Protein 6EI6 (pdb70)

Solvent-accessible surface area: 26517 Å² total; per-residue (Å²): 87,81,110,74,57,3,6,46,25,0,1,57,46,0,37,80,3,0,41,54,0,20,117,12,0,76,24,24,48,65,16,39,128,74,91,75,57,109,72,10,56,75,129,4,59,84,25,3,87,75,4,54,129,21,2,70,90,0,106,126,8,81,214,119,152,99,93,24,29,69,12,37,42,63,139,67,87,17,101,12,59,92,22,3,85,86,4,71,75,40,36,0,5,1,7,0,22,99,1,41,68,8,102,42,106,73,109,124,66,6,11,0,8,0,95,1,37,0,9,34,58,122,133,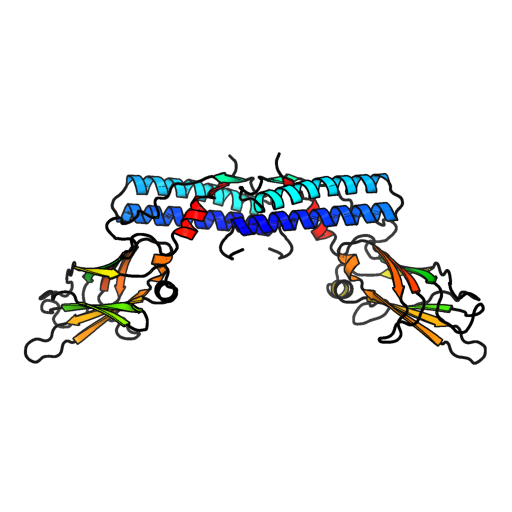79,61,47,151,38,102,1,108,40,33,175,60,42,31,48,0,99,4,106,46,138,30,109,18,91,5,80,47,129,38,188,53,2,62,110,9,4,123,136,58,22,0,76,0,34,0,41,21,104,19,50,187,166,174,90,63,82,90,20,2,24,4,97,5,120,0,86,39,0,16,57,76,6,36,16,97,77,55,52,61,0,70,111,36,213,139,108,30,29,6,80,0,21,0,60,0,21,0,53,8,3,26,51,11,156,75,20,52,89,40,12,82,65,3,1,27,8,41,141,87,82,119,61,50,4,5,41,27,0,1,52,43,1,39,78,5,0,45,65,0,21,113,11,0,77,22,22,49,66,18,35,136,63,92,66,58,102,70,13,55,79,106,10,59,86,21,3,97,72,3,55,118,15,3,66,71,0,102,109,8,73,159,114,152,115,66,21,34,85,11,44,46,62,134,54,87,19,94,14,50,89,14,13,78,96,1,72,76,37,39,0,7,0,14,0,18,100,2,39,67,7,110,39,107,71,20,169,91,5,30,0,5,0,101,2,50,0,34,43,45,118,153,124,38,54,138,36,109,2,106,36,50,180,80,35,30,51,1,89,1,102,40,154,26,89,19,89,3,87,44,128,46,201,78,3,63,144,8,4,88,153,67,20,0,89,0,40,0,40,16,117,14,49,181,164,151,90,55,67,91,19,2,21,4,95,6,121,0,78,43,0,13,51,78,12,29,15,97,79,60,49,64,0,55,105,51,224,144,110,31,23,14,91,0,22,0,64,0,25,0,51,7,1,30,51,10,135,88,20,45,115,40,13,79,97,5,1,23,9,52,152

Structure (mmCIF, N/CA/C/O backbone):
data_6EI6
#
_entry.id   6EI6
#
_cell.length_a   87.410
_cell.length_b   54.050
_cell.length_c   97.900
_cell.angle_alpha   90.00
_cell.angle_beta   99.52
_cell.angle_gamma   90.00
#
_symmetry.space_group_name_H-M   'P 1 21 1'
#
loop_
_entity.id
_entity.type
_entity.pdbx_description
1 polymer 'Coiled-coil and C2 domain-containing protein 1-like'
2 non-polymer 'SULFATE ION'
3 non-polymer DI(HYDROXYETHYL)ETHER
4 water water
#
loop_
_atom_site.group_PDB
_atom_site.id
_atom_site.type_symbol
_atom_site.label_atom_id
_atom_site.label_alt_id
_atom_site.label_comp_id
_atom_site.label_asym_id
_atom_site.label_entity_id
_atom_site.label_seq_id
_atom_site.pdbx_PDB_ins_code
_atom_site.Cartn_x
_atom_site.Cartn_y
_atom_site.Cartn_z
_atom_site.occupancy
_atom_site.B_iso_or_equiv
_atom_site.auth_seq_id
_atom_site.auth_comp_id
_atom_site.auth_asym_id
_atom_site.auth_atom_id
_atom_site.pdbx_PDB_model_num
ATOM 1 N N . CYS A 1 29 ? -48.409 18.595 -28.909 1.00 55.64 575 CYS A N 1
ATOM 2 C CA . CYS A 1 29 ? -48.796 18.875 -30.296 1.00 60.63 575 CYS A CA 1
ATOM 3 C C . CYS A 1 29 ? -50.281 19.061 -30.472 1.00 60.81 575 CYS A C 1
ATOM 4 O O . CYS A 1 29 ? -51.102 18.317 -29.905 1.00 54.20 575 CYS A O 1
ATOM 7 N N . ASP A 1 30 ? -50.603 20.042 -31.308 1.00 61.35 576 ASP A N 1
ATOM 8 C CA . ASP A 1 30 ? -51.920 20.101 -31.914 1.00 62.66 576 ASP A CA 1
ATOM 9 C C . ASP A 1 30 ? -52.207 18.786 -32.644 1.00 62.19 576 ASP A C 1
ATOM 10 O O . ASP A 1 30 ? -51.296 18.210 -33.265 1.00 59.70 576 ASP A O 1
ATOM 15 N N . PRO A 1 31 ? -53.449 18.273 -32.582 1.00 65.25 577 PRO A N 1
ATOM 16 C CA . PRO A 1 31 ? -53.729 16.920 -33.112 1.00 63.04 577 PRO A CA 1
ATOM 17 C C . PRO A 1 31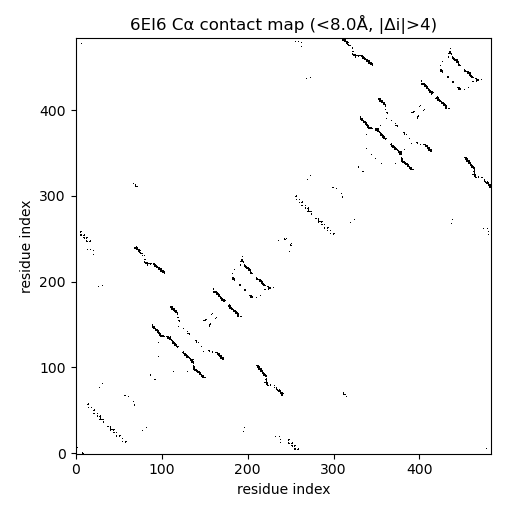 ? -53.753 16.827 -34.630 1.00 61.71 577 PRO A C 1
ATOM 18 O O . PRO A 1 31 ? -53.819 15.702 -35.159 1.00 61.51 577 PRO A O 1
ATOM 22 N N . THR A 1 32 ? -53.731 17.960 -35.336 1.00 58.24 578 THR A N 1
ATOM 23 C CA . THR A 1 32 ? -53.658 17.985 -36.791 1.00 60.64 578 THR A CA 1
ATOM 24 C C . THR A 1 32 ? -52.240 18.195 -37.307 1.00 57.24 578 THR A C 1
ATOM 25 O O . THR A 1 32 ? -52.019 18.080 -38.527 1.00 54.01 578 THR A O 1
ATOM 29 N N . ASP A 1 33 ? -51.302 18.534 -36.410 1.00 50.03 579 ASP A N 1
ATOM 30 C CA . ASP A 1 33 ? -49.903 18.813 -36.737 1.00 46.24 579 ASP A CA 1
ATOM 31 C C . ASP A 1 33 ? -49.137 17.495 -36.770 1.00 41.94 579 ASP A C 1
ATOM 32 O O . ASP A 1 33 ? -48.683 16.984 -35.745 1.00 40.80 579 ASP A O 1
ATOM 37 N N . ASP A 1 34 ? -48.992 16.937 -37.970 1.00 39.35 580 ASP A N 1
ATOM 38 C CA . ASP A 1 34 ? -48.437 15.602 -38.098 1.00 37.71 580 ASP A CA 1
ATOM 39 C C . ASP A 1 34 ? -46.915 15.609 -37.989 1.00 38.35 580 ASP A C 1
ATOM 40 O O . ASP A 1 34 ? -46.322 14.651 -37.472 1.00 34.02 580 ASP A O 1
ATOM 45 N N . ILE A 1 35 ? -46.264 16.680 -38.418 1.00 29.85 581 ILE A N 1
ATOM 46 C CA . ILE A 1 35 ? -44.815 16.660 -38.346 1.00 36.95 581 ILE A CA 1
ATOM 47 C C . ILE A 1 35 ? -44.370 16.815 -36.903 1.00 37.58 581 ILE A C 1
ATOM 48 O O . ILE A 1 35 ? -43.438 16.144 -36.451 1.00 36.10 581 ILE A O 1
ATOM 53 N N . CYS A 1 36 ? -45.093 17.621 -36.131 1.00 39.78 582 CYS A N 1
ATOM 54 C CA . CYS A 1 36 ? -44.837 17.684 -34.700 1.00 39.90 582 CYS A CA 1
ATOM 55 C C . CYS A 1 36 ? -44.930 16.301 -34.076 1.00 35.29 582 CYS A C 1
ATOM 56 O O . CYS A 1 36 ? -44.053 15.898 -33.311 1.00 35.52 582 CYS A O 1
ATOM 59 N N . GLU A 1 37 ? -45.989 15.557 -34.409 1.00 34.60 583 GLU A N 1
ATOM 60 C CA . GLU A 1 37 ? -46.214 14.246 -33.814 1.00 34.49 583 GLU A CA 1
ATOM 61 C C . GLU A 1 37 ? -45.126 13.260 -34.215 1.00 34.33 583 GLU A C 1
ATOM 62 O O . GLU A 1 37 ? -44.703 12.429 -33.395 1.00 33.16 583 GLU A O 1
ATOM 68 N N . ILE A 1 38 ? -44.671 13.332 -35.469 1.00 28.44 584 ILE A N 1
ATOM 69 C CA . ILE A 1 38 ? -43.529 12.535 -35.890 1.00 29.81 584 ILE A CA 1
ATOM 70 C C . ILE A 1 38 ? -42.354 12.803 -34.973 1.00 32.66 584 ILE A C 1
ATOM 71 O O . ILE A 1 38 ? -41.681 11.870 -34.516 1.00 28.83 584 ILE A O 1
ATOM 76 N N . GLY A 1 39 ? -42.109 14.087 -34.671 1.00 33.26 585 GLY A N 1
ATOM 77 C CA . GLY A 1 39 ? -41.026 14.447 -33.770 1.00 33.35 585 GLY A CA 1
ATOM 78 C C . GLY A 1 39 ? -41.196 13.850 -32.388 1.00 37.04 585 GLY A C 1
ATOM 79 O O . GLY A 1 39 ? -40.235 13.358 -31.790 1.00 38.23 585 GLY A O 1
ATOM 80 N N . VAL A 1 40 ? -42.427 13.860 -31.870 1.00 34.46 586 VAL A N 1
ATOM 81 C CA . VAL A 1 40 ? -42.674 13.267 -30.566 1.00 31.18 586 VAL A CA 1
ATOM 82 C C . VAL A 1 40 ? -42.402 11.766 -30.605 1.00 33.27 586 VAL A C 1
ATOM 83 O O . VAL A 1 40 ? -41.765 11.215 -29.702 1.00 35.95 586 VAL A O 1
ATOM 87 N N . ARG A 1 41 ? -42.864 11.085 -31.656 1.00 32.92 587 ARG A N 1
ATOM 88 C CA . ARG A 1 41 ? -42.648 9.643 -31.788 1.00 33.03 587 ARG A CA 1
ATOM 89 C C . ARG A 1 41 ? -41.174 9.284 -31.992 1.00 33.99 587 ARG A C 1
ATOM 90 O O . ARG A 1 41 ? -40.706 8.250 -31.494 1.00 33.39 587 ARG A O 1
ATOM 98 N N . MET A 1 42 ? -40.433 10.108 -32.733 1.00 30.46 588 MET A N 1
ATOM 99 C CA . MET A 1 42 ? -38.990 9.926 -32.826 1.00 33.61 588 MET A CA 1
ATOM 100 C C . MET A 1 42 ? -38.368 9.878 -31.438 1.00 33.44 588 MET A C 1
ATOM 101 O O . MET A 1 42 ? -37.576 8.984 -31.113 1.00 32.16 588 MET A O 1
ATOM 106 N N . GLU A 1 43 ? -38.719 10.845 -30.602 1.00 36.00 589 GLU A N 1
ATOM 107 C CA . GLU A 1 43 ? -38.148 10.901 -29.266 1.00 36.58 589 GLU A CA 1
ATOM 108 C C . GLU A 1 43 ? -38.620 9.723 -28.408 1.00 34.29 589 GLU A C 1
ATOM 109 O O . GLU A 1 43 ? -37.817 9.095 -27.703 1.00 35.93 589 GLU A O 1
ATOM 115 N N . GLU A 1 44 ? -39.912 9.393 -28.470 1.00 33.09 590 GLU A N 1
ATOM 116 C CA . GLU A 1 44 ? -40.424 8.216 -27.767 1.00 37.54 590 GLU A CA 1
ATOM 117 C C . GLU A 1 44 ? -39.692 6.952 -28.189 1.00 35.61 590 GLU A C 1
ATOM 118 O O . GLU A 1 44 ? -39.307 6.129 -27.342 1.00 33.50 590 GLU A O 1
ATOM 124 N N . GLN A 1 45 ? -39.529 6.767 -29.509 1.00 28.92 591 GLN A N 1
ATOM 125 C CA . GLN A 1 45 ? -38.878 5.568 -30.004 1.00 29.00 591 GLN A CA 1
ATOM 126 C C . GLN A 1 45 ? -37.463 5.459 -29.461 1.00 31.75 591 GLN A C 1
ATOM 127 O O . GLN A 1 45 ? -37.040 4.377 -29.029 1.00 29.50 591 GLN A O 1
ATOM 133 N N . LEU A 1 46 ? -36.722 6.575 -29.461 1.00 27.89 592 LEU A N 1
ATOM 134 C CA . LEU A 1 46 ? -35.346 6.555 -28.983 1.00 27.30 592 LEU A CA 1
ATOM 135 C C . LEU A 1 46 ? -35.304 6.319 -27.478 1.00 32.17 592 LEU A C 1
ATOM 136 O O . LEU A 1 46 ? -34.465 5.552 -26.989 1.00 31.35 592 LEU A O 1
ATOM 141 N N . ALA A 1 47 ? -36.221 6.951 -26.732 1.00 29.23 593 ALA A N 1
ATOM 142 C CA . ALA A 1 47 ? -36.318 6.694 -25.297 1.00 30.18 593 ALA A CA 1
ATOM 143 C C . ALA A 1 47 ? -36.607 5.222 -25.009 1.00 29.59 593 ALA A C 1
ATOM 144 O O . ALA A 1 47 ? -36.013 4.644 -24.088 1.00 28.76 593 ALA A O 1
ATOM 146 N N . LYS A 1 48 ? -37.491 4.583 -25.797 1.00 27.37 594 LYS A N 1
ATOM 147 C CA . LYS A 1 48 ? -37.728 3.146 -25.610 1.00 29.17 594 LYS A CA 1
ATOM 148 C C . LYS A 1 48 ? -36.482 2.340 -25.920 1.00 30.27 594 LYS A C 1
ATOM 149 O O . LYS A 1 48 ? -36.191 1.344 -25.246 1.00 34.08 594 LYS A O 1
ATOM 155 N N . GLN A 1 49 ? -35.739 2.747 -26.948 1.00 30.39 595 GLN A N 1
ATOM 156 C CA . GLN A 1 49 ? -34.503 2.052 -27.288 1.00 32.63 595 GLN A CA 1
ATOM 157 C C . GLN A 1 49 ? -33.479 2.212 -26.173 1.00 34.02 595 GLN A C 1
ATOM 158 O O . GLN A 1 49 ? -32.794 1.246 -25.799 1.00 31.35 595 GLN A O 1
ATOM 164 N N . LEU A 1 50 ? -33.347 3.437 -25.654 1.00 29.40 596 LEU A N 1
ATOM 165 C CA . LEU A 1 50 ? -32.476 3.680 -24.505 1.00 34.97 596 LEU A CA 1
ATOM 166 C C . LEU A 1 50 ? -32.814 2.740 -23.347 1.00 33.85 596 LEU A C 1
ATOM 167 O O . LEU A 1 50 ? -31.929 2.073 -22.796 1.00 34.27 596 LEU A O 1
ATOM 172 N N . MET A 1 51 ? -34.099 2.664 -22.985 1.00 27.17 597 MET A N 1
ATOM 173 C CA . MET A 1 51 ? -34.522 1.769 -21.918 1.00 29.77 597 MET A CA 1
ATOM 174 C C . MET A 1 51 ? -34.070 0.342 -22.170 1.00 35.49 597 MET A C 1
ATOM 175 O O . MET A 1 51 ? -33.612 -0.341 -21.243 1.00 33.30 597 MET A O 1
ATOM 180 N N . MET A 1 52 ? -34.210 -0.140 -23.415 1.00 35.19 598 MET A N 1
ATOM 181 C CA . MET A 1 52 ? -33.815 -1.516 -23.713 1.00 30.43 598 MET A CA 1
ATOM 182 C C . MET A 1 52 ? -32.313 -1.698 -23.543 1.00 31.01 598 MET A C 1
ATOM 183 O O . MET A 1 52 ? -31.860 -2.720 -23.018 1.00 33.75 598 MET A O 1
ATOM 188 N N . CYS A 1 53 ? -31.530 -0.711 -23.965 1.00 25.56 599 CYS A N 1
ATOM 189 C CA . CYS A 1 53 ? -30.084 -0.774 -23.772 1.00 36.36 599 CYS A CA 1
ATOM 190 C C . CYS A 1 53 ? -29.722 -0.903 -22.301 1.00 35.86 599 CYS A C 1
ATOM 191 O O . CYS A 1 53 ? -28.874 -1.722 -21.935 1.00 34.49 599 CYS A O 1
ATOM 194 N N . LYS A 1 54 ? -30.340 -0.079 -21.446 1.00 35.60 600 LYS A N 1
ATOM 195 C CA . LYS A 1 54 ? -29.996 -0.076 -20.024 1.00 35.96 600 LYS A CA 1
ATOM 196 C C . LYS A 1 54 ? -30.432 -1.371 -19.349 1.00 39.66 600 LYS A C 1
ATOM 197 O O . LYS A 1 54 ? -29.631 -2.004 -18.649 1.00 42.62 600 LYS A O 1
ATOM 203 N N . ASN A 1 55 ? -31.682 -1.804 -19.593 1.00 34.86 601 ASN A N 1
ATOM 204 C CA . ASN A 1 55 ? -32.171 -3.079 -19.066 1.00 33.33 601 ASN A CA 1
ATOM 205 C C . ASN A 1 55 ? -31.230 -4.223 -19.420 1.00 39.64 601 ASN A C 1
ATOM 206 O O . ASN A 1 55 ? -30.815 -4.997 -18.546 1.00 41.08 601 ASN A O 1
ATOM 211 N N . THR A 1 56 ? -30.920 -4.374 -20.717 1.00 42.79 602 THR A N 1
ATOM 212 C CA . THR A 1 56 ? -30.047 -5.464 -21.149 1.00 38.74 602 THR A CA 1
ATOM 213 C C . THR A 1 56 ? -28.657 -5.323 -20.533 1.00 42.04 602 THR A C 1
ATOM 214 O O . THR A 1 56 ? -28.084 -6.305 -20.042 1.00 40.64 602 THR A O 1
ATOM 218 N N . ARG A 1 57 ? -28.112 -4.101 -20.527 1.00 37.60 603 ARG A N 1
ATOM 219 C CA . ARG A 1 57 ? -26.861 -3.848 -19.819 1.00 42.65 603 ARG A CA 1
ATOM 220 C C . ARG A 1 57 ? -26.937 -4.357 -18.389 1.00 46.39 603 ARG A C 1
ATOM 221 O O . ARG A 1 57 ? -26.012 -5.020 -17.898 1.00 44.77 603 ARG A O 1
ATOM 229 N N . ASP A 1 58 ? -28.054 -4.074 -17.714 1.00 44.16 604 ASP A N 1
ATOM 230 C CA . ASP A 1 58 ? -28.180 -4.433 -16.310 1.00 41.91 604 ASP A CA 1
ATOM 231 C C . ASP A 1 58 ? -28.301 -5.936 -16.143 1.00 45.45 604 ASP A C 1
ATOM 232 O O . ASP A 1 58 ? -27.744 -6.508 -15.197 1.00 46.91 604 ASP A O 1
ATOM 237 N N . HIS A 1 59 ? -28.992 -6.601 -17.068 1.00 43.19 605 HIS A N 1
ATOM 238 C CA . HIS A 1 59 ? -29.014 -8.057 -17.022 1.00 48.49 605 HIS A CA 1
ATOM 239 C C . HIS A 1 59 ? -27.608 -8.637 -17.144 1.00 52.52 605 HIS A C 1
ATOM 240 O O . HIS A 1 59 ? -27.247 -9.557 -16.403 1.00 52.07 605 HIS A O 1
ATOM 247 N N . HIS A 1 60 ? -26.799 -8.113 -18.074 1.00 50.82 606 HIS A N 1
ATOM 248 C CA . HIS A 1 60 ? -25.447 -8.638 -18.241 1.00 52.56 606 HIS A CA 1
ATOM 249 C C . HIS A 1 60 ? -24.573 -8.331 -17.031 1.00 52.68 606 HIS A C 1
ATOM 250 O O . HIS A 1 60 ? -23.717 -9.147 -16.668 1.00 51.02 606 HIS A O 1
ATOM 257 N N . LYS A 1 61 ? -24.786 -7.176 -16.387 1.00 51.33 607 LYS A N 1
ATOM 258 C CA . LYS A 1 61 ? -24.044 -6.844 -15.173 1.00 49.50 607 LYS A CA 1
ATOM 259 C C . LYS A 1 61 ? -24.355 -7.826 -14.055 1.00 52.85 607 LYS A C 1
ATOM 260 O O . LYS A 1 61 ? -23.446 -8.384 -13.426 1.00 52.62 607 LYS A O 1
ATOM 266 N N . ALA A 1 62 ? -25.642 -8.066 -13.811 1.00 54.06 608 ALA A N 1
ATOM 267 C CA . ALA A 1 62 ? -26.049 -9.016 -12.786 1.00 56.41 608 ALA A CA 1
ATOM 268 C C . ALA A 1 62 ? -25.520 -10.419 -13.041 1.00 54.74 608 ALA A C 1
ATOM 269 O O . ALA A 1 62 ? -25.442 -11.216 -12.100 1.00 61.25 608 ALA A O 1
ATOM 271 N N . MET A 1 63 ? -25.169 -10.756 -14.279 1.00 50.85 609 MET A N 1
ATOM 272 C CA . MET A 1 63 ? -24.741 -12.114 -14.587 1.00 53.69 609 MET A CA 1
ATOM 273 C C . MET A 1 63 ? -23.230 -12.223 -14.761 1.00 54.64 609 MET A C 1
ATOM 274 O O . MET A 1 63 ? -22.746 -13.218 -15.317 1.00 51.42 609 MET A O 1
ATOM 279 N N . GLY A 1 64 ? -22.483 -11.235 -14.277 1.00 52.33 610 GLY A N 1
ATOM 280 C CA . GLY A 1 64 ? -21.032 -11.266 -14.410 1.00 55.19 610 GLY A CA 1
ATOM 281 C C . GLY A 1 64 ? -20.543 -11.384 -15.837 1.00 63.53 610 GLY A C 1
ATOM 282 O O . GLY A 1 64 ? -19.571 -12.107 -16.104 1.00 65.20 610 GLY A O 1
ATOM 283 N N . ASP A 1 65 ? -21.199 -10.689 -16.770 1.00 59.91 611 ASP A N 1
ATOM 284 C CA . ASP A 1 65 ? -20.843 -10.701 -18.192 1.00 57.00 611 ASP A CA 1
ATOM 285 C C . ASP A 1 65 ? -20.342 -9.306 -18.562 1.00 53.72 611 ASP A C 1
ATOM 286 O O . ASP A 1 65 ? -21.072 -8.488 -19.122 1.00 58.21 611 ASP A O 1
ATOM 291 N N . VAL A 1 66 ? -19.080 -9.041 -18.235 1.00 56.89 612 VAL A N 1
ATOM 292 C CA . VAL A 1 66 ? -18.505 -7.715 -18.437 1.00 53.66 612 VAL A CA 1
ATOM 293 C C . VAL A 1 66 ? -18.616 -7.274 -19.896 1.00 54.02 612 VAL A C 1
ATOM 294 O O . VAL A 1 66 ? -18.864 -6.095 -20.174 1.00 52.75 612 VAL A O 1
ATOM 298 N N . ALA A 1 67 ? -18.474 -8.204 -20.847 1.00 53.89 613 ALA A N 1
ATOM 299 C CA . ALA A 1 67 ? -18.411 -7.838 -22.265 1.00 52.50 613 ALA A CA 1
ATOM 300 C C . ALA A 1 67 ? -19.790 -7.472 -22.825 1.00 54.13 613 ALA A C 1
ATOM 301 O O . ALA A 1 67 ? -19.926 -6.471 -23.548 1.00 45.34 613 ALA A O 1
ATOM 303 N N . GLY A 1 68 ? -20.826 -8.265 -22.505 1.00 49.67 614 GLY A N 1
ATOM 304 C CA . GLY A 1 68 ? -22.179 -7.837 -22.822 1.00 48.31 614 GLY A CA 1
ATOM 305 C C . GLY A 1 68 ? -22.534 -6.519 -22.158 1.00 49.81 614 GLY A C 1
ATOM 306 O O . GLY A 1 68 ? -23.249 -5.685 -22.738 1.00 44.38 614 GLY A O 1
ATOM 307 N N . MET A 1 69 ? -21.995 -6.285 -20.962 1.00 46.92 615 MET A N 1
ATOM 308 C CA . MET A 1 69 ? -22.373 -5.102 -20.202 1.00 48.91 615 MET A CA 1
ATOM 309 C C . MET A 1 69 ? -21.857 -3.834 -20.869 1.00 47.73 615 MET A C 1
ATOM 310 O O . MET A 1 69 ? -22.633 -2.912 -21.163 1.00 48.49 615 MET A O 1
ATOM 315 N N . ASN A 1 70 ? -20.546 -3.772 -21.119 1.00 50.09 616 ASN A N 1
ATOM 316 C CA . ASN A 1 70 ? -19.977 -2.660 -21.874 1.00 45.54 616 ASN A CA 1
ATOM 317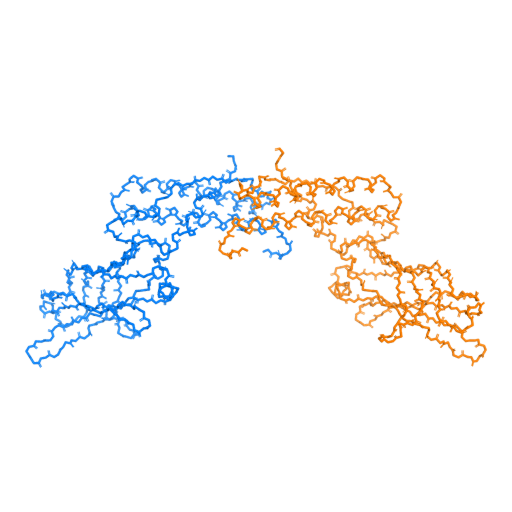 C C . ASN A 1 70 ? -20.616 -2.535 -23.246 1.00 43.78 616 ASN A C 1
ATOM 318 O O . ASN A 1 70 ? -20.774 -1.425 -23.760 1.00 43.11 616 ASN A O 1
ATOM 323 N N . ARG A 1 71 ? -20.950 -3.669 -23.871 1.00 40.43 617 ARG A N 1
ATOM 324 C CA . ARG A 1 71 ? -21.557 -3.633 -25.193 1.00 43.38 617 ARG A CA 1
ATOM 325 C C . ARG A 1 71 ? -22.836 -2.805 -25.181 1.00 45.51 617 ARG A C 1
ATOM 326 O O . ARG A 1 71 ? -22.990 -1.860 -25.969 1.00 42.84 617 ARG A O 1
ATOM 334 N N . PHE A 1 72 ? -23.754 -3.125 -24.263 1.00 41.66 618 PHE A N 1
ATOM 335 C CA . PHE A 1 72 ? -25.047 -2.462 -24.269 1.00 41.33 618 PHE A CA 1
ATOM 336 C C . PHE A 1 72 ? -24.989 -1.095 -23.617 1.00 43.49 618 PHE A C 1
ATOM 337 O O . PHE A 1 72 ? -25.825 -0.237 -23.935 1.00 43.49 618 PHE A O 1
ATOM 345 N N . GLU A 1 73 ? -23.978 -0.837 -22.789 1.00 41.54 619 GLU A N 1
ATOM 346 C CA . GLU A 1 73 ? -23.760 0.535 -22.350 1.00 42.17 619 GLU A CA 1
ATOM 347 C C . GLU A 1 73 ? -23.342 1.407 -23.527 1.00 43.06 619 GLU A C 1
ATOM 348 O O . GLU A 1 73 ? -23.834 2.535 -23.679 1.00 44.16 619 GLU A O 1
ATOM 354 N N . ASN A 1 74 ? -22.460 0.887 -24.390 1.00 39.71 620 ASN A N 1
ATOM 355 C CA . ASN A 1 74 ? -22.033 1.646 -25.564 1.00 41.14 620 ASN A CA 1
ATOM 356 C C . ASN A 1 74 ? -23.196 1.870 -26.527 1.00 41.06 620 ASN A C 1
ATOM 357 O O . ASN A 1 74 ? -23.295 2.928 -27.159 1.00 42.98 620 ASN A O 1
ATOM 362 N N . LEU A 1 75 ? -24.070 0.873 -26.677 1.00 36.00 621 LEU A N 1
ATOM 363 C CA . LEU A 1 75 ? -25.287 1.064 -27.458 1.00 38.87 621 LEU A CA 1
ATOM 364 C C . LEU A 1 75 ? -26.173 2.156 -26.848 1.00 39.04 621 LEU A C 1
ATOM 365 O O . LEU A 1 75 ? -26.639 3.061 -27.555 1.00 39.21 621 LEU A O 1
ATOM 370 N N . ALA A 1 76 ? -26.372 2.116 -25.524 1.00 39.18 622 ALA A N 1
ATOM 371 C CA . ALA A 1 76 ? -27.080 3.190 -24.831 1.00 36.60 622 ALA A CA 1
ATOM 372 C C . ALA A 1 76 ? -26.475 4.556 -25.136 1.00 38.55 622 ALA A C 1
ATOM 373 O O . ALA A 1 76 ? -27.205 5.517 -25.407 1.00 40.00 622 ALA A O 1
ATOM 375 N N . LEU A 1 77 ? -25.144 4.664 -25.091 1.00 35.81 623 LEU A N 1
ATOM 376 C CA . LEU A 1 77 ? -24.494 5.936 -25.388 1.00 41.29 623 LEU A CA 1
ATOM 377 C C . LEU A 1 77 ? -24.900 6.466 -26.765 1.00 41.79 623 LEU A C 1
ATOM 378 O O . LEU A 1 77 ? -25.242 7.645 -26.907 1.00 41.95 623 LEU A O 1
ATOM 383 N N . THR A 1 78 ? -24.890 5.608 -27.793 1.00 32.76 624 THR A N 1
ATOM 384 C CA . THR A 1 78 ? -25.231 6.104 -29.121 1.00 39.39 624 THR A CA 1
ATOM 385 C C . THR A 1 78 ? -26.706 6.477 -29.215 1.00 39.21 624 THR A C 1
ATOM 386 O O . THR A 1 78 ? -27.049 7.447 -29.897 1.00 40.70 624 THR A O 1
ATOM 390 N N . VAL A 1 79 ? -27.588 5.739 -28.536 1.00 38.35 625 VAL A N 1
ATOM 391 C CA . VAL A 1 79 ? -28.998 6.123 -28.516 1.00 40.15 625 VAL A CA 1
ATOM 392 C C . VAL A 1 79 ? -29.164 7.478 -27.839 1.00 39.29 625 VAL A C 1
ATOM 393 O O . VAL A 1 79 ? -29.920 8.339 -28.312 1.00 40.87 625 VAL A O 1
ATOM 397 N N . GLN A 1 80 ? -28.445 7.699 -26.735 1.00 38.50 626 GLN A N 1
ATOM 398 C CA . GLN A 1 80 ? -28.590 8.958 -26.004 1.00 41.24 626 GLN A CA 1
ATOM 399 C C . GLN A 1 80 ? -28.116 10.149 -26.836 1.00 42.16 626 GLN A C 1
ATOM 400 O O . GLN A 1 80 ? -28.746 11.214 -26.814 1.00 40.50 626 GLN A O 1
ATOM 406 N N . LYS A 1 81 ? -27.012 9.992 -27.577 1.00 39.75 627 LYS A N 1
ATOM 407 C CA . LYS A 1 81 ? -26.586 11.032 -28.506 1.00 44.31 627 LYS A CA 1
ATOM 408 C C . LYS A 1 81 ? -27.714 11.398 -29.467 1.00 45.50 627 LYS A C 1
ATOM 409 O O . LYS A 1 81 ? -27.970 12.582 -29.728 1.00 46.18 627 LYS A O 1
ATOM 415 N N . ASP A 1 82 ? -28.399 10.386 -30.009 1.00 40.14 628 ASP A N 1
ATOM 416 C CA . ASP A 1 82 ? -29.444 10.665 -30.989 1.00 41.58 628 ASP A CA 1
ATOM 417 C C . ASP A 1 82 ? -30.631 11.326 -30.316 1.00 37.81 628 ASP A C 1
ATOM 418 O O . ASP A 1 82 ? -31.212 12.277 -30.858 1.00 36.47 628 ASP A O 1
ATOM 423 N N . LEU A 1 83 ? -30.976 10.847 -29.120 1.00 37.68 629 LEU A N 1
ATOM 424 C CA . LEU A 1 83 ? -31.986 11.495 -28.289 1.00 41.55 629 LEU A CA 1
ATOM 425 C C . LEU A 1 83 ? -31.648 12.962 -28.042 1.00 42.11 629 LEU A C 1
ATOM 426 O O . LEU A 1 83 ? -32.513 13.837 -28.166 1.00 43.11 629 LEU A O 1
ATOM 431 N N . ASP A 1 84 ? -30.381 13.250 -27.702 1.00 42.49 630 ASP A N 1
ATOM 432 C CA . ASP A 1 84 ? -29.966 14.635 -27.461 1.00 43.91 630 ASP A CA 1
ATOM 433 C C . ASP A 1 84 ? -30.056 15.460 -28.735 1.00 42.02 630 ASP A C 1
ATOM 434 O O . ASP A 1 84 ? -30.482 16.621 -28.706 1.00 43.42 630 ASP A O 1
ATOM 439 N N . LEU A 1 85 ? -29.626 14.880 -29.859 1.00 42.29 631 LEU A N 1
ATOM 440 C CA . LEU A 1 85 ? -29.712 15.557 -31.152 1.00 42.63 631 LEU A CA 1
ATOM 441 C C . LEU A 1 85 ? -31.150 15.931 -31.501 1.00 43.96 631 LEU A C 1
ATOM 442 O O . LEU A 1 85 ? -31.398 17.002 -32.065 1.00 47.92 631 LEU A O 1
ATOM 447 N N . VAL A 1 86 ? -32.109 15.040 -31.218 1.00 42.82 632 VAL A N 1
ATOM 448 C CA . VAL A 1 86 ? -33.501 15.338 -31.548 1.00 43.93 632 VAL A CA 1
ATOM 449 C C . VAL A 1 86 ? -34.045 16.410 -30.612 1.00 46.98 632 VAL A C 1
ATOM 450 O O . VAL A 1 86 ? -34.730 17.342 -31.052 1.00 44.08 632 VAL A O 1
ATOM 454 N N . ARG A 1 87 ? -33.757 16.290 -29.305 1.00 44.20 633 ARG A N 1
ATOM 455 C CA . ARG A 1 87 ? -34.203 17.299 -28.350 1.00 45.77 633 ARG A CA 1
ATOM 456 C C . ARG A 1 87 ? -33.599 18.662 -28.670 1.00 50.79 633 ARG A C 1
ATOM 457 O O . ARG A 1 87 ? -34.270 19.697 -28.555 1.00 49.91 633 ARG A O 1
ATOM 465 N N . TYR A 1 88 ? -32.340 18.673 -29.116 1.00 51.47 634 TYR A N 1
ATOM 466 C CA . TYR A 1 88 ? -31.663 19.928 -29.428 1.00 55.01 634 TYR A CA 1
ATOM 467 C C . TYR A 1 88 ? -32.277 20.602 -30.656 1.00 57.93 634 TYR A C 1
ATOM 468 O O . TYR A 1 88 ? -32.547 21.810 -30.640 1.00 62.78 634 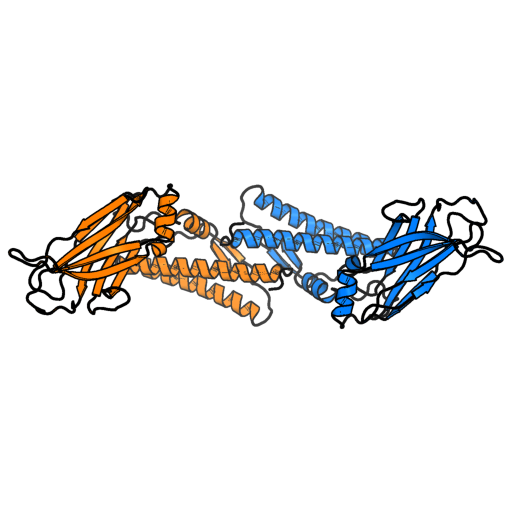TYR A O 1
ATOM 477 N N . SER A 1 89 ? -32.499 19.842 -31.737 1.00 55.90 635 SER A N 1
ATOM 478 C CA . SER A 1 89 ? -33.183 20.402 -32.899 1.00 54.79 635 SER A CA 1
ATOM 479 C C . SER A 1 89 ? -34.516 21.019 -32.513 1.00 54.16 635 SER A C 1
ATOM 480 O O . SER A 1 89 ? -34.945 22.002 -33.127 1.00 57.76 635 SER A O 1
ATOM 483 N N . LYS A 1 90 ? -35.189 20.448 -31.509 1.00 56.13 636 LYS A N 1
ATOM 484 C CA . LYS A 1 90 ? -36.466 20.988 -31.046 1.00 58.87 636 LYS A CA 1
ATOM 485 C C . LYS A 1 90 ? -36.272 22.192 -30.139 1.00 63.91 636 LYS A C 1
ATOM 486 O O . LYS A 1 90 ? -37.109 23.096 -30.150 1.00 62.95 636 LYS A O 1
ATOM 492 N N . ARG A 1 91 ? -35.195 22.212 -29.338 1.00 68.46 637 ARG A N 1
ATOM 493 C CA . ARG A 1 91 ? -34.985 23.311 -28.398 1.00 63.11 637 ARG A CA 1
ATOM 494 C C . ARG A 1 91 ? -34.740 24.606 -29.147 1.00 61.42 637 ARG A C 1
ATOM 495 O O . ARG A 1 91 ? -35.346 25.635 -28.839 1.00 68.55 637 ARG A O 1
ATOM 503 N N . LYS A 1 92 ? -33.884 24.568 -30.163 1.00 61.27 638 LYS A N 1
ATOM 504 C CA . LYS A 1 92 ? -33.835 25.648 -31.138 1.00 60.53 638 LYS A CA 1
ATOM 505 C C . LYS A 1 92 ? -35.042 25.460 -32.032 1.00 64.57 638 LYS A C 1
ATOM 506 O O . LYS A 1 92 ? -36.048 24.904 -31.594 1.00 65.67 638 LYS A O 1
ATOM 512 N N . ASN A 1 93 ? -34.984 25.869 -33.265 1.00 65.24 639 ASN A N 1
ATOM 513 C CA . ASN A 1 93 ? -36.113 25.538 -34.135 1.00 61.82 639 ASN A CA 1
ATOM 514 C C . ASN A 1 93 ? -35.550 25.125 -35.474 1.00 62.59 639 ASN A C 1
ATOM 515 O O . ASN A 1 93 ? -35.596 25.882 -36.442 1.00 63.54 639 ASN A O 1
ATOM 520 N N . GLU A 1 94 ? -35.003 23.928 -35.532 1.00 56.33 640 GLU A N 1
ATOM 521 C CA . GLU A 1 94 ? -34.518 23.434 -36.800 1.00 57.45 640 GLU A CA 1
ATOM 522 C C . GLU A 1 94 ? -35.397 22.293 -37.272 1.00 51.60 640 GLU A C 1
ATOM 523 O O . GLU A 1 94 ? -36.237 21.781 -36.520 1.00 46.79 640 GLU A O 1
ATOM 529 N N . PRO A 1 95 ? -35.273 21.898 -38.534 1.00 49.45 641 PRO A N 1
ATOM 530 C CA . PRO A 1 95 ? -35.934 20.668 -38.968 1.00 49.71 641 PRO A CA 1
ATOM 531 C C . PRO A 1 95 ? -35.526 19.508 -38.070 1.00 47.82 641 PRO A C 1
ATOM 532 O O . PRO A 1 95 ? -34.418 19.480 -37.524 1.00 45.58 641 PRO A O 1
ATOM 536 N N . LEU A 1 96 ? -36.466 18.586 -37.877 1.00 47.76 642 LEU A N 1
ATOM 537 C CA . LEU A 1 96 ? -36.147 17.290 -37.304 1.00 45.04 642 LEU A CA 1
ATOM 538 C C . LEU A 1 96 ? -34.956 16.689 -38.057 1.00 42.49 642 LEU A C 1
ATOM 539 O O . LEU A 1 96 ? -34.832 16.887 -39.275 1.00 41.00 642 LEU A O 1
ATOM 544 N N . PRO A 1 97 ? -34.053 15.982 -37.379 1.00 39.28 643 PRO A N 1
ATOM 545 C CA . PRO A 1 97 ? -32.995 15.268 -38.112 1.00 36.00 643 PRO A CA 1
ATOM 546 C C . PRO A 1 97 ? -33.568 14.159 -38.986 1.00 33.82 643 PRO A C 1
ATOM 547 O O . PRO A 1 97 ? -34.543 13.492 -38.627 1.00 40.49 643 PRO A O 1
ATOM 551 N N . LYS A 1 98 ? -32.971 13.997 -40.159 1.00 32.08 644 LYS A N 1
ATOM 552 C CA . LYS A 1 98 ? -33.209 12.822 -40.983 1.00 32.38 644 LYS A CA 1
ATOM 553 C C . LYS A 1 98 ? -32.842 11.546 -40.233 1.00 33.51 644 LYS A C 1
ATOM 554 O O . LYS A 1 98 ? -31.906 11.509 -39.435 1.00 38.44 644 LYS A O 1
ATOM 560 N N . PHE A 1 99 ? -33.560 10.473 -40.518 1.00 33.19 645 PHE A N 1
ATOM 561 C CA . PHE A 1 99 ? -33.259 9.223 -39.849 1.00 30.93 645 PHE A CA 1
ATOM 562 C C . PHE A 1 99 ? -33.605 8.071 -40.776 1.00 28.15 645 PHE A C 1
ATOM 563 O O . PHE A 1 99 ? -34.189 8.250 -41.843 1.00 29.55 645 PHE A O 1
ATOM 571 N N . HIS A 1 100 ? -33.284 6.871 -40.322 1.00 27.70 646 HIS A N 1
ATOM 572 C CA . HIS A 1 100 ? -33.541 5.666 -41.087 1.00 34.82 646 HIS A CA 1
ATOM 573 C C . HIS A 1 100 ? -33.604 4.550 -40.070 1.00 31.61 646 HIS A C 1
ATOM 574 O O . HIS A 1 100 ? -33.412 4.783 -38.882 1.00 31.92 646 HIS A O 1
ATOM 581 N N . TYR A 1 101 ? -33.814 3.335 -40.551 1.00 32.82 647 TYR A N 1
ATOM 582 C CA . TYR A 1 101 ? -33.983 2.156 -39.719 1.00 30.22 647 TYR A CA 1
ATOM 583 C C . TYR A 1 101 ? -32.815 1.202 -39.910 1.00 33.30 647 TYR A C 1
ATOM 584 O O . TYR A 1 101 ? -32.351 1.000 -41.034 1.00 37.55 647 TYR A O 1
ATOM 593 N N . GLU A 1 102 ? -32.344 0.618 -38.803 1.00 38.60 648 GLU A N 1
ATOM 594 C CA . GLU A 1 102 ? -31.390 -0.489 -38.813 1.00 34.25 648 GLU A CA 1
ATOM 595 C C . GLU A 1 102 ? -31.884 -1.633 -37.933 1.00 38.26 648 GLU A C 1
ATOM 596 O O . GLU A 1 102 ? -33.037 -1.622 -37.488 1.00 37.03 648 GLU A O 1
ATOM 602 N N . LYS A 1 103 ? -31.027 -2.622 -37.677 1.00 38.12 649 LYS A N 1
ATOM 603 C CA . LYS A 1 103 ? -31.325 -3.704 -36.753 1.00 38.55 649 LYS A CA 1
ATOM 604 C C . LYS A 1 103 ? -30.258 -3.777 -35.679 1.00 41.86 649 LYS A C 1
ATOM 605 O O . LYS A 1 103 ? -29.113 -3.364 -35.879 1.00 40.81 649 LYS A O 1
ATOM 611 N N . ARG A 1 104 ? -30.648 -4.324 -34.535 1.00 38.07 650 ARG A N 1
ATOM 612 C CA . ARG A 1 104 ? -29.725 -4.551 -33.439 1.00 42.36 650 ARG A CA 1
ATOM 613 C C . ARG A 1 104 ? -30.013 -5.923 -32.864 1.00 45.20 650 ARG A C 1
ATOM 614 O O . ARG A 1 104 ? -31.177 -6.262 -32.639 1.00 42.82 650 ARG A O 1
ATOM 622 N N . SER A 1 105 ? -28.962 -6.707 -32.627 1.00 43.67 651 SER A N 1
ATOM 623 C CA . SER A 1 105 ? -29.124 -8.032 -32.040 1.00 48.93 651 SER A CA 1
ATOM 624 C C . SER A 1 105 ? -29.131 -7.869 -30.526 1.00 50.55 651 SER A C 1
ATOM 625 O O . SER A 1 105 ? -28.088 -7.653 -29.907 1.00 50.97 651 SER A O 1
ATOM 628 N N . PHE A 1 106 ? -30.310 -7.886 -29.933 1.00 45.67 652 PHE A N 1
ATOM 629 C CA . PHE A 1 106 ? -30.431 -8.256 -28.534 1.00 47.63 652 PHE A CA 1
ATOM 630 C C . PHE A 1 106 ? -30.748 -9.733 -28.538 1.00 57.08 652 PHE A C 1
ATOM 631 O O . PHE A 1 106 ? -31.326 -10.255 -29.502 1.00 67.66 652 PHE A O 1
ATOM 639 N N . ASN A 1 107 ? -30.340 -10.430 -27.498 1.00 53.29 653 ASN A N 1
ATOM 640 C CA . ASN A 1 107 ? -30.661 -11.846 -27.577 1.00 54.94 653 ASN A CA 1
ATOM 641 C C . ASN A 1 107 ? -31.757 -12.160 -26.575 1.00 54.78 653 ASN A C 1
ATOM 642 O O . ASN A 1 107 ? -31.562 -12.988 -25.681 1.00 53.39 653 ASN A O 1
ATOM 647 N N . ILE A 1 108 ? -32.907 -11.492 -26.728 1.00 53.96 654 ILE A N 1
ATOM 648 C CA . ILE A 1 108 ? -33.881 -11.412 -25.638 1.00 59.06 654 ILE A CA 1
ATOM 649 C C . ILE A 1 108 ? -34.399 -12.796 -25.274 1.00 59.25 654 ILE A C 1
ATOM 650 O O . ILE A 1 108 ? -34.629 -13.097 -24.093 1.00 58.74 654 ILE A O 1
ATOM 655 N N . VAL A 1 109 ? -34.561 -13.669 -26.273 1.00 53.48 655 VAL A N 1
ATOM 656 C CA . VAL A 1 109 ? -35.120 -14.997 -26.041 1.00 55.82 655 VAL A CA 1
ATOM 657 C C . VAL A 1 109 ? -34.196 -15.905 -25.225 1.00 55.31 655 VAL A C 1
ATOM 658 O O . VAL A 1 109 ? -34.647 -16.951 -24.743 1.00 58.45 655 VAL A O 1
ATOM 662 N N . HIS A 1 110 ? -32.944 -15.494 -24.970 1.00 52.53 656 HIS A N 1
ATOM 663 C CA . HIS A 1 110 ? -31.919 -16.368 -24.395 1.00 57.37 656 HIS A CA 1
ATOM 664 C C . HIS A 1 110 ? -31.204 -15.758 -23.187 1.00 56.67 656 HIS A C 1
ATOM 665 O O . HIS A 1 110 ? -30.036 -16.075 -22.946 1.00 60.11 656 HIS A O 1
ATOM 672 N N . CYS A 1 111 ? -31.834 -14.870 -22.420 1.00 58.73 657 CYS A N 1
ATOM 673 C CA . CYS A 1 111 ? -31.227 -14.458 -21.151 1.00 59.15 657 CYS A CA 1
ATOM 674 C C . CYS A 1 111 ? -31.878 -15.276 -20.051 1.00 55.99 657 CYS A C 1
ATOM 675 O O . CYS A 1 111 ? -33.077 -1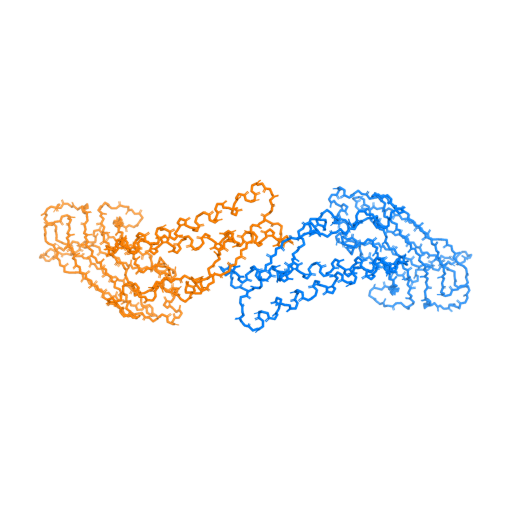5.532 -20.100 1.00 57.94 657 CYS A O 1
ATOM 678 N N . ASN A 1 112 ? -31.089 -15.759 -19.102 1.00 58.02 658 ASN A N 1
ATOM 679 C CA . ASN A 1 112 ? -31.553 -16.854 -18.241 1.00 57.39 658 ASN A CA 1
ATOM 680 C C . ASN A 1 112 ? -31.941 -18.066 -19.097 1.00 57.00 658 ASN A C 1
ATOM 681 O O . ASN A 1 112 ? -33.109 -18.474 -19.170 1.00 54.66 658 ASN A O 1
ATOM 686 N N . THR A 1 113 ? -30.934 -18.635 -19.765 1.00 56.68 659 THR A N 1
ATOM 687 C CA . THR A 1 113 ? -31.167 -19.877 -20.500 1.00 62.25 659 THR A CA 1
ATOM 688 C C . THR A 1 113 ? -31.426 -21.069 -19.584 1.00 62.26 659 THR A C 1
ATOM 689 O O . THR A 1 113 ? -31.977 -22.073 -20.042 1.00 61.29 659 THR A O 1
ATOM 693 N N . ASP A 1 114 ? -31.035 -20.982 -18.309 1.00 65.02 660 ASP A N 1
ATOM 694 C CA . ASP A 1 114 ? -31.271 -22.040 -17.324 1.00 59.82 660 ASP A CA 1
ATOM 695 C C . ASP A 1 114 ? -32.746 -22.366 -17.112 1.00 56.94 660 ASP A C 1
ATOM 696 O O . ASP A 1 114 ? -33.042 -23.328 -16.397 1.00 63.44 660 ASP A O 1
ATOM 701 N N . LEU A 1 115 ? -33.671 -21.611 -17.701 1.00 52.41 661 LEU A N 1
ATOM 702 C CA . LEU A 1 115 ? -35.091 -21.754 -17.420 1.00 54.67 661 LEU A CA 1
ATOM 703 C C . LEU A 1 115 ? -35.858 -22.119 -18.679 1.00 53.22 661 LEU A C 1
ATOM 704 O O . LEU A 1 115 ? -35.626 -21.557 -19.748 1.00 55.99 661 LEU A O 1
ATOM 709 N N . THR A 1 116 ? -36.793 -23.042 -18.539 1.00 53.35 662 THR A N 1
ATOM 710 C CA . THR A 1 116 ? -37.746 -23.307 -19.602 1.00 57.73 662 THR A CA 1
ATOM 711 C C . THR A 1 116 ? -38.475 -22.021 -19.984 1.00 57.88 662 THR A C 1
ATOM 712 O O . THR A 1 116 ? -38.527 -21.053 -19.224 1.00 60.57 662 THR A O 1
ATOM 716 N N . ASP A 1 117 ? -39.014 -22.013 -21.202 1.00 59.80 663 ASP A N 1
ATOM 717 C CA . ASP A 1 117 ? -39.961 -20.984 -21.611 1.00 58.93 663 ASP A CA 1
ATOM 718 C C . ASP A 1 117 ? -41.165 -20.914 -20.677 1.00 60.18 663 ASP A C 1
ATOM 719 O O . ASP A 1 117 ? -41.749 -19.837 -20.496 1.00 58.18 663 ASP A O 1
ATOM 724 N N . SER A 1 118 ? -41.563 -22.042 -20.091 1.00 62.33 664 SER A N 1
ATOM 725 C CA . SER A 1 118 ? -42.775 -22.122 -19.287 1.00 59.44 664 SER A CA 1
ATOM 726 C C . SER A 1 118 ? -42.516 -21.921 -17.800 1.00 57.50 664 SER A C 1
ATOM 727 O O . SER A 1 118 ? -43.447 -22.058 -17.003 1.00 61.43 664 SER A O 1
ATOM 730 N N . GLU A 1 119 ? -41.291 -21.587 -17.410 1.00 54.89 665 GLU A N 1
ATOM 731 C CA . GLU A 1 119 ? -40.873 -21.644 -16.017 1.00 56.65 665 GLU A CA 1
ATOM 732 C C . GLU A 1 119 ? -40.638 -20.257 -15.437 1.00 58.51 665 GLU A C 1
ATOM 733 O O . GLU A 1 119 ? -39.883 -19.454 -16.002 1.00 56.27 665 GLU A O 1
ATOM 739 N N . LEU A 1 120 ? -41.257 -20.001 -14.290 1.00 54.79 666 LEU A N 1
ATOM 740 C CA . LEU A 1 120 ? -40.910 -18.882 -13.433 1.00 48.73 666 LEU A CA 1
ATOM 741 C C . LEU A 1 120 ? -40.217 -19.430 -12.198 1.00 47.19 666 LEU A C 1
ATOM 742 O O . LEU A 1 120 ? -40.702 -20.387 -11.588 1.00 49.95 666 LEU A O 1
ATOM 747 N N . GLU A 1 121 ? -39.091 -18.828 -11.835 1.00 44.28 667 GLU A N 1
ATOM 748 C CA . GLU A 1 121 ? -38.334 -19.219 -10.658 1.00 45.68 667 GLU A CA 1
ATOM 749 C C . GLU A 1 121 ? -38.413 -18.130 -9.591 1.00 47.48 667 GLU A C 1
ATOM 750 O O . GLU A 1 121 ? -38.289 -16.940 -9.898 1.00 45.20 667 GLU A O 1
ATOM 756 N N . ILE A 1 122 ? -38.608 -18.541 -8.332 1.00 49.48 668 ILE A N 1
ATOM 757 C CA . ILE A 1 122 ? -38.592 -17.641 -7.178 1.00 45.90 668 ILE A CA 1
ATOM 758 C C . ILE A 1 122 ? -37.434 -18.042 -6.274 1.00 48.47 668 ILE A C 1
ATOM 759 O O . ILE A 1 122 ? -37.259 -19.229 -5.974 1.00 51.30 668 ILE A O 1
ATOM 764 N N . VAL A 1 123 ? -36.638 -17.061 -5.855 1.00 43.24 669 VAL A N 1
ATOM 765 C CA . VAL A 1 123 ? -35.489 -17.292 -4.991 1.00 42.09 669 VAL A CA 1
ATOM 766 C C . VAL A 1 123 ? -35.691 -16.482 -3.723 1.00 49.72 669 VAL A C 1
ATOM 767 O O . VAL A 1 123 ? -35.773 -15.247 -3.778 1.00 49.19 669 VAL A O 1
ATOM 771 N N . VAL A 1 124 ? -35.787 -17.170 -2.587 1.00 49.99 670 VAL A N 1
ATOM 772 C CA . VAL A 1 124 ? -35.780 -16.518 -1.284 1.00 46.64 670 VAL A CA 1
ATOM 773 C C . VAL A 1 124 ? -34.324 -16.499 -0.834 1.00 50.02 670 VAL A C 1
ATOM 774 O O . VAL A 1 124 ? -33.736 -17.546 -0.562 1.00 53.24 670 VAL A O 1
ATOM 778 N N . VAL A 1 125 ? -33.734 -15.311 -0.768 1.00 50.10 671 VAL A N 1
ATOM 779 C CA . VAL A 1 125 ? -32.289 -15.178 -0.645 1.00 55.86 671 VAL A CA 1
ATOM 780 C C . VAL A 1 125 ? -31.841 -15.014 0.804 1.00 55.14 671 VAL A C 1
ATOM 781 O O . VAL A 1 125 ? -30.842 -15.595 1.216 1.00 56.85 671 VAL A O 1
ATOM 785 N N . ARG A 1 126 ? -32.506 -14.168 1.582 1.00 53.18 672 ARG A N 1
ATOM 786 C CA . ARG A 1 126 ? -32.021 -13.936 2.938 1.00 54.47 672 ARG A CA 1
ATOM 787 C C . ARG A 1 126 ? -32.938 -12.933 3.612 1.00 60.08 672 ARG A C 1
ATOM 788 O O . ARG A 1 126 ? -33.601 -12.125 2.953 1.00 58.14 672 ARG A O 1
ATOM 796 N N . GLY A 1 127 ? -32.976 -13.013 4.940 1.00 59.39 673 GLY A N 1
ATOM 797 C CA . GLY A 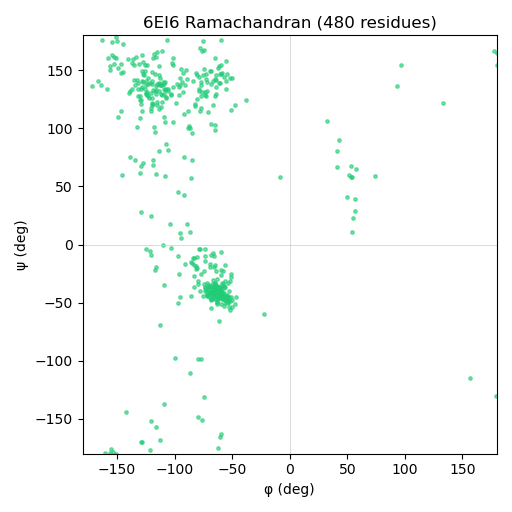1 127 ? -33.550 -11.976 5.767 1.00 53.64 673 GLY A CA 1
ATOM 798 C C . GLY A 1 127 ? -32.426 -11.137 6.345 1.00 57.91 673 GLY A C 1
ATOM 799 O O . GLY A 1 127 ? -31.284 -11.585 6.474 1.00 55.34 673 GLY A O 1
ATOM 800 N N . ILE A 1 128 ? -32.754 -9.895 6.663 1.00 57.36 674 ILE A N 1
ATOM 801 C CA . ILE A 1 128 ? -31.773 -8.904 7.076 1.00 60.36 674 ILE A CA 1
ATOM 802 C C . ILE A 1 128 ? -32.333 -8.244 8.325 1.00 59.18 674 ILE A C 1
ATOM 803 O O . ILE A 1 128 ? -33.220 -7.390 8.228 1.00 58.00 674 ILE A O 1
ATOM 808 N N . SER A 1 129 ? -31.843 -8.653 9.493 1.00 61.44 675 SER A N 1
ATOM 809 C CA . SER A 1 129 ? -32.082 -7.955 10.750 1.00 58.22 675 SER A CA 1
ATOM 810 C C . SER A 1 129 ? -33.571 -7.748 11.032 1.00 55.72 675 SER A C 1
ATOM 811 O O . SER A 1 129 ? -34.058 -6.626 11.172 1.00 54.70 675 SER A O 1
ATOM 814 N N . TYR A 1 130 ? -34.291 -8.868 11.090 1.00 58.24 676 TYR A N 1
ATOM 815 C CA . TYR A 1 130 ? -35.677 -8.847 11.547 1.00 61.53 676 TYR A CA 1
ATOM 816 C C . TYR A 1 130 ? -35.777 -8.132 12.891 1.00 61.24 676 TYR A C 1
ATOM 817 O O . TYR A 1 130 ? -34.891 -8.252 13.745 1.00 57.94 676 TYR A O 1
ATOM 826 N N . ASN A 1 131 ? -36.862 -7.377 13.078 1.00 62.18 677 ASN A N 1
ATOM 827 C CA . ASN A 1 131 ? -37.079 -6.651 14.331 1.00 62.73 677 ASN A CA 1
ATOM 828 C C . ASN A 1 131 ? -37.886 -7.529 15.281 1.00 63.94 677 ASN A C 1
ATOM 829 O O . ASN A 1 131 ? -39.085 -7.328 15.507 1.00 59.42 677 ASN A O 1
ATOM 834 N N . VAL A 1 132 ? -37.198 -8.518 15.846 1.00 63.70 678 VAL A N 1
ATOM 835 C CA . VAL A 1 132 ? -37.799 -9.476 16.758 1.00 69.79 678 VAL A CA 1
ATOM 836 C C . VAL A 1 132 ? -37.335 -9.183 18.183 1.00 74.41 678 VAL A C 1
ATOM 837 O O . VAL A 1 132 ? -36.493 -8.317 18.424 1.00 73.26 678 VAL A O 1
ATOM 841 N N . ALA A 1 133 ? -37.882 -9.944 19.138 1.00 77.85 679 ALA A N 1
ATOM 842 C CA . ALA A 1 133 ? -37.416 -9.872 20.518 1.00 74.43 679 ALA A CA 1
ATOM 843 C C . ALA A 1 133 ? -36.213 -10.770 20.761 1.00 74.85 679 ALA A C 1
ATOM 844 O O . ALA A 1 133 ? -35.507 -10.593 21.758 1.00 81.90 679 ALA A O 1
ATOM 846 N N . ASN A 1 134 ? -35.958 -11.649 19.912 1.00 73.79 680 ASN A N 1
ATOM 847 C CA . ASN A 1 134 ? -34.818 -12.466 20.259 1.00 73.63 680 ASN A CA 1
ATOM 848 C C . ASN A 1 134 ? -33.591 -12.043 19.470 1.00 78.83 680 ASN A C 1
ATOM 849 O O . ASN A 1 134 ? -33.699 -11.432 18.402 1.00 75.68 680 ASN A O 1
ATOM 854 N N . PRO A 1 135 ? -32.418 -12.339 19.988 1.00 87.16 681 PRO A N 1
ATOM 855 C CA . PRO A 1 135 ? -31.209 -12.218 19.163 1.00 86.88 681 PRO A CA 1
ATOM 856 C C . PRO A 1 135 ? -31.095 -13.430 18.258 1.00 82.73 681 PRO A C 1
ATOM 857 O O . PRO A 1 135 ? -31.746 -13.520 17.207 1.00 77.89 681 PRO A O 1
ATOM 861 N N . LYS A 1 136 ? -30.261 -14.371 18.704 1.00 83.57 682 LYS A N 1
ATOM 862 C CA . LYS A 1 136 ? -30.217 -15.759 18.265 1.00 82.57 682 LYS A CA 1
ATOM 863 C C . LYS A 1 136 ? -31.571 -16.420 18.551 1.00 80.93 682 LYS A C 1
ATOM 864 O O . LYS A 1 136 ? -32.534 -15.715 18.871 1.00 74.46 682 LYS A O 1
ATOM 870 N N . ASP A 1 137 ? -31.646 -17.761 18.490 1.00 84.04 683 ASP A N 1
ATOM 871 C CA . ASP A 1 137 ? -32.861 -18.544 18.229 1.00 83.93 683 ASP A CA 1
ATOM 872 C C . ASP A 1 137 ? -34.149 -17.736 18.219 1.00 82.73 683 ASP A C 1
ATOM 873 O O . ASP A 1 137 ? -35.069 -17.961 19.018 1.00 85.60 683 ASP A O 1
ATOM 878 N N . VAL A 1 138 ? -34.180 -16.752 17.337 1.00 80.79 684 VAL A N 1
ATOM 879 C CA . VAL A 1 138 ? -35.329 -16.614 16.465 1.00 75.31 684 VAL A CA 1
ATOM 880 C C . VAL A 1 138 ? -35.104 -17.626 15.342 1.00 74.21 684 VAL A C 1
ATOM 881 O O . VAL A 1 138 ? -34.000 -17.718 14.788 1.00 72.83 684 VAL A O 1
ATOM 885 N N . ASP A 1 139 ? -36.082 -18.504 15.137 1.00 72.78 685 ASP A N 1
ATOM 886 C CA . ASP A 1 139 ? -36.061 -19.472 14.051 1.00 71.19 685 ASP A CA 1
ATOM 887 C C . ASP A 1 139 ? -37.113 -19.027 13.055 1.00 71.76 685 ASP A C 1
ATOM 888 O O . ASP A 1 139 ? -38.232 -18.678 13.452 1.00 65.16 685 ASP A O 1
ATOM 893 N N . THR A 1 140 ? -36.758 -19.025 11.771 1.00 72.89 686 THR A N 1
ATOM 894 C CA . THR A 1 140 ? -37.620 -18.419 10.769 1.00 63.10 686 THR A CA 1
ATOM 895 C C . THR A 1 140 ? -37.731 -19.319 9.553 1.00 61.57 686 THR A C 1
ATOM 896 O O . THR A 1 140 ? -36.862 -20.147 9.274 1.00 64.91 686 THR A O 1
ATOM 900 N N . TYR A 1 141 ? -38.842 -19.149 8.848 1.00 60.90 687 TYR A N 1
ATOM 901 C CA . TYR A 1 141 ? -39.075 -19.754 7.548 1.00 55.73 687 TYR A CA 1
ATOM 902 C C . TYR A 1 141 ? -40.006 -18.815 6.787 1.00 53.29 687 TYR A C 1
ATOM 903 O O . TYR A 1 141 ? -40.671 -17.962 7.382 1.00 53.72 687 TYR A O 1
ATOM 912 N N . VAL A 1 142 ? -40.034 -18.952 5.462 1.00 53.52 688 VAL A N 1
ATOM 913 C CA . VAL A 1 142 ? -40.778 -18.042 4.595 1.00 49.44 688 VAL A CA 1
ATOM 914 C C . VAL A 1 142 ? -41.745 -18.856 3.746 1.00 47.85 688 VAL A C 1
ATOM 915 O O . VAL A 1 142 ? -41.344 -19.840 3.121 1.00 55.00 688 VAL A O 1
ATOM 919 N N . ARG A 1 143 ? -43.014 -18.458 3.743 1.00 42.14 689 ARG A N 1
ATOM 920 C CA . ARG A 1 143 ? -44.013 -19.015 2.846 1.00 45.19 689 ARG A CA 1
ATOM 921 C C . ARG A 1 143 ? -44.115 -18.171 1.585 1.00 52.11 689 ARG A C 1
ATOM 922 O O . ARG A 1 143 ? -44.088 -16.938 1.647 1.00 47.58 689 ARG A O 1
ATOM 930 N N . VAL A 1 144 ? -44.265 -18.840 0.444 1.00 50.86 690 VAL A N 1
ATOM 931 C CA . VAL A 1 144 ? -44.341 -18.193 -0.859 1.00 41.49 690 VAL A CA 1
ATOM 932 C C . VAL A 1 144 ? -45.675 -18.551 -1.483 1.00 45.41 690 VAL A C 1
ATOM 933 O O . VAL A 1 144 ? -46.049 -19.727 -1.523 1.00 53.82 690 VAL A O 1
ATOM 937 N N . GLU A 1 145 ? -46.386 -17.547 -1.968 1.00 44.74 691 GLU A N 1
ATOM 938 C CA . GLU A 1 145 ? -47.691 -17.730 -2.581 1.00 48.11 691 GLU A CA 1
ATOM 939 C C . GLU A 1 145 ? -47.677 -17.053 -3.946 1.00 53.12 691 GLU A C 1
ATOM 940 O O . GLU A 1 145 ? -47.536 -15.830 -4.033 1.00 48.40 691 GLU A O 1
ATOM 946 N N . PHE A 1 146 ? -47.800 -17.848 -5.007 1.00 58.87 692 PHE A N 1
ATOM 947 C CA . PHE A 1 146 ? -47.743 -17.365 -6.385 1.00 58.76 692 PHE A CA 1
ATOM 948 C C . PHE A 1 146 ? -49.095 -17.589 -7.054 1.00 61.11 692 PHE A C 1
ATOM 949 O O . PHE A 1 146 ? -49.545 -18.743 -7.140 1.00 67.41 692 PHE A O 1
ATOM 957 N N . PRO A 1 147 ? -49.759 -16.562 -7.582 1.00 61.78 693 PRO A N 1
ATOM 958 C CA . PRO A 1 147 ? -51.111 -16.769 -8.124 1.00 66.53 693 PRO A CA 1
ATOM 959 C C . PRO A 1 147 ? -51.096 -17.622 -9.389 1.00 66.58 693 PRO A C 1
ATOM 960 O O . PRO A 1 147 ? -50.231 -17.463 -10.252 1.00 63.94 693 PRO A O 1
ATOM 964 N N . LEU A 1 148 ? -52.063 -18.541 -9.491 1.00 67.35 694 LEU A N 1
ATOM 965 C CA . LEU A 1 148 ? -52.207 -19.355 -10.698 1.00 66.60 694 LEU A CA 1
ATOM 966 C C . LEU A 1 148 ? -53.581 -19.137 -11.328 1.00 70.16 694 LEU A C 1
ATOM 967 O O . LEU A 1 148 ? -54.170 -18.060 -11.175 1.00 65.41 694 LEU A O 1
ATOM 972 N N . LEU A 1 149 ? -54.098 -20.147 -12.032 1.00 76.80 695 LEU A N 1
ATOM 973 C CA . LEU A 1 149 ? -55.314 -19.991 -12.832 1.00 77.59 695 LEU A CA 1
ATOM 974 C C . LEU A 1 149 ? -56.565 -19.994 -11.968 1.00 80.56 695 LEU A C 1
ATOM 975 O O . LEU A 1 149 ? -56.696 -20.800 -11.041 1.00 80.68 695 LEU A O 1
ATOM 980 N N . ASN A 1 150 ? -57.501 -19.107 -12.322 1.00 86.63 696 ASN A N 1
ATOM 981 C CA . ASN A 1 150 ? -58.739 -18.865 -11.587 1.00 88.34 696 ASN A CA 1
ATOM 982 C C . ASN A 1 150 ? -58.453 -18.825 -10.098 1.00 87.32 696 ASN A C 1
ATOM 983 O O . ASN A 1 150 ? -58.523 -19.857 -9.421 1.00 89.19 696 ASN A O 1
ATOM 988 N N . ASP A 1 151 ? -58.155 -17.622 -9.604 1.00 90.84 697 ASP A N 1
ATOM 989 C CA . ASP A 1 151 ? -57.396 -17.424 -8.374 1.00 94.80 697 ASP A CA 1
ATOM 990 C C . ASP A 1 151 ? -57.763 -18.452 -7.310 1.00 95.75 697 ASP A C 1
ATOM 991 O O . ASP A 1 151 ? -58.938 -18.621 -6.968 1.00 98.19 697 ASP A O 1
ATOM 996 N N . GLU A 1 152 ? -56.753 -19.173 -6.819 1.00 88.54 698 GLU A N 1
ATOM 997 C CA . GLU A 1 152 ? -55.347 -19.003 -7.211 1.00 86.33 698 GLU A CA 1
ATOM 998 C C . GLU A 1 152 ? -54.742 -20.389 -7.259 1.00 78.94 698 GLU A C 1
ATOM 999 O O . GLU A 1 152 ? -55.413 -21.352 -7.663 1.00 76.01 698 GLU A O 1
ATOM 1005 N N . SER A 1 153 ? -53.463 -20.444 -6.854 1.00 68.77 699 SER A N 1
ATOM 1006 C CA . SER A 1 153 ? -52.910 -21.547 -6.072 1.00 69.98 699 SER A CA 1
ATOM 1007 C C . SER A 1 153 ? -51.427 -21.343 -5.784 1.00 65.01 699 SER A C 1
ATOM 1008 O O . SER A 1 153 ? -51.031 -20.272 -5.322 1.00 73.38 699 SER A O 1
ATOM 1011 N N . PHE A 1 154 ? -50.624 -22.373 -6.049 1.00 65.55 700 PHE A N 1
ATOM 1012 C CA . PHE A 1 154 ? -49.211 -22.526 -5.693 1.00 61.93 700 PHE A CA 1
ATOM 1013 C C . PHE A 1 154 ? -48.754 -21.872 -4.398 1.00 57.72 700 PHE A C 1
ATOM 1014 O O . PHE A 1 154 ? -48.552 -20.657 -4.343 1.00 59.70 700 PHE A O 1
ATOM 1022 N N . LYS A 1 155 ? -48.507 -22.684 -3.378 1.00 60.29 701 LYS A N 1
ATOM 1023 C CA . LYS A 1 155 ? -47.978 -22.222 -2.104 1.00 56.06 701 LYS A CA 1
ATOM 1024 C C . LYS A 1 155 ? -46.883 -23.181 -1.682 1.00 50.63 701 LYS A C 1
ATOM 1025 O O . LYS A 1 155 ? -47.006 -24.389 -1.884 1.00 58.27 701 LYS A O 1
ATOM 1031 N N . THR A 1 156 ? -45.814 -22.647 -1.105 1.00 50.15 702 THR A N 1
ATOM 1032 C CA . THR A 1 156 ? -44.722 -23.474 -0.616 1.00 47.45 702 THR A CA 1
ATOM 1033 C C . THR A 1 156 ? -44.009 -22.693 0.477 1.00 45.69 702 THR A C 1
ATOM 1034 O O . THR A 1 156 ? -44.441 -21.601 0.850 1.00 49.64 702 THR A O 1
ATOM 1038 N N . LYS A 1 157 ? -42.910 -23.252 0.996 1.00 43.25 703 LYS A N 1
ATOM 1039 C CA . LYS A 1 157 ? -42.199 -22.593 2.089 1.00 50.46 703 LYS A CA 1
ATOM 1040 C C . LYS A 1 157 ? -40.744 -23.041 2.134 1.00 49.68 703 LYS A C 1
ATOM 1041 O O . LYS A 1 157 ? -40.403 -24.140 1.695 1.00 50.70 703 LYS A O 1
ATOM 1047 N N . THR A 1 158 ? -39.894 -22.172 2.674 1.00 48.66 704 THR A N 1
ATOM 1048 C CA . THR A 1 158 ? -38.490 -22.492 2.857 1.00 51.73 704 THR A CA 1
ATOM 1049 C C . THR A 1 158 ? -38.311 -23.388 4.077 1.00 62.40 704 THR A C 1
ATOM 1050 O O . THR A 1 158 ? -39.223 -23.579 4.894 1.00 61.17 704 THR A O 1
ATOM 1054 N N . ASN A 1 159 ? -37.099 -23.924 4.210 1.00 60.78 705 ASN A N 1
ATOM 1055 C CA . ASN A 1 159 ? -36.734 -24.669 5.405 1.00 64.23 705 ASN A CA 1
ATOM 1056 C C . ASN A 1 159 ? -36.803 -23.741 6.609 1.00 66.82 705 ASN A C 1
ATOM 1057 O O . ASN A 1 159 ? -37.187 -22.574 6.489 1.00 69.35 705 ASN A O 1
ATOM 1062 N N . VAL A 1 160 ? -36.413 -24.230 7.772 1.00 70.98 706 VAL A N 1
ATOM 1063 C CA . VAL A 1 160 ? -36.353 -23.406 8.962 1.00 67.62 706 VAL A CA 1
ATOM 1064 C C . VAL A 1 160 ? -34.871 -23.208 9.248 1.00 69.97 706 VAL A C 1
ATOM 1065 O O . VAL A 1 160 ? -34.173 -24.135 9.677 1.00 77.67 706 VAL A O 1
ATOM 1069 N N . ILE A 1 161 ? -34.362 -22.013 8.966 1.00 73.85 707 ILE A N 1
ATOM 1070 C CA . ILE A 1 161 ? -33.066 -21.654 9.521 1.00 78.09 707 ILE A CA 1
ATOM 1071 C C . ILE A 1 161 ? -33.239 -21.493 11.020 1.00 78.89 707 ILE A C 1
ATOM 1072 O O . ILE A 1 161 ? -34.320 -21.114 11.505 1.00 75.65 707 ILE A O 1
ATOM 1077 N N . ARG A 1 162 ? -32.176 -21.788 11.763 1.00 81.26 708 ARG A N 1
ATOM 1078 C CA . ARG A 1 162 ? -32.214 -21.730 13.213 1.00 79.36 708 ARG A CA 1
ATOM 1079 C C . ARG A 1 162 ? -31.206 -20.699 13.692 1.00 77.91 708 ARG A C 1
ATOM 1080 O O . ARG A 1 162 ? -30.071 -20.657 13.197 1.00 79.30 708 ARG A O 1
ATOM 1088 N N . ASP A 1 163 ? -31.655 -19.835 14.606 1.00 74.83 709 ASP A N 1
ATOM 1089 C CA . ASP A 1 163 ? -30.782 -19.039 15.461 1.00 80.79 709 ASP A CA 1
ATOM 1090 C C . ASP A 1 163 ? -30.095 -17.892 14.728 1.00 78.61 709 ASP A C 1
ATOM 1091 O O . ASP A 1 163 ? -28.861 -17.816 14.714 1.00 76.59 709 ASP A O 1
ATOM 1096 N N . THR A 1 164 ? -30.882 -16.982 14.146 1.00 75.23 710 THR A N 1
ATOM 1097 C CA . THR A 1 164 ? -30.334 -15.760 13.560 1.00 68.66 710 THR A CA 1
ATOM 1098 C C . THR A 1 164 ? -31.421 -14.779 13.143 1.00 65.70 710 THR A C 1
ATOM 1099 O O . THR A 1 164 ? -32.433 -15.169 12.547 1.00 66.26 710 THR A O 1
ATOM 1103 N N . SER A 1 165 ? -31.202 -13.497 13.463 1.00 66.70 711 SER A N 1
ATOM 1104 C CA . SER A 1 165 ? -32.060 -12.399 13.017 1.00 64.42 711 SER A CA 1
ATOM 1105 C C . SER A 1 165 ? -31.881 -12.071 11.534 1.00 62.40 711 SER A C 1
ATOM 1106 O O . SER A 1 165 ? -32.705 -11.346 10.967 1.00 60.66 711 SER A O 1
ATOM 1109 N N . SER A 1 166 ? -30.818 -12.564 10.906 1.00 61.96 712 SER A N 1
ATOM 1110 C CA . SER A 1 166 ? -30.501 -12.286 9.504 1.00 60.08 712 SER A CA 1
ATOM 1111 C C . SER A 1 166 ? -30.293 -13.617 8.793 1.00 57.46 712 SER A C 1
ATOM 1112 O O . SER A 1 166 ? -29.167 -13.978 8.427 1.00 56.14 712 SER A O 1
ATOM 1115 N N . PRO A 1 167 ? -31.370 -14.383 8.607 1.00 56.72 713 PRO A N 1
ATOM 1116 C CA . PRO A 1 167 ? -31.251 -15.715 8.004 1.00 55.37 713 PRO A CA 1
ATOM 1117 C C . PRO A 1 167 ? -30.721 -15.675 6.580 1.00 62.95 713 PRO A C 1
ATOM 1118 O O . PRO A 1 167 ? -30.965 -14.728 5.823 1.00 59.19 713 PRO A O 1
ATOM 1122 N N . ASP A 1 168 ? -30.062 -16.760 6.197 1.00 60.69 714 ASP A N 1
ATOM 1123 C CA . ASP A 1 168 ? -29.581 -16.956 4.840 1.00 54.46 714 ASP A CA 1
ATOM 1124 C C . ASP A 1 168 ? -30.246 -18.198 4.253 1.00 59.76 714 ASP A C 1
ATOM 1125 O O . ASP A 1 168 ? -29.574 -19.204 4.030 1.00 64.70 714 ASP A O 1
ATOM 1130 N N . TYR A 1 169 ? -31.560 -18.129 4.011 1.00 60.98 715 TYR A N 1
ATOM 1131 C CA . TYR A 1 169 ? -32.206 -19.075 3.100 1.00 58.33 715 TYR A CA 1
ATOM 1132 C C . TYR A 1 169 ? -31.579 -18.969 1.718 1.00 65.06 715 TYR A C 1
ATOM 1133 O O . TYR A 1 169 ? -31.199 -17.893 1.271 1.00 68.91 715 TYR A O 1
ATOM 1142 N N . ASP A 1 170 ? -31.496 -20.070 0.995 1.00 61.58 716 ASP A N 1
ATOM 1143 C CA . ASP A 1 170 ? -31.000 -19.955 -0.373 1.00 55.92 716 ASP A CA 1
ATOM 1144 C C . ASP A 1 170 ? -31.736 -20.973 -1.209 1.00 59.13 716 ASP A C 1
ATOM 1145 O O . ASP A 1 170 ? -31.142 -21.865 -1.804 1.00 63.80 716 ASP A O 1
ATOM 1150 N N . GLU A 1 171 ? -33.051 -20.825 -1.244 1.00 51.87 717 GLU A N 1
ATOM 1151 C CA . GLU A 1 171 ? -33.916 -21.831 -1.826 1.00 57.23 717 GLU A CA 1
ATOM 1152 C C . GLU A 1 171 ? -34.632 -21.263 -3.030 1.00 53.95 717 GLU A C 1
ATOM 1153 O O . GLU A 1 171 ? -35.135 -20.134 -2.988 1.00 53.54 717 GLU A O 1
ATOM 1159 N N . ARG A 1 172 ? -34.682 -22.078 -4.081 1.00 52.89 718 ARG A N 1
ATOM 1160 C CA . ARG A 1 172 ? -35.298 -21.751 -5.353 1.00 49.12 718 ARG A CA 1
ATOM 1161 C C . ARG A 1 172 ? -36.526 -22.624 -5.549 1.00 49.75 718 ARG A C 1
ATOM 1162 O O . ARG A 1 172 ? -36.490 -23.826 -5.273 1.00 57.08 718 ARG A O 1
ATOM 1170 N N . PHE A 1 173 ? -37.610 -22.031 -6.036 1.00 47.18 719 PHE A N 1
ATOM 1171 C CA . PHE A 1 173 ? -38.826 -22.772 -6.339 1.00 46.37 719 PHE A CA 1
ATOM 1172 C C . PHE A 1 173 ? -39.230 -22.428 -7.760 1.00 50.29 719 PHE A C 1
ATOM 1173 O O . PHE A 1 173 ? -39.173 -21.261 -8.152 1.00 56.28 719 PHE A O 1
ATOM 1181 N N . LYS A 1 174 ? -39.607 -23.435 -8.543 1.00 51.79 720 LYS A N 1
ATOM 1182 C CA . LYS A 1 174 ? -40.012 -23.232 -9.928 1.00 50.81 720 LYS A CA 1
ATOM 1183 C C . LYS A 1 174 ? -41.492 -23.544 -10.083 1.00 49.74 720 LYS A C 1
ATOM 1184 O O . LYS A 1 174 ? -42.014 -24.460 -9.449 1.00 56.21 720 LYS A O 1
ATOM 1190 N N . VAL A 1 175 ? -42.182 -22.781 -10.913 1.00 47.21 721 VAL A N 1
ATOM 1191 C CA . VAL A 1 175 ? -43.584 -23.054 -11.180 1.00 56.36 721 VAL A CA 1
ATOM 1192 C C . VAL A 1 175 ? -43.819 -22.930 -12.685 1.00 59.87 721 VAL A C 1
ATOM 1193 O O . VAL A 1 175 ? -43.019 -22.338 -13.417 1.00 58.92 721 VAL A O 1
ATOM 1197 N N . ASP A 1 176 ? -44.915 -23.538 -13.148 1.00 59.06 722 ASP A N 1
ATOM 1198 C CA . ASP A 1 176 ? -45.303 -23.509 -14.556 1.00 60.03 722 ASP A CA 1
ATOM 1199 C C . ASP A 1 176 ? -46.260 -22.355 -14.825 1.00 63.20 722 ASP A C 1
ATOM 1200 O O . ASP A 1 176 ? -47.253 -22.174 -14.112 1.00 63.31 722 ASP A O 1
ATOM 1205 N N . ILE A 1 177 ? -45.967 -21.594 -15.869 1.00 64.66 723 ILE A N 1
ATOM 1206 C CA . ILE A 1 177 ? -46.861 -20.556 -16.355 1.00 68.97 723 ILE A CA 1
ATOM 1207 C C . ILE A 1 177 ? -47.238 -20.906 -17.787 1.00 67.11 723 ILE A C 1
ATOM 1208 O O . ILE A 1 177 ? -46.565 -21.699 -18.452 1.00 65.50 723 ILE A O 1
ATOM 1213 N N . GLN A 1 178 ? -48.334 -20.311 -18.257 1.00 67.28 724 GLN A N 1
ATOM 1214 C CA . GLN A 1 178 ? -48.714 -20.363 -19.668 1.00 68.26 724 GLN A CA 1
ATOM 1215 C C . GLN A 1 178 ? -48.700 -18.946 -20.229 1.00 66.44 724 GLN A C 1
ATOM 1216 O O . GLN A 1 178 ? -49.687 -18.213 -20.102 1.00 69.94 724 GLN A O 1
ATOM 1222 N N . ARG A 1 179 ? -47.588 -18.584 -20.877 1.00 62.11 725 ARG A N 1
ATOM 1223 C CA . ARG A 1 179 ? -47.491 -17.303 -21.565 1.00 59.81 725 ARG A CA 1
ATOM 1224 C C . ARG A 1 179 ? -48.664 -17.063 -22.509 1.00 67.33 725 ARG A C 1
ATOM 1225 O O . ARG A 1 179 ? -49.044 -15.908 -22.745 1.00 66.45 725 ARG A O 1
ATOM 1233 N N . THR A 1 180 ? -49.259 -18.140 -23.038 1.00 67.03 726 THR A N 1
ATOM 1234 C CA . THR A 1 180 ? -50.346 -18.010 -24.004 1.00 68.46 726 THR A CA 1
ATOM 1235 C C . THR A 1 180 ? -51.646 -17.555 -23.344 1.00 71.58 726 THR A C 1
ATOM 1236 O O . THR A 1 180 ? -52.406 -16.784 -23.938 1.00 75.52 726 THR A O 1
ATOM 1240 N N . ASN A 1 181 ? -51.928 -18.022 -22.128 1.00 71.84 727 ASN A N 1
ATOM 1241 C CA . ASN A 1 181 ? -53.188 -17.690 -21.459 1.00 76.29 727 ASN A CA 1
ATOM 1242 C C . ASN A 1 181 ? -53.241 -16.201 -21.124 1.00 75.74 727 ASN A C 1
ATOM 1243 O O . ASN A 1 181 ? -52.408 -15.697 -20.361 1.00 73.77 727 ASN A O 1
ATOM 1248 N N . ARG A 1 182 ? -54.239 -15.499 -21.669 1.00 80.66 728 ARG A N 1
ATOM 1249 C CA . ARG A 1 182 ? -54.343 -14.063 -21.415 1.00 80.06 728 ARG A CA 1
ATOM 1250 C C . ARG A 1 182 ? -54.590 -13.746 -19.941 1.00 74.99 728 ARG A C 1
ATOM 1251 O O . ARG A 1 182 ? -54.265 -12.642 -19.493 1.00 72.54 728 ARG A O 1
ATOM 1259 N N . GLN A 1 183 ? -55.123 -14.689 -19.167 1.00 75.99 729 GLN A N 1
ATOM 1260 C CA . GLN A 1 183 ? -55.274 -14.446 -17.740 1.00 74.53 729 GLN A CA 1
ATOM 1261 C C . GLN A 1 183 ? -53.983 -14.694 -16.965 1.00 75.77 729 GLN A C 1
ATOM 1262 O O . GLN A 1 183 ? -53.829 -14.164 -15.858 1.00 75.07 729 GLN A O 1
ATOM 1268 N N . PHE A 1 184 ? -53.046 -15.470 -17.512 1.00 73.62 730 PHE A N 1
ATOM 1269 C CA . PHE A 1 184 ? -51.705 -15.463 -16.940 1.00 67.28 730 PHE A CA 1
ATOM 1270 C C . PHE A 1 184 ? -51.015 -14.138 -17.214 1.00 65.61 730 PHE A C 1
ATOM 1271 O O . PHE A 1 184 ? -50.227 -13.650 -16.391 1.00 59.42 730 PHE A O 1
ATOM 1279 N N . GLN A 1 185 ? -51.259 -13.571 -18.399 1.00 66.57 731 GLN A N 1
ATOM 1280 C CA . GLN A 1 185 ? -50.757 -12.237 -18.692 1.00 64.38 731 GLN A CA 1
ATOM 1281 C C . GLN A 1 185 ? -51.388 -11.203 -17.760 1.00 61.26 731 GLN A C 1
ATOM 1282 O O . GLN A 1 185 ? -50.717 -10.254 -17.340 1.00 54.46 731 GLN A O 1
ATOM 1288 N N . ARG A 1 186 ? -52.674 -11.378 -17.423 1.00 64.38 732 ARG A N 1
ATOM 1289 C CA . ARG A 1 186 ? -53.314 -10.628 -16.339 1.00 63.84 732 ARG A CA 1
ATOM 1290 C C . ARG A 1 186 ? -52.455 -10.629 -15.084 1.00 59.40 732 ARG A C 1
ATOM 1291 O O . ARG A 1 186 ? -52.161 -9.580 -14.490 1.00 58.31 732 ARG A O 1
ATOM 1299 N N . ILE A 1 187 ? -52.042 -11.821 -14.676 1.00 60.87 733 ILE A N 1
ATOM 1300 C CA . ILE A 1 187 ? -51.341 -11.977 -13.414 1.00 54.48 733 ILE A CA 1
ATOM 1301 C C . ILE A 1 187 ? -50.033 -11.201 -13.443 1.00 53.59 733 ILE A C 1
ATOM 1302 O O . ILE A 1 187 ? -49.702 -10.483 -12.493 1.00 52.27 733 ILE A O 1
ATOM 1307 N N . PHE A 1 188 ? -49.277 -11.312 -14.543 1.00 51.04 734 PHE A N 1
ATOM 1308 C CA . PHE A 1 188 ? -48.044 -10.538 -14.642 1.00 45.97 734 PHE A CA 1
ATOM 1309 C C . PHE A 1 188 ? -48.311 -9.043 -14.720 1.00 47.71 734 PHE A C 1
ATOM 1310 O O . PHE A 1 188 ? -47.504 -8.255 -14.220 1.00 46.63 734 PHE A O 1
ATOM 1318 N N . LYS A 1 189 ? -49.443 -8.630 -15.300 1.00 48.78 735 LYS A N 1
ATOM 1319 C CA . LYS A 1 189 ? -49.722 -7.203 -15.421 1.00 51.68 735 LYS A CA 1
ATOM 1320 C C . LYS A 1 189 ? -50.062 -6.586 -14.067 1.00 52.81 735 LYS A C 1
ATOM 1321 O O . LYS A 1 189 ? -49.569 -5.505 -13.720 1.00 51.11 735 LYS A O 1
ATOM 1327 N N . ARG A 1 190 ? -50.892 -7.269 -13.277 1.00 55.84 736 ARG A N 1
ATOM 1328 C CA . ARG A 1 190 ? -51.586 -6.606 -12.183 1.00 59.38 736 ARG A CA 1
ATOM 1329 C C . ARG A 1 190 ? -51.208 -7.119 -10.801 1.00 57.94 736 ARG A C 1
ATOM 1330 O O . ARG A 1 190 ? -51.472 -6.427 -9.812 1.00 60.87 736 ARG A O 1
ATOM 1338 N N . HIS A 1 191 ? -50.629 -8.305 -10.695 1.00 55.81 737 HIS A N 1
ATOM 1339 C CA . HIS A 1 191 ? -50.597 -9.056 -9.442 1.00 53.68 737 HIS A CA 1
ATOM 1340 C C . HIS A 1 191 ? -49.152 -9.334 -9.044 1.00 51.81 737 HIS A C 1
ATOM 1341 O O . HIS A 1 191 ? -48.206 -8.887 -9.699 1.00 51.28 737 HIS A O 1
ATOM 1348 N N . GLY A 1 192 ? -48.985 -10.066 -7.946 1.00 50.29 738 GLY A N 1
ATOM 1349 C CA . GLY A 1 192 ? -47.674 -10.231 -7.364 1.00 39.73 738 GLY A CA 1
ATOM 1350 C C . GLY A 1 192 ? -47.527 -11.549 -6.634 1.00 46.31 738 GLY A C 1
ATOM 1351 O O . GLY A 1 192 ? -48.446 -12.370 -6.580 1.00 48.43 738 GLY A O 1
ATOM 1352 N N . VAL A 1 193 ? -46.330 -11.740 -6.080 1.00 42.13 739 VAL A N 1
ATOM 1353 C CA . VAL A 1 193 ? -45.954 -12.893 -5.271 1.00 42.09 739 VAL A CA 1
ATOM 1354 C C . VAL A 1 193 ? -45.888 -12.453 -3.812 1.00 47.13 739 VAL A C 1
ATOM 1355 O O . VAL A 1 193 ? -45.279 -11.422 -3.505 1.00 43.95 739 VAL A O 1
ATOM 1359 N N . LYS A 1 194 ? -46.482 -13.244 -2.913 1.00 47.70 740 LYS A N 1
ATOM 1360 C CA . LYS A 1 194 ? -46.564 -12.918 -1.492 1.00 46.90 740 LYS A CA 1
ATOM 1361 C C . LYS A 1 194 ? -45.544 -13.739 -0.707 1.00 45.45 740 LYS A C 1
ATOM 1362 O O . LYS A 1 194 ? -45.483 -14.961 -0.856 1.00 45.12 740 LYS A O 1
ATOM 1368 N N . PHE A 1 195 ? -44.741 -13.070 0.123 1.00 43.79 741 PHE A N 1
ATOM 1369 C CA . PHE A 1 195 ? -43.770 -13.725 0.997 1.00 40.35 741 PHE A CA 1
ATOM 1370 C C . PHE A 1 195 ? -44.163 -13.472 2.445 1.00 45.86 741 PHE A C 1
ATOM 1371 O O . PHE A 1 195 ? -44.193 -12.320 2.883 1.00 50.70 741 PHE A O 1
ATOM 1379 N N . GLU A 1 196 ? -44.420 -14.533 3.203 1.00 49.10 742 GLU A N 1
ATOM 1380 C CA . GLU A 1 196 ? -44.768 -14.405 4.618 1.00 46.62 742 GLU A CA 1
ATOM 1381 C C . GLU A 1 196 ? -43.632 -14.947 5.472 1.00 42.24 742 GLU A C 1
ATOM 1382 O O . GLU A 1 196 ? -43.231 -16.099 5.310 1.00 46.18 742 GLU A O 1
ATOM 1388 N N . ILE A 1 197 ? -43.093 -14.109 6.352 1.00 41.54 743 ILE A N 1
ATOM 1389 C CA . ILE A 1 197 ? -41.948 -14.478 7.173 1.00 49.20 743 ILE A CA 1
ATOM 1390 C C . ILE A 1 197 ? -42.458 -14.896 8.553 1.00 53.22 743 ILE A C 1
ATOM 1391 O O . ILE A 1 197 ? -43.150 -14.130 9.235 1.00 50.57 743 ILE A O 1
ATOM 1396 N N . TYR A 1 198 ? -42.148 -16.122 8.961 1.00 51.56 744 TYR A N 1
ATOM 1397 C CA . TYR A 1 198 ? -42.700 -16.679 10.188 1.00 56.08 744 TYR A CA 1
ATOM 1398 C C . TYR A 1 198 ? -41.587 -17.066 11.147 1.00 59.58 744 TYR A C 1
ATOM 1399 O O . TYR A 1 198 ? -40.555 -17.608 10.726 1.00 57.84 744 TYR A O 1
ATOM 1408 N N . SER A 1 199 ? -41.799 -16.779 12.437 1.00 58.49 745 SER A N 1
ATOM 1409 C CA . SER A 1 199 ? -40.957 -17.341 13.492 1.00 63.63 745 SER A CA 1
ATOM 1410 C C . SER A 1 199 ? -41.550 -18.670 13.944 1.00 61.62 745 SER A C 1
ATOM 1411 O O . SER A 1 199 ? -42.780 -18.824 14.001 1.00 60.85 745 SER A O 1
ATOM 1414 N N . ARG A 1 200 ? -40.674 -19.635 14.244 1.00 62.29 746 ARG A N 1
ATOM 1415 C CA . ARG A 1 200 ? -41.101 -20.999 14.577 1.00 65.12 746 ARG A CA 1
ATOM 1416 C C . ARG A 1 200 ? -41.349 -21.084 16.077 1.00 64.80 746 ARG A C 1
ATOM 1417 O O . ARG A 1 200 ? -40.407 -21.203 16.867 1.00 65.24 746 ARG A O 1
ATOM 1425 N N . GLY A 1 201 ? -42.620 -21.010 16.469 1.00 62.10 747 GLY A N 1
ATOM 1426 C CA . GLY A 1 201 ? -42.969 -21.226 17.865 1.00 59.86 747 GLY A CA 1
ATOM 1427 C C . GLY A 1 201 ? -42.639 -22.649 18.282 1.00 56.99 747 GLY A C 1
ATOM 1428 O O . GLY A 1 201 ? -42.804 -23.598 17.513 1.00 60.84 747 GLY A O 1
ATOM 1429 N N . GLY A 1 202 ? -42.155 -22.803 19.502 1.00 58.38 748 GLY A N 1
ATOM 1430 C CA . GLY A 1 202 ? -41.658 -24.091 19.948 1.00 56.48 748 GLY A CA 1
ATOM 1431 C C . GLY A 1 202 ? -42.736 -25.070 20.380 1.00 49.80 748 GLY A C 1
ATOM 1432 O O . GLY A 1 202 ? -43.871 -25.070 19.873 1.00 45.62 748 GLY A O 1
ATOM 1433 N N . PHE A 1 203 ? -42.366 -25.913 21.350 1.00 48.20 749 PHE A N 1
ATOM 1434 C CA . PHE A 1 203 ? -43.260 -26.892 21.960 1.00 42.63 749 PHE A CA 1
ATOM 1435 C C . PHE A 1 203 ? -44.595 -26.263 22.349 1.00 39.38 749 PHE A C 1
ATOM 1436 O O . PHE A 1 203 ? -44.640 -25.302 23.125 1.00 41.13 749 PHE A O 1
ATOM 1444 N N . LEU A 1 204 ? -45.676 -26.791 21.773 1.00 32.70 750 LEU A N 1
ATOM 1445 C CA . LEU A 1 204 ? -47.050 -26.350 22.022 1.00 38.44 750 LEU A CA 1
ATOM 1446 C C . LEU A 1 204 ? -47.252 -24.849 21.775 1.00 38.87 750 LEU A C 1
ATOM 1447 O O . LEU A 1 204 ? -48.196 -24.256 22.296 1.00 39.93 750 LEU A O 1
ATOM 1452 N N . ARG A 1 205 ? -46.398 -24.222 20.967 1.00 44.36 751 ARG A N 1
ATOM 1453 C CA . ARG A 1 205 ? -46.488 -22.799 20.663 1.00 49.07 751 ARG A CA 1
ATOM 1454 C C . ARG A 1 205 ? -46.624 -22.605 19.151 1.00 52.29 751 ARG A C 1
ATOM 1455 O O . ARG A 1 205 ? -45.805 -23.117 18.378 1.00 57.28 751 ARG A O 1
ATOM 1463 N N . SER A 1 206 ? -47.654 -21.880 18.720 1.00 48.77 752 SER A N 1
ATOM 1464 C CA . SER A 1 206 ? -47.845 -21.694 17.283 1.00 51.10 752 SER A CA 1
ATOM 1465 C C . SER A 1 206 ? -46.832 -20.697 16.693 1.00 55.92 752 SER A C 1
ATOM 1466 O O . SER A 1 206 ? -46.112 -19.987 17.404 1.00 53.46 752 SER A O 1
ATOM 1469 N N . ASP A 1 207 ? -46.772 -20.665 15.357 1.00 60.30 753 ASP A N 1
ATOM 1470 C CA . ASP A 1 207 ? -45.820 -19.804 14.662 1.00 59.49 753 ASP A CA 1
ATOM 1471 C C . ASP A 1 207 ? -46.339 -18.375 14.580 1.00 51.93 753 ASP A C 1
ATOM 1472 O O . ASP A 1 207 ? -47.544 -18.133 14.463 1.00 44.71 753 ASP A O 1
ATOM 1477 N N . THR A 1 208 ? -45.408 -17.426 14.621 1.00 53.42 754 THR A N 1
ATOM 1478 C CA . THR A 1 208 ? -45.725 -16.003 14.593 1.00 56.55 754 THR A CA 1
ATOM 1479 C C . THR A 1 208 ? -45.350 -15.378 13.246 1.00 53.35 754 THR A C 1
ATOM 1480 O O . THR A 1 208 ? -44.211 -15.511 12.777 1.00 51.03 754 THR A O 1
ATOM 1484 N N . LEU A 1 209 ? -46.316 -14.698 12.632 1.00 53.67 755 LEU A N 1
ATOM 1485 C CA . LEU A 1 209 ? -46.096 -13.906 11.421 1.00 50.62 755 LEU A CA 1
ATOM 1486 C C . LEU A 1 209 ? -45.232 -12.691 11.755 1.00 49.58 755 LEU A C 1
ATOM 1487 O O . LEU A 1 209 ? -45.709 -11.717 12.335 1.00 50.98 755 LEU A O 1
ATOM 1492 N N . ILE A 1 210 ? -43.950 -12.745 11.384 1.00 49.59 756 ILE A N 1
ATOM 1493 C CA . ILE A 1 210 ? -43.037 -11.624 11.598 1.00 48.50 756 ILE A CA 1
ATOM 1494 C C . ILE A 1 210 ? -43.348 -10.456 10.660 1.00 56.20 756 ILE A C 1
ATOM 1495 O O . ILE A 1 210 ? -43.285 -9.286 11.063 1.00 57.27 756 ILE A O 1
ATOM 1500 N N . GLY A 1 211 ? -43.626 -10.742 9.390 1.00 52.43 757 GLY A N 1
ATOM 1501 C CA . GLY A 1 211 ? -43.947 -9.692 8.439 1.00 51.47 757 GLY A CA 1
ATOM 1502 C C . GLY A 1 211 ? -44.220 -10.264 7.063 1.00 49.83 757 GLY A C 1
ATOM 1503 O O . GLY A 1 211 ? -43.888 -11.416 6.762 1.00 48.03 757 GLY A O 1
ATOM 1504 N N . THR A 1 212 ? -44.830 -9.425 6.230 1.00 50.26 758 THR A N 1
ATOM 1505 C CA . THR A 1 212 ? -45.193 -9.765 4.865 1.00 49.06 758 THR A CA 1
ATOM 1506 C C . THR A 1 212 ? -44.446 -8.875 3.865 1.00 50.92 758 THR A C 1
ATOM 1507 O O . THR A 1 212 ? -44.137 -7.707 4.147 1.00 48.98 758 THR A O 1
ATOM 1511 N N . VAL A 1 213 ? -44.135 -9.458 2.701 1.00 46.40 759 VAL A N 1
ATOM 1512 C CA . VAL A 1 213 ? -43.541 -8.765 1.563 1.00 45.55 759 VAL A CA 1
ATOM 1513 C C . VAL A 1 213 ? -44.324 -9.146 0.311 1.00 48.27 759 VAL A C 1
ATOM 1514 O O . VAL A 1 213 ? -44.512 -10.337 0.036 1.00 51.09 759 VAL A O 1
ATOM 1518 N N . ASN A 1 214 ? -44.774 -8.149 -0.452 1.00 42.36 760 ASN A N 1
ATOM 1519 C CA . ASN A 1 214 ? -45.518 -8.383 -1.687 1.00 46.11 760 ASN A CA 1
ATOM 1520 C C . ASN A 1 214 ? -44.770 -7.766 -2.860 1.00 47.41 760 ASN A C 1
ATOM 1521 O O . ASN A 1 214 ? -44.568 -6.551 -2.891 1.00 52.56 760 ASN A O 1
ATOM 1526 N N . VAL A 1 215 ? -44.383 -8.590 -3.832 1.00 43.04 761 VAL A N 1
ATOM 1527 C CA . VAL A 1 215 ? -43.582 -8.144 -4.973 1.00 45.43 761 VAL A CA 1
ATOM 1528 C C . VAL A 1 215 ? -44.403 -8.253 -6.257 1.00 41.01 761 VAL A C 1
ATOM 1529 O O . VAL A 1 215 ? -44.806 -9.354 -6.656 1.00 39.41 761 VAL A O 1
ATOM 1533 N N . LYS A 1 216 ? -44.659 -7.111 -6.896 1.00 43.04 762 LYS A N 1
ATOM 1534 C CA . LYS A 1 216 ? -45.406 -7.086 -8.152 1.00 43.35 762 LYS A CA 1
ATOM 1535 C C . LYS A 1 216 ? -44.618 -7.769 -9.270 1.00 44.06 762 LYS A C 1
ATOM 1536 O O . LYS A 1 216 ? -43.400 -7.600 -9.391 1.00 42.24 762 LYS A O 1
ATOM 1542 N N . LEU A 1 217 ? -45.322 -8.522 -10.109 1.00 40.62 763 LEU A N 1
ATOM 1543 C CA . LEU A 1 217 ? -44.661 -9.258 -11.178 1.00 47.09 763 LEU A CA 1
ATOM 1544 C C . LEU A 1 217 ? -44.410 -8.418 -12.434 1.00 44.58 763 LEU A C 1
ATOM 1545 O O . LEU A 1 217 ? -43.640 -8.847 -13.305 1.00 39.08 763 LEU A O 1
ATOM 1550 N N . GLN A 1 218 ? -45.006 -7.230 -12.535 1.00 42.31 764 GLN A N 1
ATOM 1551 C CA . GLN A 1 218 ? -45.056 -6.548 -13.823 1.00 45.47 764 GLN A CA 1
ATOM 1552 C C . GLN A 1 218 ? -43.697 -6.151 -14.407 1.00 41.72 764 GLN A C 1
ATOM 1553 O O . GLN A 1 218 ? -43.606 -6.112 -15.644 1.00 40.62 764 GLN A O 1
ATOM 1559 N N . PRO A 1 219 ? -42.630 -5.860 -13.633 1.00 42.36 765 PRO A N 1
ATOM 1560 C CA . PRO A 1 219 ? -41.312 -5.689 -14.273 1.00 34.84 765 PRO A CA 1
ATOM 1561 C C . PRO A 1 219 ? -40.911 -6.830 -15.189 1.00 39.73 765 PRO A C 1
ATOM 1562 O O . PRO A 1 219 ? -40.081 -6.620 -16.083 1.00 40.75 765 PRO A O 1
ATOM 1566 N N . LEU A 1 220 ? -41.434 -8.041 -14.976 1.00 37.42 766 LEU A N 1
ATOM 1567 C CA . LEU A 1 220 ? -41.068 -9.175 -15.812 1.00 38.74 766 LEU A CA 1
ATOM 1568 C C . LEU A 1 220 ? -41.705 -9.105 -17.199 1.00 40.90 766 LEU A C 1
ATOM 1569 O O . LEU A 1 220 ? -41.407 -9.957 -18.051 1.00 39.50 766 LEU A O 1
ATOM 1574 N N . GLU A 1 221 ? -42.550 -8.101 -17.454 1.00 42.15 767 GLU A N 1
ATOM 1575 C CA . GLU A 1 221 ? -43.095 -7.915 -18.796 1.00 42.40 767 GLU A CA 1
ATOM 1576 C C . GLU A 1 221 ? -42.007 -7.503 -19.776 1.00 41.06 767 GLU A C 1
ATOM 1577 O O . GLU A 1 221 ? -42.009 -7.937 -20.939 1.00 38.68 767 GLU A O 1
ATOM 1583 N N . THR A 1 222 ? -41.071 -6.666 -19.325 1.00 36.66 768 THR A N 1
ATOM 1584 C CA . THR A 1 222 ? -39.979 -6.208 -20.166 1.00 37.90 768 THR A CA 1
ATOM 1585 C C . THR A 1 222 ? -38.606 -6.562 -19.637 1.00 39.64 768 THR A C 1
ATOM 1586 O O . THR A 1 222 ? -37.630 -6.348 -20.357 1.00 41.06 768 THR A O 1
ATOM 1590 N N . LYS A 1 223 ? -38.497 -7.076 -18.410 1.00 38.92 769 LYS A N 1
ATOM 1591 C CA . LYS A 1 223 ? -37.234 -7.542 -17.861 1.00 35.80 769 LYS A CA 1
ATOM 1592 C C . LYS A 1 223 ? -37.320 -9.029 -17.553 1.00 38.55 769 LYS A C 1
ATOM 1593 O O . LYS A 1 223 ? -38.401 -9.634 -17.500 1.00 36.21 769 LYS A O 1
ATOM 1599 N N . CYS A 1 224 ? -36.164 -9.634 -17.362 1.00 35.88 770 CYS A N 1
ATOM 1600 C CA . CYS A 1 224 ? -36.161 -11.072 -17.215 1.00 46.41 770 CYS A CA 1
ATOM 1601 C C . CYS A 1 224 ? -35.822 -11.507 -15.799 1.00 46.22 770 CYS A C 1
ATOM 1602 O O . CYS A 1 224 ? -35.799 -12.720 -15.526 1.00 46.03 770 CYS A O 1
ATOM 1605 N N . GLU A 1 225 ? -35.572 -10.560 -14.893 1.00 39.37 771 GLU A N 1
ATOM 1606 C CA . GLU A 1 225 ? -35.528 -10.893 -13.483 1.00 39.98 771 GLU A CA 1
ATOM 1607 C C . GLU A 1 225 ? -35.824 -9.666 -12.638 1.00 44.56 771 GLU A C 1
ATOM 1608 O O . GLU A 1 225 ? -35.549 -8.528 -13.033 1.00 43.13 771 GLU A O 1
ATOM 1614 N N . ILE A 1 226 ? -36.415 -9.921 -11.469 1.00 46.00 772 ILE A N 1
ATOM 1615 C CA . ILE A 1 226 ? -36.526 -8.957 -10.378 1.00 38.43 772 ILE A CA 1
ATOM 1616 C C . ILE A 1 226 ? -35.565 -9.397 -9.281 1.00 40.58 772 ILE A C 1
ATOM 1617 O O . ILE A 1 226 ? -35.490 -10.587 -8.957 1.00 44.08 772 ILE A O 1
ATOM 1622 N N . HIS A 1 227 ? -34.793 -8.461 -8.746 1.00 41.73 773 HIS A N 1
ATOM 1623 C CA . HIS A 1 227 ? -33.900 -8.776 -7.635 1.00 43.13 773 HIS A CA 1
ATOM 1624 C C . HIS A 1 227 ? -33.754 -7.539 -6.757 1.00 46.36 773 HIS A C 1
ATOM 1625 O O . HIS A 1 227 ? -33.122 -6.556 -7.148 1.00 46.99 773 HIS A O 1
ATOM 1632 N N . ASP A 1 228 ? -34.326 -7.589 -5.566 1.00 47.46 774 ASP A N 1
ATOM 1633 C CA . ASP A 1 228 ? -34.273 -6.457 -4.658 1.00 46.44 774 ASP A CA 1
ATOM 1634 C C . ASP A 1 228 ? -34.392 -6.984 -3.234 1.00 51.57 774 ASP A C 1
ATOM 1635 O O . ASP A 1 228 ? -34.460 -8.194 -2.999 1.00 51.35 774 ASP A O 1
ATOM 1640 N N . THR A 1 229 ? -34.396 -6.059 -2.281 1.00 50.98 775 THR A N 1
ATOM 1641 C CA . THR A 1 229 ? -34.628 -6.340 -0.876 1.00 49.49 775 THR A CA 1
ATOM 1642 C C . THR A 1 229 ? -35.790 -5.463 -0.423 1.00 51.86 775 THR A C 1
ATOM 1643 O O . THR A 1 229 ? -35.863 -4.285 -0.795 1.00 52.35 775 THR A O 1
ATOM 1647 N N . TYR A 1 230 ? -36.709 -6.035 0.361 1.00 47.92 776 TYR A N 1
ATOM 1648 C CA . TYR A 1 230 ? -37.987 -5.390 0.648 1.00 48.99 776 TYR A CA 1
ATOM 1649 C C . TYR A 1 230 ? -38.256 -5.344 2.149 1.00 51.25 776 TYR A C 1
ATOM 1650 O O . TYR A 1 230 ? -37.839 -6.230 2.900 1.00 52.95 776 TYR A O 1
ATOM 1659 N N . ASP A 1 231 ? -38.978 -4.308 2.574 1.00 48.94 777 ASP A N 1
ATOM 1660 C CA . ASP A 1 231 ? -39.298 -4.111 3.984 1.00 47.75 777 ASP A CA 1
ATOM 1661 C C . ASP A 1 231 ? -40.407 -5.057 4.416 1.00 50.02 777 ASP A C 1
ATOM 1662 O O . ASP A 1 231 ? -41.463 -5.115 3.774 1.00 49.17 777 ASP A O 1
ATOM 1667 N N . LEU A 1 232 ? -40.201 -5.748 5.540 1.00 50.60 778 LEU A N 1
ATOM 1668 C CA . LEU A 1 232 ? -41.287 -6.528 6.122 1.00 44.30 778 LEU A CA 1
ATOM 1669 C C . LEU A 1 232 ? -42.400 -5.586 6.562 1.00 48.68 778 LEU A C 1
ATOM 1670 O O . LEU A 1 232 ? -42.138 -4.563 7.205 1.00 50.92 778 LEU A O 1
ATOM 1675 N N . MET A 1 233 ? -43.636 -5.894 6.149 1.00 45.44 779 MET A N 1
ATOM 1676 C CA . MET A 1 233 ? -44.805 -5.076 6.451 1.00 47.26 779 MET A CA 1
ATOM 1677 C C . MET A 1 233 ? -45.760 -5.831 7.362 1.00 50.56 779 MET A C 1
ATOM 1678 O O . MET A 1 233 ? -45.790 -7.067 7.370 1.00 47.98 779 MET A O 1
ATOM 1683 N N . ASP A 1 234 ? -46.543 -5.062 8.123 1.00 52.72 780 ASP A N 1
ATOM 1684 C CA . ASP A 1 234 ? -47.642 -5.584 8.930 1.00 51.37 780 ASP A CA 1
ATOM 1685 C C . ASP A 1 234 ? -48.968 -5.085 8.368 1.00 53.46 780 ASP A C 1
ATOM 1686 O O . ASP A 1 234 ? -49.735 -5.869 7.819 1.00 66.35 780 ASP A O 1
ATOM 1691 N N . GLY A 1 235 ? -49.261 -3.803 8.473 1.00 60.02 781 GLY A N 1
ATOM 1692 C CA . GLY A 1 235 ? -50.334 -3.286 7.647 1.00 62.49 781 GLY A CA 1
ATOM 1693 C C . GLY A 1 235 ? -49.855 -2.856 6.270 1.00 59.89 781 GLY A C 1
ATOM 1694 O O . GLY A 1 235 ? -49.466 -3.737 5.501 1.00 58.52 781 GLY A O 1
ATOM 1695 N N . ARG A 1 236 ? -49.817 -1.559 5.912 1.00 67.28 782 ARG A N 1
ATOM 1696 C CA . ARG A 1 236 ? -49.914 -0.351 6.756 1.00 62.98 782 ARG A CA 1
ATOM 1697 C C . ARG A 1 236 ? -49.109 -0.506 8.069 1.00 62.39 782 ARG A C 1
ATOM 1698 O O . ARG A 1 236 ? -49.662 -0.847 9.109 1.00 75.66 782 ARG A O 1
ATOM 1706 N N . LYS A 1 237 ? -47.792 -0.296 7.964 1.00 51.72 783 LYS A N 1
ATOM 1707 C CA . LYS A 1 237 ? -46.811 -0.272 9.051 1.00 54.67 783 LYS A CA 1
ATOM 1708 C C . LYS A 1 237 ? -45.584 -1.092 8.701 1.00 50.84 783 LYS A C 1
ATOM 1709 O O . LYS A 1 237 ? -45.669 -2.300 8.477 1.00 50.80 783 LYS A O 1
ATOM 1715 N N . GLN A 1 238 ? -44.437 -0.441 8.708 1.00 50.71 784 GLN A N 1
ATOM 1716 C CA . GLN A 1 238 ? -43.181 -1.122 8.491 1.00 54.59 784 GLN A CA 1
ATOM 1717 C C . GLN A 1 238 ? -42.767 -1.811 9.780 1.00 58.28 784 GLN A C 1
ATOM 1718 O O . GLN A 1 238 ? -42.824 -1.219 10.863 1.00 57.94 784 GLN A O 1
ATOM 1724 N N . VAL A 1 239 ? -42.350 -3.062 9.657 1.00 57.84 785 VAL A N 1
ATOM 1725 C CA . VAL A 1 239 ? -42.137 -3.913 10.816 1.00 53.26 785 VAL A CA 1
ATOM 1726 C C . VAL A 1 239 ? -40.747 -3.724 11.386 1.00 60.32 785 VAL A C 1
ATOM 1727 O O . VAL A 1 239 ? -40.559 -3.616 12.601 1.00 63.82 785 VAL A O 1
ATOM 1731 N N . GLY A 1 240 ? -39.755 -3.682 10.519 1.00 55.05 786 GLY A N 1
ATOM 1732 C CA . GLY A 1 240 ? -38.397 -3.823 10.965 1.00 50.50 786 GLY A CA 1
ATOM 1733 C C . GLY A 1 240 ? -37.580 -4.304 9.802 1.00 57.54 786 GLY A C 1
ATOM 1734 O O . GLY A 1 240 ? -37.479 -3.594 8.797 1.00 73.31 786 GLY A O 1
ATOM 1735 N N . GLY A 1 241 ? -37.039 -5.512 9.889 1.00 56.52 787 GLY A N 1
ATOM 1736 C CA . GLY A 1 241 ? -36.104 -5.990 8.877 1.00 58.46 787 GLY A CA 1
ATOM 1737 C C . GLY A 1 241 ? -36.571 -6.076 7.430 1.00 53.07 787 GLY A C 1
ATOM 1738 O O . GLY A 1 241 ? -37.592 -5.492 7.028 1.00 49.45 787 GLY A O 1
ATOM 1739 N N . LYS A 1 242 ? -35.814 -6.831 6.635 1.00 51.67 788 LYS A N 1
ATOM 1740 C CA . LYS A 1 242 ? -36.006 -6.884 5.194 1.00 55.31 788 LYS A CA 1
ATOM 1741 C C . LYS A 1 242 ? -35.820 -8.308 4.699 1.00 54.25 788 LYS A C 1
ATOM 1742 O O . LYS A 1 242 ? -35.171 -9.133 5.348 1.00 54.87 788 LYS A O 1
ATOM 1748 N N . LEU A 1 243 ? -36.374 -8.571 3.514 1.00 47.78 789 LEU A N 1
ATOM 1749 C CA . LEU A 1 243 ? -36.217 -9.846 2.826 1.00 49.82 789 LEU A CA 1
ATOM 1750 C C . LEU A 1 243 ? -35.676 -9.595 1.419 1.00 51.22 789 LEU A C 1
ATOM 1751 O O . LEU A 1 243 ? -36.166 -8.712 0.705 1.00 50.67 789 LEU A O 1
ATOM 1756 N N . GLU A 1 244 ? -34.668 -10.363 1.024 1.00 50.07 790 GLU A N 1
ATOM 1757 C CA . GLU A 1 244 ? -34.071 -10.249 -0.297 1.00 46.14 790 GLU A CA 1
ATOM 1758 C C . GLU A 1 244 ? -34.505 -11.423 -1.161 1.00 47.35 790 GLU A C 1
ATOM 1759 O O . GLU A 1 244 ? -34.394 -12.584 -0.748 1.00 49.47 790 GLU A O 1
ATOM 1765 N N . VAL A 1 245 ? -34.948 -11.118 -2.379 1.00 47.35 791 VAL A N 1
ATOM 1766 C CA . VAL A 1 245 ? -35.711 -12.048 -3.194 1.00 44.83 791 VAL A CA 1
ATOM 1767 C C . VAL A 1 245 ? -35.369 -11.838 -4.673 1.00 48.08 791 VAL A C 1
ATOM 1768 O O . VAL A 1 245 ? -35.058 -10.726 -5.106 1.00 45.39 791 VAL A O 1
ATOM 1772 N N . LYS A 1 246 ? -35.415 -12.923 -5.448 1.00 45.15 792 LYS A N 1
ATOM 1773 C CA . LYS A 1 246 ? -35.293 -12.874 -6.899 1.00 41.76 792 LYS A CA 1
ATOM 1774 C C . LYS A 1 246 ? -36.519 -13.513 -7.541 1.00 45.01 792 LYS A C 1
ATOM 1775 O O . LYS A 1 246 ? -37.057 -14.496 -7.023 1.00 46.56 792 LYS A O 1
ATOM 1781 N N . ILE A 1 247 ? -36.975 -12.954 -8.663 1.00 40.44 793 ILE A N 1
ATOM 1782 C CA . ILE A 1 247 ? -37.977 -13.604 -9.499 1.00 39.88 793 ILE A CA 1
ATOM 1783 C C . ILE A 1 247 ? -37.468 -13.597 -10.931 1.00 45.35 793 ILE A C 1
ATOM 1784 O O . ILE A 1 247 ? -37.135 -12.537 -11.477 1.00 42.58 793 ILE A O 1
ATOM 1789 N N . ARG A 1 248 ? -37.390 -14.774 -11.536 1.00 43.54 794 ARG A N 1
ATOM 1790 C CA . ARG A 1 248 ? -36.666 -14.923 -12.787 1.00 43.06 794 ARG A CA 1
ATOM 1791 C C . ARG A 1 248 ? -37.498 -15.683 -13.800 1.00 44.45 794 ARG A C 1
ATOM 1792 O O . ARG A 1 248 ? -38.146 -16.674 -13.463 1.00 48.26 794 ARG A O 1
ATOM 1800 N N . VAL A 1 249 ? -37.456 -15.225 -15.050 1.00 46.48 795 VAL A N 1
ATOM 1801 C CA . VAL A 1 249 ? -38.045 -15.946 -16.172 1.00 49.17 795 VAL A CA 1
ATOM 1802 C C . VAL A 1 249 ? -36.991 -16.087 -17.265 1.00 48.32 795 VAL A C 1
ATOM 1803 O O . VAL A 1 249 ? -35.948 -15.425 -17.245 1.00 45.70 795 VAL A O 1
ATOM 1807 N N . ARG A 1 250 ? -37.259 -17.009 -18.197 1.00 45.62 796 ARG A N 1
ATOM 1808 C CA . ARG A 1 250 ? -36.347 -17.206 -19.321 1.00 52.96 796 ARG A CA 1
ATOM 1809 C C . ARG A 1 250 ? -36.319 -15.983 -20.236 1.00 50.88 796 ARG A C 1
ATOM 1810 O O . ARG A 1 250 ? -35.265 -15.607 -20.747 1.00 45.60 796 ARG A O 1
ATOM 1818 N N . ASN A 1 251 ? -37.457 -15.347 -20.468 1.00 48.51 797 ASN A N 1
ATOM 1819 C CA . ASN A 1 251 ? -37.438 -14.082 -21.186 1.00 49.24 797 ASN A CA 1
ATOM 1820 C C . ASN A 1 251 ? -38.672 -13.300 -20.779 1.00 42.34 797 ASN A C 1
ATOM 1821 O O . ASN A 1 251 ? -39.608 -13.874 -20.210 1.00 42.49 797 ASN A O 1
ATOM 1826 N N . PRO A 1 252 ? -38.699 -11.990 -21.030 1.00 38.32 798 PRO A N 1
ATOM 1827 C CA . PRO A 1 252 ? -39.850 -11.190 -20.606 1.00 35.44 798 PRO A CA 1
ATOM 1828 C C . PRO A 1 252 ? -41.141 -11.652 -21.265 1.00 41.81 798 PRO A C 1
ATOM 1829 O O . PRO A 1 252 ? -41.139 -12.241 -22.347 1.00 41.65 798 PRO A O 1
ATOM 1833 N N . ILE A 1 253 ? -42.257 -11.399 -20.577 1.00 38.58 799 ILE A N 1
ATOM 1834 C CA . ILE A 1 253 ? -43.569 -11.728 -21.123 1.00 40.23 799 ILE A CA 1
ATOM 1835 C C . ILE A 1 253 ? -43.740 -11.104 -22.505 1.00 41.60 799 ILE A C 1
ATOM 1836 O O . ILE A 1 253 ? -44.188 -11.758 -23.454 1.00 41.41 799 ILE A O 1
ATOM 1841 N N . LEU A 1 254 ? -43.404 -9.823 -22.632 1.00 42.09 800 LEU A N 1
ATOM 1842 C CA . LEU A 1 254 ? -43.539 -9.096 -23.894 1.00 41.58 800 LEU A CA 1
ATOM 1843 C C . LEU A 1 254 ? -42.268 -9.149 -24.731 1.00 41.03 800 LEU A C 1
ATOM 1844 O O . LEU A 1 254 ? -41.837 -8.134 -25.297 1.00 41.18 800 LEU A O 1
ATOM 1849 N N . THR A 1 255 ? -41.640 -10.323 -24.796 1.00 39.97 801 THR A N 1
ATOM 1850 C CA . THR A 1 255 ? -40.471 -10.506 -25.638 1.00 41.39 801 THR A CA 1
ATOM 1851 C C . THR A 1 255 ? -40.803 -10.255 -27.105 1.00 40.90 801 THR A C 1
ATOM 1852 O O . THR A 1 255 ? -39.995 -9.677 -27.841 1.00 39.85 801 THR A O 1
ATOM 1856 N N . LYS A 1 256 ? -42.005 -10.640 -27.532 1.00 40.68 802 LYS A N 1
ATOM 1857 C CA . LYS A 1 256 ? -42.331 -10.600 -28.952 1.00 44.52 802 LYS A CA 1
ATOM 1858 C C . LYS A 1 256 ? -42.296 -9.177 -29.471 1.00 46.78 802 LYS A C 1
ATOM 1859 O O . LYS A 1 256 ? -41.651 -8.898 -30.492 1.00 50.06 802 LYS A O 1
ATOM 1865 N N . GLN A 1 257 ? -42.969 -8.251 -28.773 1.00 41.09 803 GLN A N 1
ATOM 1866 C CA . GLN A 1 257 ? -42.952 -6.867 -29.219 1.00 41.61 803 GLN A CA 1
ATOM 1867 C C . GLN A 1 257 ? -41.632 -6.161 -28.930 1.00 40.85 803 GLN A C 1
ATOM 1868 O O . GLN A 1 257 ? -41.312 -5.185 -29.612 1.00 39.47 803 GLN A O 1
ATOM 1874 N N . MET A 1 258 ? -40.849 -6.637 -27.965 1.00 39.34 804 MET A N 1
ATOM 1875 C CA . MET A 1 258 ? -39.503 -6.094 -27.806 1.00 42.50 804 MET A CA 1
ATOM 1876 C C . MET A 1 258 ? -38.647 -6.430 -29.015 1.00 39.43 804 MET A C 1
ATOM 1877 O O . MET A 1 258 ? -37.850 -5.603 -29.470 1.00 40.56 804 MET A O 1
ATOM 1882 N N . GLU A 1 259 ? -38.801 -7.640 -29.548 1.00 40.38 805 GLU A N 1
ATOM 1883 C CA . GLU A 1 259 ? -38.050 -8.027 -30.733 1.00 42.70 805 GLU A CA 1
ATOM 1884 C C . GLU A 1 259 ? -38.432 -7.169 -31.929 1.00 42.12 805 GLU A C 1
ATOM 1885 O O . GLU A 1 259 ? -37.579 -6.820 -32.743 1.00 47.44 805 GLU A O 1
ATOM 1891 N N . HIS A 1 260 ? -39.705 -6.801 -32.051 1.00 43.83 806 HIS A N 1
ATOM 1892 C CA . HIS A 1 260 ? -40.083 -5.945 -33.165 1.00 44.38 806 HIS A CA 1
ATOM 1893 C C . HIS A 1 260 ? -39.318 -4.632 -33.114 1.00 47.02 806 HIS A C 1
ATOM 1894 O O . HIS A 1 260 ? -38.805 -4.173 -34.141 1.00 45.96 806 HIS A O 1
ATOM 1901 N N . ILE A 1 261 ? -39.171 -4.047 -31.915 1.00 42.20 807 ILE A N 1
ATOM 1902 C CA . ILE A 1 261 ? -38.400 -2.813 -31.777 1.00 37.76 807 ILE A CA 1
ATOM 1903 C C . ILE A 1 261 ? -36.962 -3.021 -32.231 1.00 37.52 807 ILE A C 1
ATOM 1904 O O . ILE A 1 261 ? -36.364 -2.161 -32.888 1.00 34.46 807 ILE A O 1
ATOM 1909 N N . THR A 1 262 ? -36.374 -4.150 -31.875 1.00 36.61 808 THR A N 1
ATOM 1910 C CA . THR A 1 262 ? -34.983 -4.338 -32.245 1.00 45.82 808 THR A CA 1
ATOM 1911 C C . THR A 1 262 ? -34.804 -4.524 -33.764 1.00 42.59 808 THR A C 1
ATOM 1912 O O . THR A 1 262 ? -33.697 -4.332 -34.278 1.00 37.14 808 THR A O 1
ATOM 1916 N N . GLU A 1 263 ? -35.876 -4.837 -34.493 1.00 37.75 809 GLU A N 1
ATOM 1917 C CA . GLU A 1 263 ? -35.803 -5.009 -35.931 1.00 40.63 809 GLU A CA 1
ATOM 1918 C C . GLU A 1 263 ? -35.957 -3.712 -36.690 1.00 38.20 809 GLU A C 1
ATOM 1919 O O . GLU A 1 263 ? -35.652 -3.672 -37.885 1.00 41.90 809 GLU A O 1
ATOM 1925 N N . LYS A 1 264 ? -36.432 -2.664 -36.038 1.00 34.12 810 LYS A N 1
ATOM 1926 C CA . LYS A 1 264 ? -36.488 -1.343 -36.629 1.00 34.10 810 LYS A CA 1
ATOM 1927 C C . LYS A 1 264 ? -35.853 -0.341 -35.667 1.00 33.41 810 LYS A C 1
ATOM 1928 O O . LYS A 1 264 ? -36.495 0.533 -35.099 1.00 33.36 810 LYS A O 1
ATOM 1934 N N . TRP A 1 265 ? -34.553 -0.469 -35.488 1.00 29.74 811 TRP A N 1
ATOM 1935 C CA . TRP A 1 265 ? -33.824 0.443 -34.635 1.00 28.99 811 TRP A CA 1
ATOM 1936 C C . TRP A 1 265 ? -33.753 1.800 -35.322 1.00 30.70 811 TRP A C 1
ATOM 1937 O O . TRP A 1 265 ? -33.096 1.944 -36.361 1.00 28.71 811 TRP A O 1
ATOM 1948 N N . LEU A 1 266 ? -34.394 2.809 -34.739 1.00 30.54 812 LEU A N 1
ATOM 1949 C CA . LEU A 1 266 ? -34.296 4.150 -35.306 1.00 30.16 812 LEU A CA 1
ATOM 1950 C C . LEU A 1 266 ? -32.914 4.721 -35.005 1.00 29.86 812 LEU A C 1
ATOM 1951 O O . LEU A 1 266 ? -32.449 4.655 -33.867 1.00 26.73 812 LEU A O 1
ATOM 1956 N N . VAL A 1 267 ? -32.262 5.265 -36.038 1.00 28.92 813 VAL A N 1
ATOM 1957 C CA . VAL A 1 267 ? -30.907 5.818 -35.972 1.00 29.87 813 VAL A CA 1
ATOM 1958 C C . VAL A 1 267 ? -30.897 7.110 -36.782 1.00 31.50 813 VAL A C 1
ATOM 1959 O O . VAL A 1 267 ? -31.393 7.132 -37.911 1.00 36.35 813 VAL A O 1
ATOM 1963 N N . LEU A 1 268 ? -30.343 8.190 -36.234 1.00 33.31 814 LEU A N 1
ATOM 1964 C CA . LEU A 1 268 ? -30.268 9.401 -37.050 1.00 39.12 814 LEU A CA 1
ATOM 1965 C C . LEU A 1 268 ? -29.209 9.254 -38.145 1.00 40.40 814 LEU A C 1
ATOM 1966 O O . LEU A 1 268 ? -28.198 8.559 -37.973 1.00 42.10 814 LEU A O 1
ATOM 1971 N N . ASP A 1 269 ? -29.459 9.878 -39.297 1.00 38.70 815 ASP A N 1
ATOM 1972 C CA . ASP A 1 269 ? -28.339 10.216 -40.176 1.00 43.69 815 ASP A CA 1
ATOM 1973 C C . ASP A 1 269 ? -27.535 11.321 -39.488 1.00 47.36 815 ASP A C 1
ATOM 1974 O O . ASP A 1 269 ? -28.101 12.145 -38.761 1.00 56.28 815 ASP A O 1
ATOM 1979 N N . ALA A 1 270 ? -26.223 11.375 -39.708 1.00 53.00 816 ALA A N 1
ATOM 1980 C CA . ALA A 1 270 ? -25.456 10.686 -40.733 1.00 58.79 816 ALA A CA 1
ATOM 1981 C C . ALA A 1 270 ? -25.173 9.262 -40.317 1.00 60.10 816 ALA A C 1
ATOM 1982 O O . ALA A 1 270 ? -25.671 8.328 -40.950 1.00 66.05 816 ALA A O 1
ATOM 1984 N N . CYS B 1 29 ? -52.782 1.036 -35.443 1.00 48.43 575 CYS B N 1
ATOM 1985 C CA . CYS B 1 29 ? -51.528 0.822 -34.692 1.00 65.76 575 CYS B CA 1
ATOM 1986 C C . CYS B 1 29 ? -51.712 0.630 -33.201 1.00 67.24 575 CYS B C 1
ATOM 1987 O O . CYS B 1 29 ? -52.506 1.343 -32.547 1.00 59.63 575 CYS B O 1
ATOM 1990 N N . ASP B 1 30 ? -50.895 -0.256 -32.642 1.00 65.56 576 ASP B N 1
ATOM 1991 C CA . ASP B 1 30 ? -50.818 -0.310 -31.196 1.00 69.86 576 ASP B CA 1
ATOM 1992 C C . ASP B 1 30 ? -50.337 1.037 -30.656 1.00 72.66 576 ASP B C 1
ATOM 1993 O O . ASP B 1 30 ? -49.448 1.664 -31.259 1.00 72.16 576 ASP B O 1
ATOM 1998 N N . PRO B 1 31 ? -50.918 1.527 -29.547 1.00 73.82 577 PRO B N 1
ATOM 1999 C CA . PRO B 1 31 ? -50.481 2.829 -28.996 1.00 68.11 577 PRO B CA 1
ATOM 2000 C C . PRO B 1 31 ? -49.053 2.813 -28.511 1.00 65.61 577 PRO B C 1
ATOM 2001 O O . PRO B 1 31 ? -48.458 3.885 -28.325 1.00 62.66 577 PRO B O 1
ATOM 2005 N N . THR B 1 32 ? -48.487 1.623 -28.296 1.00 64.63 578 THR B N 1
ATOM 2006 C CA . THR B 1 32 ? -47.082 1.506 -27.957 1.00 62.78 578 THR B CA 1
ATOM 2007 C C . THR B 1 32 ? -46.171 1.534 -29.186 1.00 61.86 578 THR B C 1
ATOM 2008 O O . THR B 1 32 ? -44.964 1.775 -29.036 1.00 54.15 578 THR B O 1
ATOM 2012 N N . ASP B 1 33 ? -46.716 1.297 -30.385 1.00 55.47 579 ASP B N 1
ATOM 2013 C CA . ASP B 1 33 ? -45.909 1.074 -31.586 1.00 50.76 579 ASP B CA 1
ATOM 2014 C C . ASP B 1 33 ? -45.592 2.419 -32.249 1.00 43.60 579 ASP B C 1
ATOM 2015 O O . ASP B 1 33 ? -46.426 3.013 -32.941 1.00 41.48 579 ASP B O 1
ATOM 2020 N N . ASP B 1 34 ? -44.373 2.899 -32.035 1.00 41.21 580 ASP B N 1
ATOM 2021 C CA . ASP B 1 34 ? -44.052 4.266 -32.406 1.00 36.21 580 ASP B CA 1
ATOM 2022 C C . ASP B 1 34 ? -43.694 4.390 -33.887 1.00 36.58 580 ASP B C 1
ATOM 2023 O O . ASP B 1 34 ? -44.079 5.378 -34.529 1.00 34.07 580 ASP B O 1
ATOM 2028 N N . ILE B 1 35 ? -43.008 3.392 -34.460 1.00 32.08 581 ILE B N 1
ATOM 2029 C CA . ILE B 1 35 ? -42.725 3.447 -35.893 1.00 32.95 581 ILE B CA 1
ATOM 2030 C C . ILE B 1 35 ? -44.019 3.370 -36.680 1.00 31.60 581 ILE B C 1
ATOM 2031 O O . ILE B 1 35 ? -44.205 4.072 -37.676 1.00 32.34 581 ILE B O 1
ATOM 2036 N N . CYS B 1 36 ? -44.923 2.501 -36.262 1.00 38.06 582 CYS B N 1
ATOM 2037 C CA . CYS B 1 36 ? -46.212 2.397 -36.936 1.00 41.08 582 CYS B CA 1
ATOM 2038 C C . CYS B 1 36 ? -46.912 3.750 -36.992 1.00 32.99 582 CYS B C 1
ATOM 2039 O O . CYS B 1 36 ? -47.422 4.156 -38.040 1.00 31.31 582 CYS B O 1
ATOM 2042 N N . GLU B 1 37 ? -46.924 4.465 -35.864 1.00 31.16 583 GLU B N 1
ATOM 2043 C CA . GLU B 1 37 ? -47.556 5.776 -35.810 1.00 32.68 583 GLU B CA 1
ATOM 2044 C C . GLU B 1 37 ? -46.836 6.789 -36.701 1.00 32.52 583 GLU B C 1
ATOM 2045 O O . GLU B 1 37 ? -47.486 7.639 -37.327 1.00 32.63 583 GLU B O 1
ATOM 2051 N N . ILE B 1 38 ? -45.499 6.725 -36.766 1.00 32.03 584 ILE B N 1
ATOM 2052 C CA . ILE B 1 38 ? -44.760 7.575 -37.702 1.00 30.32 584 ILE B CA 1
ATOM 2053 C C . ILE B 1 38 ? -45.202 7.284 -39.123 1.00 26.86 584 ILE B C 1
ATOM 2054 O O . ILE B 1 38 ? -45.353 8.197 -39.933 1.00 30.59 584 ILE B O 1
ATOM 2059 N N . GLY B 1 39 ? -45.397 6.009 -39.454 1.00 27.36 585 GLY B N 1
ATOM 2060 C CA . GLY B 1 39 ? -45.884 5.677 -40.776 1.00 30.71 585 GLY B CA 1
ATOM 2061 C C . GLY B 1 39 ? -47.276 6.230 -41.024 1.00 34.24 585 GLY B C 1
ATOM 2062 O O . GLY B 1 39 ? -47.595 6.679 -42.134 1.00 31.34 585 GLY B O 1
ATOM 2063 N N . VAL B 1 40 ? -48.118 6.228 -39.991 1.00 26.40 586 VAL B N 1
ATOM 2064 C CA . VAL B 1 40 ? -49.448 6.790 -40.160 1.00 31.51 586 VAL B CA 1
ATOM 2065 C C . VAL B 1 40 ? -49.357 8.295 -40.382 1.00 32.56 586 VAL B C 1
ATOM 2066 O O . VAL B 1 40 ? -50.039 8.845 -41.257 1.00 30.94 586 VAL B O 1
ATOM 2070 N N . ARG B 1 41 ? -48.462 8.974 -39.649 1.00 28.64 587 ARG B N 1
ATOM 2071 C CA . ARG B 1 41 ? -48.377 10.430 -39.758 1.00 30.25 587 ARG B CA 1
ATOM 2072 C C . ARG B 1 41 ? -47.790 10.875 -41.093 1.00 29.86 587 ARG B C 1
ATOM 2073 O O . ARG B 1 41 ? -48.194 11.913 -41.642 1.00 27.93 587 ARG B O 1
ATOM 2081 N N . MET B 1 42 ? -46.842 10.105 -41.626 1.00 28.49 588 MET B N 1
ATOM 2082 C CA . MET B 1 42 ? -46.330 10.355 -42.972 1.00 29.02 588 MET B CA 1
ATOM 2083 C C . MET B 1 42 ? -47.474 10.367 -43.973 1.00 30.56 588 MET B C 1
ATOM 2084 O O . MET B 1 42 ? -47.614 11.296 -44.781 1.00 26.94 588 MET B O 1
ATOM 2089 N N . GLU B 1 43 ? -48.325 9.345 -43.908 1.00 34.56 589 GLU B N 1
ATOM 2090 C CA . GLU B 1 43 ? -49.451 9.246 -44.831 1.00 32.73 589 GLU B CA 1
ATOM 2091 C C . GLU B 1 43 ? -50.403 10.425 -44.648 1.00 31.82 589 GLU B C 1
ATOM 2092 O O . GLU B 1 43 ? -50.801 11.078 -45.628 1.00 31.17 589 GLU B O 1
ATOM 2098 N N . GLU B 1 44 ? -50.721 10.752 -43.389 1.00 24.15 590 GLU B N 1
ATOM 2099 C CA . GLU B 1 44 ? -51.581 11.894 -43.107 1.00 28.54 590 GLU B CA 1
ATOM 2100 C C . GLU B 1 44 ? -50.960 13.190 -43.589 1.00 31.05 590 GLU B C 1
ATOM 2101 O O . GLU B 1 44 ? -51.671 14.062 -44.095 1.00 33.55 590 GLU B O 1
ATOM 2107 N N . GLN B 1 45 ? -49.643 13.359 -43.405 1.00 31.77 591 GLN B N 1
ATOM 2108 C CA . GLN B 1 45 ? -49.005 14.579 -43.871 1.00 27.04 591 GLN B CA 1
ATOM 2109 C C . GLN B 1 45 ? -49.133 14.698 -45.380 1.00 29.72 591 GLN B C 1
ATOM 2110 O O . GLN B 1 45 ? -49.542 15.745 -45.900 1.00 27.45 591 GLN B O 1
ATOM 2116 N N . LEU B 1 46 ? -48.832 13.606 -46.091 1.00 28.50 592 LEU B N 1
ATOM 2117 C CA . LEU B 1 46 ? -48.916 13.588 -47.543 1.00 26.41 592 LEU B CA 1
ATOM 2118 C C . LEU B 1 46 ? -50.358 13.776 -48.017 1.00 29.82 592 LEU B C 1
ATOM 2119 O O . LEU B 1 46 ? -50.605 14.460 -49.018 1.00 28.13 592 LEU B O 1
ATOM 2124 N N . ALA B 1 47 ? -51.328 13.210 -47.304 1.00 28.87 593 ALA B N 1
ATOM 2125 C CA . ALA B 1 47 ? -52.720 13.417 -47.709 1.00 31.68 593 ALA B CA 1
ATOM 2126 C C . ALA B 1 47 ? -53.124 14.890 -47.606 1.00 25.99 593 ALA B C 1
ATOM 2127 O O . ALA B 1 47 ? -53.789 15.416 -48.502 1.00 25.27 593 ALA B O 1
ATOM 2129 N N . LYS B 1 48 ? -52.707 15.582 -46.541 1.00 26.32 594 LYS B N 1
ATOM 2130 C CA . LYS B 1 48 ? -53.004 17.016 -46.411 1.00 24.73 594 LYS B CA 1
ATOM 2131 C C . LYS B 1 48 ? -52.308 17.843 -47.491 1.00 27.55 594 LYS B C 1
ATOM 2132 O O . LYS B 1 48 ? -52.880 18.822 -47.985 1.00 26.57 594 LYS B O 1
ATOM 2138 N N . GLN B 1 49 ? -51.041 17.517 -47.806 1.00 26.08 595 GLN B N 1
ATOM 2139 C CA . GLN B 1 49 ? -50.349 18.169 -48.914 1.00 28.03 595 GLN B CA 1
ATOM 2140 C C . GLN B 1 49 ? -51.108 17.976 -50.229 1.00 27.93 595 GLN B C 1
ATOM 2141 O O . GLN B 1 49 ? -51.235 18.910 -51.031 1.00 24.51 595 GLN B O 1
ATOM 2147 N N . LEU B 1 50 ? -51.603 16.758 -50.471 1.00 26.16 596 LEU B N 1
ATOM 2148 C CA . LEU B 1 50 ? -52.381 16.481 -51.677 1.00 26.39 596 LEU B CA 1
ATOM 2149 C C . LEU B 1 50 ? -53.602 17.385 -51.747 1.00 30.76 596 LEU B C 1
ATOM 2150 O O . LEU B 1 50 ? -53.869 18.026 -52.777 1.00 31.34 596 LEU B O 1
ATOM 2155 N N . MET B 1 51 ? -54.320 17.485 -50.626 1.00 27.30 597 MET B N 1
ATOM 2156 C CA . MET B 1 51 ? -55.502 18.322 -50.553 1.00 26.70 597 MET B CA 1
ATOM 2157 C C . MET B 1 51 ? -55.167 19.789 -50.800 1.00 29.67 597 MET B C 1
ATOM 2158 O O . MET B 1 51 ? -55.937 20.496 -51.465 1.00 32.12 597 MET B O 1
ATOM 2163 N N . MET B 1 52 ? -54.050 20.286 -50.244 1.00 22.75 598 MET B N 1
ATOM 2164 C CA . MET B 1 52 ? -53.664 21.663 -50.560 1.00 28.25 598 MET B CA 1
ATOM 2165 C C . MET B 1 52 ? -53.451 21.830 -52.061 1.00 26.68 598 MET B C 1
ATOM 2166 O O . MET B 1 52 ? -53.901 22.823 -52.654 1.00 26.22 598 MET B O 1
ATOM 2171 N N . CYS B 1 53 ? -52.763 20.866 -52.686 1.00 26.44 599 CYS B N 1
ATOM 2172 C CA . CYS B 1 53 ? -52.533 20.929 -54.132 1.00 34.35 599 CYS B CA 1
ATOM 2173 C C . CYS B 1 53 ? -53.850 20.973 -54.899 1.00 30.12 599 CYS B C 1
ATOM 2174 O O . CYS B 1 53 ? -54.012 21.790 -55.812 1.00 27.88 599 CYS B O 1
ATOM 2177 N N . LYS B 1 54 ? -54.812 20.128 -54.523 1.00 24.92 600 LYS B N 1
ATOM 2178 C CA . LYS B 1 54 ? -56.060 20.078 -55.272 1.00 27.10 600 LYS B CA 1
ATOM 2179 C C . LYS B 1 54 ? -56.888 21.339 -55.062 1.00 31.03 600 LYS B C 1
ATOM 2180 O O . LYS B 1 54 ? -57.401 21.905 -56.034 1.00 32.85 600 LYS B O 1
ATOM 2186 N N . ASN B 1 55 ? -57.014 21.807 -53.812 1.00 25.57 601 ASN B N 1
ATOM 2187 C CA . ASN B 1 55 ? -57.725 23.054 -53.547 1.00 25.16 601 ASN B CA 1
ATOM 2188 C C . ASN B 1 55 ? -57.134 24.208 -54.351 1.00 28.45 601 ASN B C 1
ATOM 2189 O O . ASN B 1 55 ? -57.856 24.973 -55.011 1.00 31.34 601 ASN B O 1
ATOM 2194 N N . THR B 1 56 ? -55.820 24.373 -54.280 1.00 28.96 602 THR B N 1
ATOM 2195 C CA . THR B 1 56 ? -55.178 25.467 -54.990 1.00 27.40 602 THR B CA 1
ATOM 2196 C C . THR B 1 56 ? -55.368 25.330 -56.495 1.00 25.58 602 THR B C 1
ATOM 2197 O O . THR B 1 56 ? -55.657 26.316 -57.180 1.00 25.72 602 THR B O 1
ATOM 2201 N N . ARG B 1 57 ? -55.221 24.112 -57.023 1.00 24.42 603 ARG B N 1
ATOM 2202 C CA . ARG B 1 57 ? -55.568 23.862 -58.420 1.00 27.89 603 ARG B CA 1
ATOM 2203 C C . ARG B 1 57 ? -56.965 24.387 -58.724 1.00 30.62 603 ARG B C 1
ATOM 2204 O O . ARG B 1 57 ? -57.153 25.199 -59.634 1.00 32.17 603 ARG B O 1
ATOM 2212 N N . ASP B 1 58 ? -57.951 23.966 -57.931 1.00 27.42 604 ASP B N 1
ATOM 2213 C CA . ASP B 1 58 ? -59.329 24.373 -58.176 1.00 31.59 604 ASP B CA 1
ATOM 2214 C C . ASP B 1 58 ? -59.490 25.878 -58.106 1.00 30.50 604 ASP B C 1
ATOM 2215 O O . ASP B 1 58 ? -60.201 26.462 -58.925 1.00 35.74 604 ASP B O 1
ATOM 2220 N N . HIS B 1 59 ? -58.826 26.533 -57.160 1.00 28.73 605 HIS B N 1
ATOM 2221 C CA . HIS B 1 59 ? -58.907 27.986 -57.131 1.00 31.95 605 HIS B CA 1
ATOM 2222 C C . HIS B 1 59 ? -58.361 28.624 -58.416 1.00 35.44 605 HIS B C 1
ATOM 2223 O O . HIS B 1 59 ? -58.901 29.631 -58.894 1.00 34.66 605 HIS B O 1
ATOM 2230 N N . HIS B 1 60 ? -57.287 28.068 -58.989 1.00 35.85 606 HIS B N 1
ATOM 2231 C CA . HIS B 1 60 ? -56.746 28.674 -60.205 1.00 35.73 606 HIS B CA 1
ATOM 2232 C C . HIS B 1 60 ? -57.666 28.406 -61.388 1.00 37.98 606 HIS B C 1
ATOM 2233 O O . HIS B 1 60 ? -57.872 29.289 -62.228 1.00 40.28 606 HIS B O 1
ATOM 2240 N N . LYS B 1 61 ? -58.226 27.194 -61.465 1.00 37.81 607 LYS B N 1
ATOM 2241 C CA . LYS B 1 61 ? -59.272 26.877 -62.437 1.00 40.93 607 LYS B CA 1
ATOM 2242 C C . LYS B 1 61 ? -60.390 27.897 -62.360 1.00 43.26 607 LYS B C 1
ATOM 2243 O O . LYS B 1 61 ? -60.703 28.577 -63.342 1.00 46.48 607 LYS B O 1
ATOM 2249 N N . ALA B 1 62 ? -60.963 28.048 -61.162 1.00 43.55 608 ALA B N 1
ATOM 2250 C CA . ALA B 1 62 ? -62.036 29.006 -60.926 1.00 48.37 608 ALA B CA 1
ATOM 2251 C C . ALA B 1 62 ? -61.718 30.375 -61.523 1.00 46.45 608 ALA B C 1
ATOM 2252 O O . ALA B 1 62 ? -62.564 30.985 -62.187 1.00 51.73 608 ALA B O 1
ATOM 2254 N N . MET B 1 63 ? -60.493 30.861 -61.320 1.00 41.92 609 MET B N 1
ATOM 2255 C CA . MET B 1 63 ? -60.096 32.181 -61.801 1.00 44.70 609 MET B CA 1
ATOM 2256 C C . MET B 1 63 ? -59.524 32.161 -63.222 1.00 43.60 609 MET B C 1
ATOM 2257 O O . MET B 1 63 ? -58.880 33.134 -63.627 1.00 44.34 609 MET B O 1
ATOM 2262 N N . GLY B 1 64 ? -59.760 31.098 -63.984 1.00 40.36 610 GLY B N 1
ATOM 2263 C CA . GLY B 1 64 ? -59.164 31.000 -65.318 1.00 41.95 610 GLY B CA 1
ATOM 2264 C C . GLY B 1 64 ? -57.672 31.257 -65.371 1.00 43.81 610 GLY B C 1
ATOM 2265 O O . GLY B 1 64 ? -57.197 31.948 -66.276 1.00 50.44 610 GLY B O 1
ATOM 2266 N N . ASP B 1 65 ? -56.918 30.741 -64.404 1.00 46.54 611 ASP B N 1
ATOM 2267 C CA . ASP B 1 65 ? -55.452 30.811 -64.391 1.00 41.95 611 ASP B CA 1
ATOM 2268 C C . ASP B 1 65 ? -54.948 29.406 -64.708 1.00 40.94 611 ASP B C 1
ATOM 2269 O O . ASP B 1 65 ? -54.686 28.604 -63.807 1.00 41.11 611 ASP B O 1
ATOM 2274 N N . VAL B 1 66 ? -54.830 29.111 -66.001 1.00 36.59 612 VAL B N 1
ATOM 2275 C CA . VAL B 1 66 ? -54.603 27.740 -66.439 1.00 36.18 612 VAL B CA 1
ATOM 2276 C C . VAL B 1 66 ? -53.166 27.323 -66.156 1.00 35.17 612 VAL B C 1
ATOM 2277 O O . VAL B 1 66 ? -52.894 26.154 -65.835 1.00 36.96 612 VAL B O 1
ATOM 2281 N N . ALA B 1 67 ? -52.233 28.261 -66.257 1.00 32.14 613 ALA B N 1
ATOM 2282 C CA . ALA B 1 67 ? -50.862 27.973 -65.865 1.00 34.69 613 ALA B CA 1
ATOM 2283 C C . ALA B 1 67 ? -50.797 27.567 -64.403 1.00 35.70 613 ALA B C 1
ATOM 2284 O O . ALA B 1 67 ? -50.205 26.531 -64.062 1.00 30.68 613 ALA B O 1
ATOM 2286 N N . GLY B 1 68 ? -51.408 28.383 -63.524 1.00 32.41 614 GLY B N 1
ATOM 2287 C CA . GLY B 1 68 ? -51.468 28.033 -62.118 1.00 32.27 614 GLY B CA 1
ATOM 2288 C C . GLY B 1 68 ? -52.216 26.739 -61.886 1.00 33.25 614 GLY B C 1
ATOM 2289 O O . GLY B 1 68 ? -51.833 25.923 -61.040 1.00 33.70 614 GLY B O 1
ATOM 2290 N N . MET B 1 69 ? -53.271 26.514 -62.657 1.00 33.05 615 MET B N 1
ATOM 2291 C CA . MET B 1 69 ? -53.980 25.251 -62.549 1.00 32.49 615 MET B CA 1
ATOM 2292 C C . MET B 1 69 ? -53.079 24.098 -62.938 1.00 33.17 615 MET B C 1
ATOM 2293 O O . MET B 1 69 ? -52.952 23.118 -62.192 1.00 33.96 615 MET B O 1
ATOM 2298 N N . ASN B 1 70 ? -52.447 24.199 -64.113 1.00 33.82 616 ASN B N 1
ATOM 2299 C CA . ASN B 1 70 ? -51.509 23.175 -64.566 1.00 33.63 616 ASN B CA 1
ATOM 2300 C C . ASN B 1 70 ? -50.485 22.846 -63.491 1.00 33.94 616 ASN B C 1
ATOM 2301 O O . ASN B 1 70 ? -50.249 21.673 -63.178 1.00 30.73 616 ASN B O 1
ATOM 2306 N N . ARG B 1 71 ? -49.882 23.880 -62.896 1.00 30.12 617 ARG B N 1
ATOM 2307 C CA . ARG B 1 71 ? -48.727 23.652 -62.037 1.00 30.82 617 ARG B CA 1
ATOM 2308 C C . ARG B 1 71 ? -49.114 22.911 -60.754 1.00 34.14 617 ARG B C 1
ATOM 2309 O O . ARG B 1 71 ? -48.398 21.996 -60.319 1.00 33.64 617 ARG B O 1
ATOM 2317 N N . PHE B 1 72 ? -50.252 23.271 -60.139 1.00 29.82 618 PHE B N 1
ATOM 2318 C CA . PHE B 1 72 ? -50.630 22.583 -58.907 1.00 34.17 618 PHE B CA 1
ATOM 2319 C C . PHE B 1 72 ? -51.203 21.195 -59.176 1.00 32.68 618 PHE B C 1
ATOM 2320 O O . PHE B 1 72 ? -51.092 20.311 -58.318 1.00 33.25 618 PHE B O 1
ATOM 2328 N N . GLU B 1 73 ? -51.770 20.964 -60.357 1.00 31.93 619 GLU B N 1
ATOM 2329 C CA . GLU B 1 73 ? -52.095 19.590 -60.736 1.00 36.04 619 GLU B CA 1
ATOM 2330 C C . GLU B 1 73 ? -50.835 18.734 -60.753 1.00 33.40 619 GLU B C 1
ATOM 2331 O O . GLU B 1 73 ? -50.831 17.606 -60.249 1.00 32.93 619 GLU B O 1
ATOM 2337 N N . ASN B 1 74 ? -49.735 19.283 -61.266 1.00 36.07 620 ASN B N 1
ATOM 2338 C CA . ASN B 1 74 ? -48.495 18.511 -61.333 1.00 37.85 620 ASN B CA 1
ATOM 2339 C C . ASN B 1 74 ? -47.900 18.297 -59.940 1.00 38.95 620 ASN B C 1
ATOM 2340 O O . ASN B 1 74 ? -47.396 17.204 -59.633 1.00 37.03 620 ASN B O 1
ATOM 2345 N N . LEU B 1 75 ? -47.964 19.330 -59.081 1.00 35.12 621 LEU B N 1
ATOM 2346 C CA . LEU B 1 75 ? -47.637 19.179 -57.660 1.00 37.19 621 LEU B CA 1
ATOM 2347 C C . LEU B 1 75 ? -48.412 18.025 -57.013 1.00 33.76 621 LEU B C 1
ATOM 2348 O O . LEU B 1 75 ? -47.829 17.167 -56.336 1.00 32.41 621 LEU B O 1
ATOM 2353 N N . ALA B 1 76 ? -49.734 17.984 -57.233 1.00 31.76 622 ALA B N 1
ATOM 2354 C CA . ALA B 1 76 ? -50.563 16.905 -56.699 1.00 32.24 622 ALA B CA 1
ATOM 2355 C C . ALA B 1 76 ? -50.090 15.528 -57.180 1.00 32.98 622 ALA B C 1
ATOM 2356 O O . ALA B 1 76 ? -50.017 14.584 -56.384 1.00 32.58 622 ALA B O 1
ATOM 2358 N N . LEU B 1 77 ? -49.762 15.393 -58.470 1.00 29.62 623 LEU B N 1
ATOM 2359 C CA . LEU B 1 77 ? -49.209 14.138 -58.976 1.00 31.44 623 LEU B CA 1
ATOM 2360 C C . LEU B 1 77 ? -47.975 13.715 -58.182 1.00 34.73 623 LEU B C 1
ATOM 2361 O O . LEU B 1 77 ? -47.840 12.551 -57.785 1.00 33.35 623 LEU B O 1
ATOM 2366 N N . THR B 1 78 ? -47.055 14.657 -57.956 1.00 31.06 624 THR B N 1
ATOM 2367 C CA . THR B 1 78 ? -45.861 14.370 -57.170 1.00 31.70 624 THR B CA 1
ATOM 2368 C C . THR B 1 78 ? -46.220 13.854 -55.781 1.00 36.05 624 THR B C 1
ATOM 2369 O O . THR B 1 78 ? -45.589 12.915 -55.277 1.00 33.32 624 THR B O 1
ATOM 2373 N N . VAL B 1 79 ? -47.230 14.459 -55.146 1.00 30.79 625 VAL B N 1
ATOM 2374 C CA . VAL B 1 79 ? -47.605 14.037 -53.799 1.00 34.73 625 VAL B CA 1
ATOM 2375 C C . VAL B 1 79 ? -48.319 12.695 -53.839 1.00 32.17 625 VAL B C 1
ATOM 2376 O O . VAL B 1 79 ? -48.095 11.829 -52.982 1.00 33.39 625 VAL B O 1
ATOM 2380 N N . GLN B 1 80 ? -49.191 12.495 -54.828 1.00 32.79 626 GLN B N 1
ATOM 2381 C CA . GLN B 1 80 ? -49.848 11.198 -54.943 1.00 35.97 626 GLN B CA 1
ATOM 2382 C C . GLN B 1 80 ? -48.810 10.089 -55.123 1.00 38.73 626 GLN B C 1
ATOM 2383 O O . GLN B 1 80 ? -48.908 9.019 -54.500 1.00 32.45 626 GLN B O 1
ATOM 2389 N N . LYS B 1 81 ? -47.767 10.367 -55.922 1.00 36.10 627 LYS B N 1
ATOM 2390 C CA . LYS B 1 81 ? -46.723 9.378 -56.186 1.00 34.08 627 LYS B CA 1
ATOM 2391 C C . LYS B 1 81 ? -46.029 8.962 -54.899 1.00 37.80 627 LYS B C 1
ATOM 2392 O O . LYS B 1 81 ? -45.855 7.761 -54.644 1.00 37.53 627 LYS B O 1
ATOM 2398 N N . ASP B 1 82 ? -45.675 9.944 -54.047 1.00 35.61 628 ASP B N 1
ATOM 2399 C CA . ASP B 1 82 ? -45.073 9.634 -52.751 1.00 33.23 628 ASP B CA 1
ATOM 2400 C C . ASP B 1 82 ? -46.042 8.882 -51.860 1.00 33.89 628 ASP B C 1
ATOM 2401 O O . ASP B 1 82 ? -45.659 7.918 -51.190 1.00 34.87 628 ASP B O 1
ATOM 2406 N N . LEU B 1 83 ? -47.299 9.320 -51.844 1.00 32.45 629 LEU B N 1
ATOM 2407 C CA . LEU B 1 83 ? -48.325 8.649 -51.072 1.00 33.01 629 LEU B CA 1
ATOM 2408 C C . LEU B 1 83 ? -48.494 7.204 -51.519 1.00 34.63 629 LEU B C 1
ATOM 2409 O O . LEU B 1 83 ? -48.703 6.313 -50.688 1.00 38.22 629 LEU B O 1
ATOM 2414 N N . ASP B 1 84 ? -48.369 6.940 -52.825 1.00 36.22 630 ASP B N 1
ATOM 2415 C CA . ASP B 1 84 ? -48.409 5.556 -53.306 1.00 33.85 630 ASP B CA 1
ATOM 2416 C C . ASP B 1 84 ? -47.210 4.762 -52.805 1.00 34.92 630 ASP B C 1
ATOM 2417 O O . ASP B 1 84 ? -47.355 3.599 -52.411 1.00 39.16 630 ASP B O 1
ATOM 2422 N N . LEU B 1 85 ? -46.014 5.374 -52.785 1.00 35.27 631 LEU B N 1
ATOM 2423 C CA . LEU B 1 85 ? -44.833 4.662 -52.291 1.00 35.92 631 LEU B CA 1
ATOM 2424 C C . LEU B 1 85 ? -44.960 4.332 -50.808 1.00 37.84 631 LEU B C 1
ATOM 2425 O O . LEU B 1 85 ? -44.514 3.268 -50.365 1.00 34.20 631 LEU B O 1
ATOM 2430 N N . VAL B 1 86 ? -45.553 5.231 -50.017 1.00 33.15 632 VAL B N 1
ATOM 2431 C CA . VAL B 1 86 ? -45.665 4.926 -48.595 1.00 37.85 632 VAL B CA 1
ATOM 2432 C C . VAL B 1 86 ? -46.672 3.808 -48.374 1.00 38.95 632 VAL B C 1
ATOM 2433 O O . VAL B 1 86 ? -46.419 2.889 -47.591 1.00 41.83 632 VAL B O 1
ATOM 2437 N N . ARG B 1 87 ? -47.826 3.861 -49.063 1.00 39.16 633 ARG B N 1
ATOM 2438 C CA . ARG B 1 87 ? -48.827 2.806 -48.893 1.00 44.52 633 ARG B CA 1
ATOM 2439 C C . ARG B 1 87 ? -48.305 1.465 -49.383 1.00 49.42 633 ARG B C 1
ATOM 2440 O O . ARG B 1 87 ? -48.638 0.416 -48.817 1.00 54.53 633 ARG B O 1
ATOM 2448 N N . TYR B 1 88 ? -47.477 1.486 -50.421 1.00 44.83 634 TYR B N 1
ATOM 2449 C CA . TYR B 1 88 ? -46.919 0.257 -50.954 1.00 50.08 634 TYR B CA 1
ATOM 2450 C C . TYR B 1 88 ? -45.957 -0.378 -49.961 1.00 49.81 634 TYR B C 1
ATOM 2451 O O . TYR B 1 88 ? -46.010 -1.591 -49.713 1.00 52.65 634 TYR B O 1
ATOM 2460 N N . SER B 1 89 ? -45.059 0.428 -49.388 1.00 46.00 635 SER B N 1
ATOM 2461 C CA . SER B 1 89 ? -44.167 -0.087 -48.362 1.00 46.63 635 SER B CA 1
ATOM 2462 C C . SER B 1 89 ? -44.949 -0.792 -47.259 1.00 49.95 635 SER B C 1
ATOM 2463 O O . SER B 1 89 ? -44.444 -1.724 -46.632 1.00 51.69 635 SER B O 1
ATOM 2466 N N . LYS B 1 90 ? -46.170 -0.353 -46.987 1.00 46.08 636 LYS B N 1
ATOM 2467 C CA . LYS B 1 90 ? -46.905 -1.016 -45.919 1.00 54.78 636 LYS B CA 1
ATOM 2468 C C . LYS B 1 90 ? -47.473 -2.352 -46.390 1.00 55.38 636 LYS B C 1
ATOM 2469 O O . LYS B 1 90 ? -47.418 -3.338 -45.647 1.00 52.07 636 LYS B O 1
ATOM 2475 N N . ARG B 1 91 ? -47.977 -2.414 -47.631 1.00 56.26 637 ARG B N 1
ATOM 2476 C CA . ARG B 1 91 ? -48.532 -3.664 -48.144 1.00 55.13 637 ARG B CA 1
ATOM 2477 C C . ARG B 1 91 ? -47.515 -4.789 -48.067 1.00 53.77 637 ARG B C 1
ATOM 2478 O O . ARG B 1 91 ? -47.831 -5.890 -47.617 1.00 60.71 637 ARG B O 1
ATOM 2486 N N . LYS B 1 92 ? -46.287 -4.525 -48.472 1.00 55.57 638 LYS B N 1
ATOM 2487 C CA . LYS B 1 92 ? -45.180 -5.467 -48.354 1.00 55.15 638 LYS B CA 1
ATOM 2488 C C . LYS B 1 92 ? -44.255 -4.912 -47.283 1.00 61.70 638 LYS B C 1
ATOM 2489 O O . LYS B 1 92 ? -43.626 -3.882 -47.496 1.00 68.28 638 LYS B O 1
ATOM 2495 N N . ASN B 1 93 ? -44.180 -5.545 -46.125 1.00 59.99 639 ASN B N 1
ATOM 2496 C CA . ASN B 1 93 ? -43.590 -4.820 -45.000 1.00 59.97 639 ASN B CA 1
ATOM 2497 C C . ASN B 1 93 ? -42.109 -4.512 -45.230 1.00 64.04 639 ASN B C 1
ATOM 2498 O O . ASN B 1 93 ? -41.271 -5.375 -44.963 1.00 63.43 639 ASN B O 1
ATOM 2503 N N . GLU B 1 94 ? -41.755 -3.256 -45.684 1.00 62.76 640 GLU B N 1
ATOM 2504 C CA . GLU B 1 94 ? -40.533 -3.114 -46.492 1.00 61.96 640 GLU B CA 1
ATOM 2505 C C . GLU B 1 94 ? -39.296 -2.424 -45.902 1.00 63.33 640 GLU B C 1
ATOM 2506 O O . GLU B 1 94 ? -38.177 -2.809 -46.263 1.00 73.64 640 GLU B O 1
ATOM 2512 N N . PRO B 1 95 ? -39.388 -1.396 -45.062 1.00 56.41 641 PRO B N 1
ATOM 2513 C CA . PRO B 1 95 ? -40.391 -0.603 -44.394 1.00 51.62 641 PRO B CA 1
ATOM 2514 C C . PRO B 1 95 ? -40.460 0.794 -44.988 1.00 46.98 641 PRO B C 1
ATOM 2515 O O . PRO B 1 95 ? -40.368 0.983 -46.204 1.00 47.98 641 PRO B O 1
ATOM 2519 N N . LEU B 1 96 ? -40.566 1.765 -44.089 1.00 36.48 642 LEU B N 1
ATOM 2520 C CA . LEU B 1 96 ? -41.023 3.083 -44.458 1.00 34.87 642 LEU B CA 1
ATOM 2521 C C . LEU B 1 96 ? -39.947 3.806 -45.259 1.00 35.12 642 LEU B C 1
ATOM 2522 O O . LEU B 1 96 ? -38.774 3.819 -44.857 1.00 36.76 642 LEU B O 1
ATOM 2527 N N . PRO B 1 97 ? -40.300 4.408 -46.381 1.00 29.73 643 PRO B N 1
ATOM 2528 C CA . PRO B 1 97 ? -39.323 5.185 -47.157 1.00 30.08 643 PRO B CA 1
ATOM 2529 C C . PRO B 1 97 ? -38.685 6.292 -46.324 1.00 31.46 643 PRO B C 1
ATOM 2530 O O . PRO B 1 97 ? -39.345 6.920 -45.484 1.00 31.37 643 PRO B O 1
ATOM 2534 N N . LYS B 1 98 ? -37.395 6.535 -46.584 1.00 26.08 644 LYS B N 1
ATOM 2535 C CA . LYS B 1 98 ? -36.702 7.699 -46.034 1.00 30.72 644 LYS B CA 1
ATOM 2536 C C . LYS B 1 98 ? -37.313 8.975 -46.585 1.00 29.64 644 LYS B C 1
ATOM 2537 O O . LYS B 1 98 ? -37.714 9.039 -47.750 1.00 31.99 644 LYS B O 1
ATOM 2543 N N . PHE B 1 99 ? -37.336 10.019 -45.766 1.00 27.22 645 PHE B N 1
ATOM 2544 C CA . PHE B 1 99 ? -37.885 11.280 -46.234 1.00 32.17 645 PHE B CA 1
ATOM 2545 C C . PHE B 1 99 ? -37.115 12.439 -45.633 1.00 31.84 645 PHE B C 1
ATOM 2546 O O . PHE B 1 99 ? -36.281 12.268 -44.739 1.00 26.77 645 PHE B O 1
ATOM 2554 N N . HIS B 1 100 ? -37.449 13.632 -46.132 1.00 29.10 646 HIS B N 1
ATOM 2555 C CA . HIS B 1 100 ? -36.862 14.886 -45.700 1.00 31.28 646 HIS B CA 1
ATOM 2556 C C . HIS B 1 100 ? -37.909 15.974 -45.895 1.00 28.96 646 HIS B C 1
ATOM 2557 O O . HIS B 1 100 ? -38.987 15.723 -46.426 1.00 31.96 646 HIS B O 1
ATOM 2564 N N . TYR B 1 101 ? -37.557 17.197 -45.527 1.00 26.09 647 TYR B N 1
ATOM 2565 C CA . TYR B 1 101 ? -38.428 18.354 -45.621 1.00 28.57 647 TYR B CA 1
ATOM 2566 C C . TYR B 1 101 ? -37.935 19.350 -46.665 1.00 35.11 647 TYR B C 1
ATOM 2567 O O . TYR B 1 101 ? -36.735 19.625 -46.760 1.00 36.91 647 TYR B O 1
ATOM 2576 N N . GLU B 1 102 ? -38.870 19.878 -47.464 1.00 33.05 648 GLU B N 1
ATOM 2577 C CA . GLU B 1 102 ? -38.584 20.973 -48.384 1.00 27.79 648 GLU B CA 1
ATOM 2578 C C . GLU B 1 102 ? -39.614 22.074 -48.150 1.00 31.94 648 GLU B C 1
ATOM 2579 O O . GLU B 1 102 ? -40.363 22.017 -47.174 1.00 33.90 648 GLU B O 1
ATOM 2585 N N . LYS B 1 103 ? -39.664 23.069 -49.026 1.00 32.99 649 LYS B N 1
ATOM 2586 C CA . LYS B 1 103 ? -40.625 24.161 -48.950 1.00 31.77 649 LYS B CA 1
ATOM 2587 C C . LYS B 1 103 ? -41.322 24.267 -50.289 1.00 28.81 649 LYS B C 1
ATOM 2588 O O . LYS B 1 103 ? -40.728 23.947 -51.317 1.00 29.31 649 LYS B O 1
ATOM 2594 N N . ARG B 1 104 ? -42.594 24.652 -50.274 1.00 29.71 650 ARG B N 1
ATOM 2595 C CA . ARG B 1 104 ? -43.345 24.872 -51.497 1.00 27.03 650 ARG B CA 1
ATOM 2596 C C . ARG B 1 104 ? -43.936 26.269 -51.450 1.00 33.44 650 ARG B C 1
ATOM 2597 O O . ARG B 1 104 ? -44.218 26.799 -50.374 1.00 30.15 650 ARG B O 1
ATOM 2605 N N . SER B 1 105 ? -44.083 26.883 -52.617 1.00 30.03 651 SER B N 1
ATOM 2606 C CA . SER B 1 105 ? -44.643 28.221 -52.709 1.00 33.20 651 SER B CA 1
ATOM 2607 C C . SER B 1 105 ? -46.095 28.077 -53.149 1.00 34.64 651 SER B C 1
ATOM 2608 O O . SER B 1 105 ? -46.389 27.738 -54.297 1.00 33.40 651 SER B O 1
ATOM 2611 N N . PHE B 1 106 ? -46.997 28.272 -52.209 1.00 37.67 652 PHE B N 1
ATOM 2612 C CA . PHE B 1 106 ? -48.388 28.553 -52.509 1.00 34.41 652 PHE B CA 1
ATOM 2613 C C . PHE B 1 106 ? -48.561 30.041 -52.334 1.00 40.76 652 PHE B C 1
ATOM 2614 O O . PHE B 1 106 ? -47.742 30.731 -51.706 1.00 45.40 652 PHE B O 1
ATOM 2622 N N . ASN B 1 107 ? -49.590 30.567 -52.918 1.00 37.22 653 ASN B N 1
ATOM 2623 C CA . ASN B 1 107 ? -49.546 32.001 -52.719 1.00 40.93 653 ASN B CA 1
ATOM 2624 C C . ASN B 1 107 ? -50.773 32.309 -51.891 1.00 41.43 653 ASN B C 1
ATOM 2625 O O . ASN B 1 107 ? -51.678 33.020 -52.341 1.00 41.51 653 ASN B O 1
ATOM 2630 N N . ILE B 1 108 ? -50.820 31.717 -50.692 1.00 39.83 654 ILE B N 1
ATOM 2631 C CA . ILE B 1 108 ? -52.085 31.576 -49.975 1.00 40.32 654 ILE B CA 1
ATOM 2632 C C . ILE B 1 108 ? -52.631 32.938 -49.544 1.00 42.95 654 ILE B C 1
ATOM 2633 O O . ILE B 1 108 ? -53.832 33.202 -49.684 1.00 41.50 654 ILE B O 1
ATOM 2638 N N . VAL B 1 109 ? -51.775 33.825 -49.016 1.00 38.54 655 VAL B N 1
ATOM 2639 C CA . VAL B 1 109 ? -52.261 35.135 -48.590 1.00 38.24 655 VAL B CA 1
ATOM 2640 C C . VAL B 1 109 ? -52.746 35.990 -49.742 1.00 40.96 655 VAL B C 1
ATOM 2641 O O . VAL B 1 109 ? -53.357 37.026 -49.494 1.00 41.88 655 VAL B O 1
ATOM 2645 N N . HIS B 1 110 ? -52.513 35.577 -50.989 1.00 39.32 656 HIS B N 1
ATOM 2646 C CA . HIS B 1 110 ? -52.847 36.387 -52.155 1.00 40.37 656 HIS B CA 1
ATOM 2647 C C . HIS B 1 110 ? -53.828 35.722 -53.126 1.00 39.46 656 HIS B C 1
ATOM 2648 O O . HIS B 1 110 ? -53.794 36.052 -54.312 1.00 43.91 656 HIS B O 1
ATOM 2655 N N . CYS B 1 111 ? -54.683 34.772 -52.730 1.00 39.16 657 CYS B N 1
ATOM 2656 C CA . CYS B 1 111 ? -55.750 34.424 -53.687 1.00 42.18 657 CYS B CA 1
ATOM 2657 C C . CYS B 1 111 ? -56.870 35.429 -53.498 1.00 39.74 657 CYS B C 1
ATOM 2658 O O . CYS B 1 111 ? -57.129 35.877 -52.388 1.00 47.62 657 CYS B O 1
ATOM 2661 N N . ASN B 1 112 ? -57.488 35.867 -54.571 1.00 45.75 658 ASN B N 1
ATOM 2662 C CA . ASN B 1 112 ? -58.436 36.986 -54.439 1.00 44.77 658 ASN B CA 1
ATOM 2663 C C . ASN B 1 112 ? -57.802 38.192 -53.728 1.00 41.62 658 ASN B C 1
ATOM 2664 O O . ASN B 1 112 ? -58.186 38.568 -52.614 1.00 43.04 658 ASN B O 1
ATOM 2669 N N . THR B 1 113 ? -56.837 38.818 -54.397 1.00 43.27 659 THR B N 1
ATOM 2670 C CA . THR B 1 113 ? -56.324 40.082 -53.861 1.00 44.44 659 THR B CA 1
ATOM 2671 C C . THR B 1 113 ? -57.263 41.256 -54.144 1.00 44.42 659 THR B C 1
ATOM 2672 O O . THR B 1 113 ? -57.008 42.374 -53.665 1.00 39.85 659 THR B O 1
ATOM 2676 N N . ASP B 1 114 ? -58.354 41.028 -54.887 1.00 39.63 660 ASP B N 1
ATOM 2677 C CA . ASP B 1 114 ? -59.363 42.070 -55.039 1.00 36.06 660 ASP B CA 1
ATOM 2678 C C . ASP B 1 114 ? -60.075 42.386 -53.732 1.00 40.96 660 ASP B C 1
ATOM 2679 O O . ASP B 1 114 ? -60.815 43.369 -53.686 1.00 40.53 660 ASP B O 1
ATOM 2684 N N . LEU B 1 115 ? -59.836 41.612 -52.667 1.00 39.51 661 LEU B N 1
ATOM 2685 C CA . LEU B 1 115 ? -60.453 41.830 -51.371 1.00 39.76 661 LEU B CA 1
ATOM 2686 C C . LEU B 1 115 ? -59.396 42.095 -50.312 1.00 42.08 661 LEU B C 1
ATOM 2687 O O . LEU B 1 115 ? -58.355 41.441 -50.271 1.00 40.17 661 LEU B O 1
ATOM 2692 N N . THR B 1 116 ? -59.721 43.021 -49.427 1.00 40.59 662 THR B N 1
ATOM 2693 C CA . THR B 1 116 ? -58.920 43.355 -48.271 1.00 46.73 662 THR B CA 1
ATOM 2694 C C . THR B 1 116 ? -58.856 42.174 -47.309 1.00 45.52 662 THR B C 1
ATOM 2695 O O . THR B 1 116 ? -59.680 41.261 -47.352 1.00 44.90 662 THR B O 1
ATOM 2699 N N . ASP B 1 117 ? -57.853 42.205 -46.433 1.00 44.32 663 ASP B N 1
ATOM 2700 C CA . ASP B 1 117 ? -57.696 41.173 -45.422 1.00 42.37 663 ASP B CA 1
ATOM 2701 C C . ASP B 1 117 ? -58.906 41.035 -44.510 1.00 42.58 663 ASP B C 1
ATOM 2702 O O . ASP B 1 117 ? -59.089 39.974 -43.902 1.00 43.41 663 ASP B O 1
ATOM 2707 N N . SER B 1 118 ? -59.724 42.069 -44.386 1.00 42.55 664 SER B N 1
ATOM 2708 C CA . SER B 1 118 ? -60.854 42.045 -43.472 1.00 42.34 664 SER B C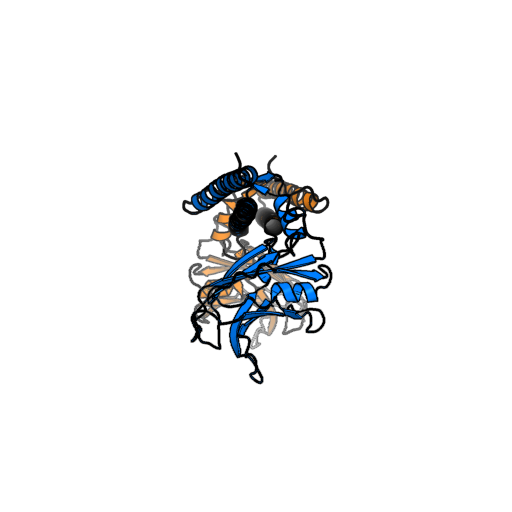A 1
ATOM 2709 C C . SER B 1 118 ? -62.186 41.817 -44.184 1.00 44.10 664 SER B C 1
ATOM 2710 O O . SER B 1 118 ? -63.217 41.707 -43.523 1.00 45.23 664 SER B O 1
ATOM 2713 N N . GLU B 1 119 ? -62.192 41.730 -45.502 1.00 41.10 665 GLU B N 1
ATOM 2714 C CA . GLU B 1 119 ? -63.434 41.713 -46.247 1.00 41.33 665 GLU B CA 1
ATOM 2715 C C . GLU B 1 119 ? -63.928 40.295 -46.498 1.00 44.48 665 GLU B C 1
ATOM 2716 O O . GLU B 1 119 ? -63.147 39.350 -46.645 1.00 42.68 665 GLU B O 1
ATOM 2722 N N . LEU B 1 120 ? -65.249 40.160 -46.540 1.00 39.86 666 LEU B N 1
ATOM 2723 C CA . LEU B 1 120 ? -65.898 38.964 -47.038 1.00 35.15 666 LEU B CA 1
ATOM 2724 C C . LEU B 1 120 ? -66.914 39.439 -48.057 1.00 33.39 666 LEU B C 1
ATOM 2725 O O . LEU B 1 120 ? -67.615 40.415 -47.814 1.00 38.83 666 LEU B O 1
ATOM 2730 N N . GLU B 1 121 ? -66.955 38.793 -49.211 1.00 34.39 667 GLU B N 1
ATOM 2731 C CA . GLU B 1 121 ? -67.809 39.210 -50.305 1.00 32.53 667 GLU B CA 1
ATOM 2732 C C . GLU B 1 121 ? -68.834 38.116 -50.567 1.00 33.60 667 GLU B C 1
ATOM 2733 O O . GLU B 1 121 ? -68.475 36.937 -50.641 1.00 32.67 667 GLU B O 1
ATOM 2739 N N . ILE B 1 122 ? -70.104 38.506 -50.697 1.00 32.57 668 ILE B N 1
ATOM 2740 C CA . ILE B 1 122 ? -71.203 37.599 -51.022 1.00 31.84 668 ILE B CA 1
ATOM 2741 C C . ILE B 1 122 ? -71.707 37.945 -52.416 1.00 33.95 668 ILE B C 1
ATOM 2742 O O . ILE B 1 122 ? -71.995 39.111 -52.709 1.00 38.93 668 ILE B O 1
ATOM 2747 N N . VAL B 1 123 ? -71.828 36.945 -53.273 1.00 32.10 669 VAL B N 1
ATOM 2748 C CA . VAL B 1 123 ? -72.316 37.160 -54.624 1.00 34.36 669 VAL B CA 1
ATOM 2749 C C . VAL B 1 123 ? -73.562 36.312 -54.812 1.00 37.04 669 VAL B C 1
ATOM 2750 O O . VAL B 1 123 ? -73.494 35.081 -54.772 1.00 39.78 669 VAL B O 1
ATOM 2754 N N . VAL B 1 124 ? -74.696 36.970 -55.007 1.00 37.08 670 VAL B N 1
ATOM 2755 C CA . VAL B 1 124 ? -75.913 36.330 -55.477 1.00 35.18 670 VAL B CA 1
ATOM 2756 C C . VAL B 1 124 ? -75.851 36.369 -56.994 1.00 39.24 670 VAL B C 1
ATOM 2757 O O . VAL B 1 124 ? -75.879 37.450 -57.580 1.00 41.01 670 VAL B O 1
ATOM 2761 N N . VAL B 1 125 ? -75.764 35.209 -57.635 1.00 41.65 671 VAL B N 1
ATOM 2762 C CA . VAL B 1 125 ? -75.539 35.128 -59.079 1.00 41.70 671 VAL B CA 1
ATOM 2763 C C . VAL B 1 125 ? -76.852 34.948 -59.848 1.00 45.19 671 VAL B C 1
ATOM 2764 O O . VAL B 1 125 ? -77.141 35.673 -60.796 1.00 45.26 671 VAL B O 1
ATOM 2768 N N . ARG B 1 126 ? -77.676 33.994 -59.457 1.00 42.30 672 ARG B N 1
ATOM 2769 C CA . ARG B 1 126 ? -78.657 33.501 -60.400 1.00 39.97 672 ARG B CA 1
ATOM 2770 C C . ARG B 1 126 ? -79.702 32.727 -59.635 1.00 42.03 672 ARG B C 1
ATOM 2771 O O . ARG B 1 126 ? -79.356 31.948 -58.743 1.00 41.79 672 ARG B O 1
ATOM 2779 N N . GLY B 1 127 ? -80.968 32.938 -59.992 1.00 42.46 673 GLY B N 1
ATOM 2780 C CA . GLY B 1 127 ? -81.989 31.954 -59.731 1.00 37.97 673 GLY B CA 1
ATOM 2781 C C . GLY B 1 127 ? -82.087 30.999 -60.908 1.00 42.76 673 GLY B C 1
ATOM 2782 O O . GLY B 1 127 ? -81.789 31.350 -62.059 1.00 44.36 673 GLY B O 1
ATOM 2783 N N . ILE B 1 128 ? -82.476 29.767 -60.609 1.00 38.38 674 ILE B N 1
ATOM 2784 C CA . ILE B 1 128 ? -82.660 28.741 -61.620 1.00 41.98 674 ILE B CA 1
ATOM 2785 C C . ILE B 1 128 ? -84.028 28.110 -61.389 1.00 45.77 674 ILE B C 1
ATOM 2786 O O . ILE B 1 128 ? -84.224 27.399 -60.391 1.00 44.29 674 ILE B O 1
ATOM 2791 N N . SER B 1 129 ? -84.975 28.391 -62.296 1.00 48.83 675 SER B N 1
ATOM 2792 C CA . SER B 1 129 ? -86.242 27.661 -62.434 1.00 43.76 675 SER B CA 1
ATOM 2793 C C . SER B 1 129 ? -87.012 27.581 -61.115 1.00 44.95 675 SER B C 1
ATOM 2794 O O . SER B 1 129 ? -87.326 26.502 -60.609 1.00 44.32 675 SER B O 1
ATOM 2797 N N . TYR B 1 130 ? -87.309 28.752 -60.558 1.00 43.09 676 TYR B N 1
ATOM 2798 C CA . TYR B 1 130 ? -88.142 28.803 -59.367 1.00 47.62 676 TYR B CA 1
ATOM 2799 C C . TYR B 1 130 ? -89.463 28.089 -59.625 1.00 52.92 676 TYR B C 1
ATOM 2800 O O . TYR B 1 130 ? -90.109 28.293 -60.661 1.00 50.96 676 TYR B O 1
ATOM 2809 N N . ASN B 1 131 ? -89.872 27.252 -58.674 1.00 49.08 677 ASN B N 1
ATOM 2810 C CA . ASN B 1 131 ? -91.158 26.562 -58.780 1.00 48.88 677 ASN B CA 1
ATOM 2811 C C . ASN B 1 131 ? -92.288 27.443 -58.246 1.00 51.35 677 ASN B C 1
ATOM 2812 O O . ASN B 1 131 ? -92.860 27.199 -57.177 1.00 51.68 677 ASN B O 1
ATOM 2817 N N . VAL B 1 132 ? -92.615 28.470 -59.027 1.00 48.46 678 VAL B N 1
ATOM 2818 C CA . VAL B 1 132 ? -93.689 29.399 -58.701 1.00 54.52 678 VAL B CA 1
ATOM 2819 C C . VAL B 1 132 ? -94.811 29.284 -59.743 1.00 62.33 678 VAL B C 1
ATOM 2820 O O . VAL B 1 132 ? -94.646 28.717 -60.829 1.00 54.87 678 VAL B O 1
ATOM 2824 N N . ALA B 1 133 ? -95.965 29.858 -59.401 1.00 59.77 679 ALA B N 1
ATOM 2825 C CA . ALA B 1 133 ? -97.119 29.847 -60.290 1.00 60.58 679 ALA B CA 1
ATOM 2826 C C . ALA B 1 133 ? -96.853 30.557 -61.613 1.00 60.34 679 ALA B C 1
ATOM 2827 O O . ALA B 1 133 ? -96.838 29.926 -62.674 1.00 69.04 679 ALA B O 1
ATOM 2829 N N . ASN B 1 134 ? -96.634 31.865 -61.572 1.00 57.86 680 ASN B N 1
ATOM 2830 C CA . ASN B 1 134 ? -96.638 32.681 -62.785 1.00 65.14 680 ASN B CA 1
ATOM 2831 C C . ASN B 1 134 ? -95.269 32.671 -63.461 1.00 65.37 680 ASN B C 1
ATOM 2832 O O . ASN B 1 134 ? -94.658 33.715 -63.685 1.00 68.41 680 ASN B O 1
ATOM 2837 N N . PRO B 1 135 ? -94.811 31.463 -63.790 1.00 61.57 681 PRO B N 1
ATOM 2838 C CA . PRO B 1 135 ? -93.480 31.206 -64.305 1.00 62.12 681 PRO B CA 1
ATOM 2839 C C . PRO B 1 135 ? -92.796 32.393 -64.953 1.00 66.95 681 PRO B C 1
ATOM 2840 O O . PRO B 1 135 ? -91.748 32.845 -64.474 1.00 62.39 681 PRO B O 1
ATOM 2841 N N . LYS B 1 136 ? -93.412 32.948 -66.004 1.00 67.33 682 LYS B N 1
ATOM 2842 C CA . LYS B 1 136 ? -92.803 34.006 -66.809 1.00 68.28 682 LYS B CA 1
ATOM 2843 C C . LYS B 1 136 ? -93.228 35.401 -66.381 1.00 68.64 682 LYS B C 1
ATOM 2844 O O . LYS B 1 136 ? -92.926 36.375 -67.091 1.00 64.16 682 LYS B O 1
ATOM 2850 N N . ASP B 1 137 ? -93.913 35.523 -65.238 1.00 63.18 683 ASP B N 1
ATOM 2851 C CA . ASP B 1 137 ? -94.405 36.807 -64.769 1.00 63.14 683 ASP B CA 1
ATOM 2852 C C . ASP B 1 137 ? -93.883 37.206 -63.405 1.00 62.82 683 ASP B C 1
ATOM 2853 O O . ASP B 1 137 ? -94.157 38.332 -62.965 1.00 61.33 683 ASP B O 1
ATOM 2858 N N . VAL B 1 138 ? -93.144 36.329 -62.724 1.00 62.70 684 VAL B N 1
ATOM 2859 C CA . VAL B 1 138 ? -92.766 36.573 -61.339 1.00 53.10 684 VAL B CA 1
ATOM 2860 C C . VAL B 1 138 ? -91.600 37.547 -61.276 1.00 55.09 684 VAL B C 1
ATOM 2861 O O . VAL B 1 138 ? -90.714 37.555 -62.145 1.00 52.89 684 VAL B O 1
ATOM 2865 N N . ASP B 1 139 ? -91.627 38.394 -60.244 1.00 50.76 685 ASP B N 1
ATOM 2866 C CA . ASP B 1 139 ? -90.631 39.420 -59.984 1.00 49.77 685 ASP B CA 1
ATOM 2867 C C . ASP B 1 139 ? -90.032 39.106 -58.623 1.00 50.23 685 ASP B C 1
ATOM 2868 O O . ASP B 1 139 ? -90.765 39.025 -57.629 1.00 48.91 685 ASP B O 1
ATOM 2873 N N . THR B 1 140 ? -88.707 38.915 -58.578 1.00 45.00 686 THR B N 1
ATOM 2874 C CA . THR B 1 140 ? -88.060 38.344 -57.408 1.00 42.39 686 THR B CA 1
ATOM 2875 C C . THR B 1 140 ? -86.860 39.170 -56.981 1.00 42.98 686 THR B C 1
ATOM 2876 O O . THR B 1 140 ? -86.256 39.899 -57.779 1.00 46.60 686 THR B O 1
ATOM 2880 N N . TYR B 1 141 ? -86.540 39.051 -55.695 1.00 37.39 687 TYR B N 1
ATOM 2881 C CA . TYR B 1 141 ? -85.334 39.604 -55.095 1.00 41.64 687 TYR B CA 1
ATOM 2882 C C . TYR B 1 141 ? -84.891 38.647 -53.992 1.00 45.83 687 TYR B C 1
ATOM 2883 O O . TYR B 1 141 ? -85.700 37.886 -53.436 1.00 40.50 687 TYR B O 1
ATOM 2892 N N . VAL B 1 142 ? -83.592 38.685 -53.677 1.00 43.06 688 VAL B N 1
ATOM 2893 C CA . VAL B 1 142 ? -83.010 37.820 -52.659 1.00 36.22 688 VAL B CA 1
ATOM 2894 C C . VAL B 1 142 ? -82.547 38.694 -51.506 1.00 37.69 688 VAL B C 1
ATOM 2895 O O . VAL B 1 142 ? -81.882 39.710 -51.729 1.00 40.07 688 VAL B O 1
ATOM 2899 N N . ARG B 1 143 ? -82.913 38.297 -50.285 1.00 34.74 689 ARG B N 1
ATOM 2900 C CA . ARG B 1 143 ? -82.439 38.885 -49.040 1.00 36.26 689 ARG B CA 1
ATOM 2901 C C . ARG B 1 143 ? -81.255 38.085 -48.510 1.00 41.45 689 ARG B C 1
ATOM 2902 O O . ARG B 1 143 ? -81.238 36.850 -48.590 1.00 35.27 689 ARG B O 1
ATOM 2910 N N . VAL B 1 144 ? -80.287 38.788 -47.928 1.00 40.71 690 VAL B N 1
ATOM 2911 C CA . VAL B 1 144 ? -79.018 38.198 -47.527 1.00 33.84 690 VAL B CA 1
ATOM 2912 C C . VAL B 1 144 ? -78.761 38.576 -46.085 1.00 33.48 690 VAL B C 1
ATOM 2913 O O . VAL B 1 144 ? -78.721 39.763 -45.759 1.00 41.75 690 VAL B O 1
ATOM 2917 N N . GLU B 1 145 ? -78.560 37.582 -45.230 1.00 35.64 691 GLU B N 1
ATOM 2918 C CA . GLU B 1 145 ? -78.228 37.813 -43.836 1.00 38.01 691 GLU B CA 1
ATOM 2919 C C . GLU B 1 145 ? -76.921 37.113 -43.489 1.00 43.24 691 GLU B C 1
ATOM 2920 O O . GLU B 1 145 ? -76.776 35.908 -43.717 1.00 42.82 691 GLU B O 1
ATOM 2926 N N . PHE B 1 146 ? -75.982 37.865 -42.915 1.00 50.25 692 PHE B N 1
ATOM 2927 C CA . PHE B 1 146 ? -74.673 37.357 -42.530 1.00 49.30 692 PHE B CA 1
ATOM 2928 C C . PHE B 1 146 ? -74.464 37.644 -41.048 1.00 47.92 692 PHE B C 1
ATOM 2929 O O . PHE B 1 146 ? -74.661 38.785 -40.606 1.00 55.49 692 PHE B O 1
ATOM 2937 N N . PRO B 1 147 ? -74.073 36.662 -40.246 1.00 50.18 693 PRO B N 1
ATOM 2938 C CA . PRO B 1 147 ? -74.016 36.883 -38.795 1.00 52.28 693 PRO B CA 1
ATOM 2939 C C . PRO B 1 147 ? -72.784 37.693 -38.404 1.00 56.78 693 PRO B C 1
ATOM 2940 O O . PRO B 1 147 ? -71.684 37.476 -38.913 1.00 57.54 693 PRO B O 1
ATOM 2944 N N . LEU B 1 148 ? -72.978 38.656 -37.502 1.00 56.89 694 LEU B N 1
ATOM 2945 C CA . LEU B 1 148 ? -71.860 39.483 -37.070 1.00 53.93 694 LEU B CA 1
ATOM 2946 C C . LEU B 1 148 ? -71.609 39.257 -35.593 1.00 58.89 694 LEU B C 1
ATOM 2947 O O . LEU B 1 148 ? -71.967 38.208 -35.044 1.00 53.02 694 LEU B O 1
ATOM 2952 N N . LEU B 1 149 ? -70.982 40.220 -34.938 1.00 62.04 695 LEU B N 1
ATOM 2953 C CA . LEU B 1 149 ? -70.651 40.043 -33.535 1.00 63.53 695 LEU B CA 1
ATOM 2954 C C . LEU B 1 149 ? -71.853 40.310 -32.637 1.00 68.40 695 LEU B C 1
ATOM 2955 O O . LEU B 1 149 ? -72.701 41.164 -32.929 1.00 66.15 695 LEU B O 1
ATOM 2960 N N . ASN B 1 150 ? -71.910 39.552 -31.546 1.00 67.02 696 ASN B N 1
ATOM 2961 C CA . ASN B 1 150 ? -72.962 39.597 -30.544 1.00 73.35 696 ASN B CA 1
ATOM 2962 C C . ASN B 1 150 ? -74.341 39.737 -31.169 1.00 73.24 696 ASN B C 1
ATOM 2963 O O . ASN B 1 150 ? -75.004 40.774 -31.039 1.00 77.63 696 ASN B O 1
ATOM 2968 N N . ASP B 1 151 ? -74.750 38.684 -31.879 1.00 73.50 697 ASP B N 1
ATOM 2969 C CA . ASP B 1 151 ? -76.087 38.502 -32.441 1.00 75.72 697 ASP B CA 1
ATOM 2970 C C . ASP B 1 151 ? -76.562 39.656 -33.317 1.00 72.73 697 ASP B C 1
ATOM 2971 O O . ASP B 1 151 ? -77.736 39.705 -33.707 1.00 75.64 697 ASP B O 1
ATOM 2976 N N . GLU B 1 152 ? -75.661 40.571 -33.657 1.00 66.03 698 GLU B N 1
ATOM 2977 C CA . GLU B 1 152 ? -75.921 41.487 -34.751 1.00 63.57 698 GLU B CA 1
ATOM 2978 C C . GLU B 1 152 ? -75.767 40.744 -36.086 1.00 56.43 698 GLU B C 1
ATOM 2979 O O . GLU B 1 152 ? -75.402 39.562 -36.137 1.00 52.95 698 GLU B O 1
ATOM 2985 N N . SER B 1 153 ? -76.067 41.426 -37.187 1.00 47.98 699 SER B N 1
ATOM 2986 C CA . SER B 1 153 ? -76.082 40.719 -38.458 1.00 53.39 699 SER B CA 1
ATOM 2987 C C . SER B 1 153 ? -76.122 41.727 -39.588 1.00 51.12 699 SER B C 1
ATOM 2988 O O . SER B 1 153 ? -76.816 42.735 -39.488 1.00 54.72 699 SER B O 1
ATOM 2991 N N . PHE B 1 154 ? -75.388 41.446 -40.657 1.00 46.57 700 PHE B N 1
ATOM 2992 C CA . PHE B 1 154 ? -75.481 42.255 -41.862 1.00 45.86 700 PHE B CA 1
ATOM 2993 C C . PHE B 1 154 ? -76.677 41.776 -42.667 1.00 47.93 700 PHE B C 1
ATOM 2994 O O . PHE B 1 154 ? -76.739 40.609 -43.062 1.00 49.70 700 PHE B O 1
ATOM 3002 N N . LYS B 1 155 ? -77.626 42.659 -42.919 1.00 43.52 701 LYS B N 1
ATOM 3003 C CA . LYS B 1 155 ? -78.794 42.306 -43.700 1.00 38.67 701 LYS B CA 1
ATOM 3004 C C . LYS B 1 155 ? -78.872 43.254 -44.876 1.00 41.46 701 LYS B C 1
ATOM 3005 O O . LYS B 1 155 ? -78.622 44.453 -44.736 1.00 49.22 701 LYS B O 1
ATOM 3011 N N . THR B 1 156 ? -79.193 42.714 -46.038 1.00 37.85 702 THR B N 1
ATOM 3012 C CA . THR B 1 156 ? -79.241 43.513 -47.246 1.00 41.84 702 THR B CA 1
ATOM 3013 C C . THR B 1 156 ? -80.091 42.743 -48.240 1.00 39.63 702 THR B C 1
ATOM 3014 O O . THR B 1 156 ? -80.591 41.659 -47.923 1.00 39.21 702 THR B O 1
ATOM 3018 N N . LYS B 1 157 ? -80.260 43.303 -49.443 1.00 35.12 703 LYS B N 1
ATOM 3019 C CA . LYS B 1 157 ? -81.058 42.625 -50.456 1.00 39.12 703 LYS B CA 1
ATOM 3020 C C . LYS B 1 157 ? -80.609 43.022 -51.855 1.00 37.75 703 LYS B C 1
ATOM 3021 O O . LYS B 1 157 ? -80.043 44.097 -52.063 1.00 39.42 703 LYS B O 1
ATOM 3027 N N . THR B 1 158 ? -80.877 42.143 -52.814 1.00 37.28 704 THR B N 1
ATOM 3028 C CA . THR B 1 158 ? -80.665 42.469 -54.213 1.00 40.84 704 THR B CA 1
ATOM 3029 C C . THR B 1 158 ? -81.786 43.376 -54.713 1.00 47.28 704 THR B C 1
ATOM 3030 O O . THR B 1 158 ? -82.825 43.528 -54.072 1.00 47.95 704 THR B O 1
ATOM 3034 N N . ASN B 1 159 ? -81.575 43.972 -55.889 1.00 44.33 705 ASN B N 1
ATOM 3035 C CA . ASN B 1 159 ? -82.656 44.598 -56.639 1.00 46.26 705 ASN B CA 1
ATOM 3036 C C . ASN B 1 159 ? -83.737 43.573 -56.991 1.00 51.91 705 ASN B C 1
ATOM 3037 O O . ASN B 1 159 ? -83.587 42.379 -56.706 1.00 51.16 705 ASN B O 1
ATOM 3042 N N . VAL B 1 160 ? -84.831 44.017 -57.615 1.00 47.59 706 VAL B N 1
ATOM 3043 C CA . VAL B 1 160 ? -85.862 43.114 -58.118 1.00 48.45 706 VAL B CA 1
ATOM 3044 C C . VAL B 1 160 ? -85.588 42.859 -59.591 1.00 45.32 706 VAL B C 1
ATOM 3045 O O . VAL B 1 160 ? -85.263 43.789 -60.339 1.00 51.12 706 VAL B O 1
ATOM 3049 N N . ILE B 1 161 ? -85.681 41.594 -60.000 1.00 49.53 707 ILE B N 1
ATOM 3050 C CA . ILE B 1 161 ? -85.592 41.187 -61.402 1.00 52.29 707 ILE B CA 1
ATOM 3051 C C . ILE B 1 161 ? -86.987 40.773 -61.842 1.00 57.66 707 ILE B C 1
ATOM 3052 O O . ILE B 1 161 ? -87.707 40.104 -61.086 1.00 56.52 707 ILE B O 1
ATOM 3057 N N . ARG B 1 162 ? -87.365 41.151 -63.064 1.00 55.64 708 ARG B N 1
ATOM 3058 C CA . ARG B 1 162 ? -88.762 41.134 -63.463 1.00 56.30 708 ARG B CA 1
ATOM 3059 C C . ARG B 1 162 ? -89.075 40.038 -64.474 1.00 55.46 708 ARG B C 1
ATOM 3060 O O . ARG B 1 162 ? -88.304 39.783 -65.403 1.00 57.74 708 ARG B O 1
ATOM 3068 N N . ASP B 1 163 ? -90.219 39.393 -64.256 1.00 54.49 709 ASP B N 1
ATOM 3069 C CA . ASP B 1 163 ? -90.839 38.430 -65.172 1.00 62.42 709 ASP B CA 1
ATOM 3070 C C . ASP B 1 163 ? -89.855 37.338 -65.602 1.00 60.59 709 ASP B C 1
ATOM 3071 O O . ASP B 1 163 ? -89.574 37.138 -66.791 1.00 59.22 709 ASP B O 1
ATOM 3076 N N . THR B 1 164 ? -89.353 36.602 -64.605 1.00 56.98 710 THR B N 1
ATOM 3077 C CA . THR B 1 164 ? -88.555 35.424 -64.917 1.00 52.77 710 THR B CA 1
ATOM 3078 C C . THR B 1 164 ? -88.505 34.448 -63.751 1.00 50.28 710 THR B C 1
ATOM 3079 O O . THR B 1 164 ? -88.290 34.833 -62.596 1.00 48.05 710 THR B O 1
ATOM 3083 N N . SER B 1 165 ? -88.714 33.178 -64.085 1.00 50.70 711 SER B N 1
ATOM 3084 C CA . SER B 1 165 ? -88.460 32.051 -63.202 1.00 48.71 711 SER B CA 1
ATOM 3085 C C . SER B 1 165 ? -86.971 31.885 -62.889 1.00 49.66 711 SER B C 1
ATOM 3086 O O . SER B 1 165 ? -86.624 31.203 -61.922 1.00 50.77 711 SER B O 1
ATOM 3089 N N . SER B 1 166 ? -86.086 32.467 -63.695 1.00 45.51 712 SER B N 1
ATOM 3090 C CA . SER B 1 166 ? -84.644 32.230 -63.603 1.00 47.03 712 SER B CA 1
ATOM 3091 C C . SER B 1 166 ? -83.905 33.554 -63.676 1.00 46.38 712 SER B C 1
ATOM 3092 O O . SER B 1 166 ? -83.237 33.848 -64.677 1.00 49.14 712 SER B O 1
ATOM 3095 N N . PRO B 1 167 ? -83.963 34.353 -62.612 1.00 43.86 713 PRO B N 1
ATOM 3096 C CA . PRO B 1 167 ? -83.358 35.689 -62.656 1.00 43.05 713 PRO B CA 1
ATOM 3097 C C . PRO B 1 167 ? -81.838 35.631 -62.584 1.00 51.68 713 PRO B C 1
ATOM 3098 O O . PRO B 1 167 ? -81.249 34.726 -61.979 1.00 48.17 713 PRO B O 1
ATOM 3102 N N . ASP B 1 168 ? -81.209 36.632 -63.201 1.00 48.91 714 ASP B N 1
ATOM 3103 C CA . ASP B 1 168 ? -79.776 36.893 -63.081 1.00 47.97 714 ASP B CA 1
ATOM 3104 C C . ASP B 1 168 ? -79.605 38.117 -62.191 1.00 50.75 714 ASP B C 1
ATOM 3105 O O . ASP B 1 168 ? -79.445 39.230 -62.689 1.00 60.32 714 ASP B O 1
ATOM 3110 N N . TYR B 1 169 ? -79.663 37.928 -60.878 1.00 45.77 715 TYR B N 1
ATOM 3111 C CA . TYR B 1 169 ? -79.148 38.954 -59.981 1.00 43.74 715 TYR B CA 1
ATOM 3112 C C . TYR B 1 169 ? -77.637 38.835 -60.008 1.00 57.44 715 TYR B C 1
ATOM 3113 O O . TYR B 1 169 ? -77.117 37.787 -59.623 1.00 63.60 715 TYR B O 1
ATOM 3122 N N . ASP B 1 170 ? -76.909 39.845 -60.444 1.00 52.73 716 ASP B N 1
ATOM 3123 C CA . ASP B 1 170 ? -75.462 39.702 -60.421 1.00 46.13 716 ASP B CA 1
ATOM 3124 C C . ASP B 1 170 ? -74.935 40.787 -59.518 1.00 45.23 716 ASP B C 1
ATOM 3125 O O . ASP B 1 170 ? -74.368 41.760 -60.002 1.00 47.08 716 ASP B O 1
ATOM 3130 N N . GLU B 1 171 ? -75.138 40.615 -58.211 1.00 41.05 717 GLU B N 1
ATOM 3131 C CA . GLU B 1 171 ? -74.865 41.666 -57.243 1.00 47.01 717 GLU B CA 1
ATOM 3132 C C . GLU B 1 171 ? -73.969 41.138 -56.141 1.00 46.50 717 GLU B C 1
ATOM 3133 O O . GLU B 1 171 ? -74.159 40.016 -55.661 1.00 44.17 717 GLU B O 1
ATOM 3139 N N . ARG B 1 172 ? -73.019 41.974 -55.727 1.00 42.09 718 ARG B N 1
ATOM 3140 C CA . ARG B 1 172 ? -72.030 41.635 -54.720 1.00 40.67 718 ARG B CA 1
ATOM 3141 C C . ARG B 1 172 ? -72.241 42.473 -53.467 1.00 42.30 718 ARG B C 1
ATOM 3142 O O . ARG B 1 172 ? -72.656 43.628 -53.538 1.00 46.11 718 ARG B O 1
ATOM 3150 N N . PHE B 1 173 ? -71.960 41.887 -52.314 1.00 37.04 719 PHE B N 1
ATOM 3151 C CA . PHE B 1 173 ? -72.054 42.603 -51.053 1.00 35.41 719 PHE B CA 1
ATOM 3152 C C . PHE B 1 173 ? -70.805 42.288 -50.253 1.00 39.98 719 PHE B C 1
ATOM 3153 O O . PHE B 1 173 ? -70.356 41.137 -50.235 1.00 40.95 719 PHE B O 1
ATOM 3161 N N . LYS B 1 174 ? -70.221 43.311 -49.625 1.00 37.69 720 LYS B N 1
ATOM 3162 C CA . LYS B 1 174 ? -69.011 43.155 -48.831 1.00 38.61 720 LYS B CA 1
ATOM 3163 C C . LYS B 1 174 ? -69.281 43.572 -47.398 1.00 41.97 720 LYS B C 1
ATOM 3164 O O . LYS B 1 174 ? -70.093 44.460 -47.130 1.00 44.16 720 LYS B O 1
ATOM 3170 N N . VAL B 1 175 ? -68.587 42.924 -46.474 1.00 35.47 721 VAL B N 1
ATOM 3171 C CA . VAL B 1 175 ? -68.782 43.164 -45.057 1.00 44.30 721 VAL B CA 1
ATOM 3172 C C . VAL B 1 175 ? -67.429 42.925 -44.395 1.00 49.86 721 VAL B C 1
ATOM 3173 O O . VAL B 1 175 ? -66.600 42.175 -44.916 1.00 49.50 721 VAL B O 1
ATOM 3177 N N . ASP B 1 176 ? -67.178 43.599 -43.272 1.00 49.17 722 ASP B N 1
ATOM 3178 C CA . ASP B 1 176 ? -65.915 43.434 -42.559 1.00 47.47 722 ASP B CA 1
ATOM 3179 C C . ASP B 1 176 ? -66.035 42.322 -41.527 1.00 48.23 722 ASP B C 1
ATOM 3180 O O . ASP B 1 176 ? -67.038 42.205 -40.820 1.00 52.67 722 ASP B O 1
ATOM 3185 N N . ILE B 1 177 ? -65.008 41.497 -41.463 1.00 45.84 723 ILE B N 1
ATOM 3186 C CA . ILE B 1 177 ? -64.854 40.497 -40.424 1.00 48.90 723 ILE B CA 1
ATOM 3187 C C . ILE B 1 177 ? -63.607 40.868 -39.638 1.00 45.48 723 ILE B C 1
ATOM 3188 O O . ILE B 1 177 ? -62.768 41.647 -40.094 1.00 42.30 723 ILE B O 1
ATOM 3193 N N . GLN B 1 178 ? -63.503 40.330 -38.435 1.00 46.78 724 GLN B N 1
ATOM 3194 C CA . GLN B 1 178 ? -62.290 40.474 -37.647 1.00 48.22 724 GLN B CA 1
ATOM 3195 C C . GLN B 1 178 ? -61.740 39.075 -37.435 1.00 50.94 724 GLN B C 1
ATOM 3196 O O . GLN B 1 178 ? -62.238 38.322 -36.591 1.00 51.48 724 GLN B O 1
ATOM 3202 N N . ARG B 1 179 ? -60.715 38.738 -38.222 1.00 51.68 725 ARG B N 1
ATOM 3203 C CA . ARG B 1 179 ? -60.129 37.409 -38.157 1.00 48.33 725 ARG B CA 1
ATOM 3204 C C . ARG B 1 179 ? -59.619 37.092 -36.760 1.00 54.35 725 ARG B C 1
ATOM 3205 O O . ARG B 1 179 ? -59.700 35.941 -36.320 1.00 55.21 725 ARG B O 1
ATOM 3213 N N . THR B 1 180 ? -59.122 38.094 -36.029 1.00 51.58 726 THR B N 1
ATOM 3214 C CA . THR B 1 180 ? -58.492 37.785 -34.750 1.00 54.92 726 THR B CA 1
ATOM 3215 C C . THR B 1 180 ? -59.499 37.646 -33.609 1.00 52.99 726 THR B C 1
ATOM 3216 O O . THR B 1 180 ? -59.137 37.148 -32.538 1.00 56.01 726 THR B O 1
ATOM 3220 N N . ASN B 1 181 ? -60.750 38.039 -33.819 1.00 55.42 727 ASN B N 1
ATOM 3221 C CA . ASN B 1 181 ? -61.808 37.799 -32.842 1.00 52.00 727 ASN B CA 1
ATOM 3222 C C . ASN B 1 181 ? -62.169 36.312 -32.805 1.00 59.46 727 ASN B C 1
ATOM 3223 O O . ASN B 1 181 ? -62.237 35.648 -33.845 1.00 60.16 727 ASN B O 1
ATOM 3228 N N . ARG B 1 182 ? -62.407 35.779 -31.598 1.00 61.97 728 ARG B N 1
ATOM 3229 C CA . ARG B 1 182 ? -62.733 34.357 -31.475 1.00 56.03 728 ARG B CA 1
ATOM 3230 C C . ARG B 1 182 ? -64.207 34.082 -31.739 1.00 60.25 728 ARG B C 1
ATOM 3231 O O . ARG B 1 182 ? -64.562 32.972 -32.154 1.00 60.65 728 ARG B O 1
ATOM 3239 N N . GLN B 1 183 ? -65.082 35.060 -31.500 1.00 59.81 729 GLN B N 1
ATOM 3240 C CA . GLN B 1 183 ? -66.473 34.885 -31.900 1.00 62.84 729 GLN B CA 1
ATOM 3241 C C . GLN B 1 183 ? -66.579 34.759 -33.412 1.00 60.40 729 GLN B C 1
ATOM 3242 O O . GLN B 1 183 ? -67.350 33.938 -33.922 1.00 62.60 729 GLN B O 1
ATOM 3248 N N . PHE B 1 184 ? -65.804 35.559 -34.147 1.00 57.14 730 PHE B N 1
ATOM 3249 C CA . PHE B 1 184 ? -65.842 35.482 -35.602 1.00 56.86 730 PHE B CA 1
ATOM 3250 C C . PHE B 1 184 ? -65.309 34.142 -36.093 1.00 57.81 730 PHE B C 1
ATOM 3251 O O . PHE B 1 184 ? -65.789 33.605 -37.105 1.00 51.69 730 PHE B O 1
ATOM 3259 N N . GLN B 1 185 ? -64.302 33.597 -35.396 1.00 54.38 731 GLN B N 1
ATOM 3260 C CA . GLN B 1 185 ? -63.779 32.291 -35.772 1.00 53.57 731 GLN B CA 1
ATOM 3261 C C . GLN B 1 185 ? -64.835 31.210 -35.570 1.00 49.64 731 GLN B C 1
ATOM 3262 O O . GLN B 1 185 ? -64.953 30.295 -36.399 1.00 43.92 731 GLN B O 1
ATOM 3268 N N . ARG B 1 186 ? -65.632 31.305 -34.492 1.00 46.66 732 ARG B N 1
ATOM 3269 C CA . ARG B 1 186 ? -66.714 30.337 -34.342 1.00 52.41 732 ARG B CA 1
ATOM 3270 C C . ARG B 1 186 ? -67.738 30.508 -35.454 1.00 52.90 732 ARG B C 1
ATOM 3271 O O . ARG B 1 186 ? -68.304 29.518 -35.939 1.00 52.69 732 ARG B O 1
ATOM 3279 N N . ILE B 1 187 ? -67.943 31.745 -35.908 1.00 45.18 733 ILE B N 1
ATOM 3280 C CA . ILE B 1 187 ? -68.910 31.990 -36.966 1.00 46.30 733 ILE B CA 1
ATOM 3281 C C . ILE B 1 187 ? -68.525 31.230 -38.234 1.00 46.22 733 ILE B C 1
ATOM 3282 O O . ILE B 1 187 ? -69.369 30.580 -38.860 1.00 46.48 733 ILE B O 1
ATOM 3287 N N . PHE B 1 188 ? -67.241 31.259 -38.614 1.00 43.24 734 PHE B N 1
ATOM 3288 C CA . PHE B 1 188 ? -66.825 30.465 -39.773 1.00 39.55 734 PHE B CA 1
ATOM 3289 C C . PHE B 1 188 ? -66.818 28.969 -39.484 1.00 39.07 734 PHE B C 1
ATOM 3290 O O . PHE B 1 188 ? -67.108 28.168 -40.382 1.00 42.15 734 PHE B O 1
ATOM 3298 N N . LYS B 1 189 ? -66.513 28.564 -38.255 1.00 41.53 735 LYS B N 1
ATOM 3299 C CA . LYS B 1 189 ? -66.441 27.132 -37.986 1.00 46.22 735 LYS B CA 1
ATOM 3300 C C . LYS B 1 189 ? -67.821 26.488 -38.042 1.00 45.59 735 LYS B C 1
ATOM 3301 O O . LYS B 1 189 ? -67.980 25.403 -38.615 1.00 44.02 735 LYS B O 1
ATOM 3307 N N . ARG B 1 190 ? -68.837 27.166 -37.497 1.00 47.92 736 ARG B N 1
ATOM 3308 C CA . ARG B 1 190 ? -70.128 26.546 -37.227 1.00 50.24 736 ARG B CA 1
ATOM 3309 C C . ARG B 1 190 ? -71.319 27.131 -37.989 1.00 47.30 736 ARG B C 1
ATOM 3310 O O . ARG B 1 190 ? -72.329 26.437 -38.128 1.00 47.90 736 ARG B O 1
ATOM 3318 N N . HIS B 1 191 ? -71.253 28.369 -38.470 1.00 49.81 737 HIS B N 1
ATOM 3319 C CA . HIS B 1 191 ? -72.469 29.061 -38.889 1.00 48.50 737 HIS B CA 1
ATOM 3320 C C . HIS B 1 191 ? -72.489 29.286 -40.403 1.00 43.86 737 HIS B C 1
ATOM 3321 O O . HIS B 1 191 ? -71.684 28.729 -41.153 1.00 40.82 737 HIS B O 1
ATOM 3328 N N . GLY B 1 192 ? -73.430 30.111 -40.863 1.00 45.41 738 GLY B N 1
ATOM 3329 C CA . GLY B 1 192 ? -7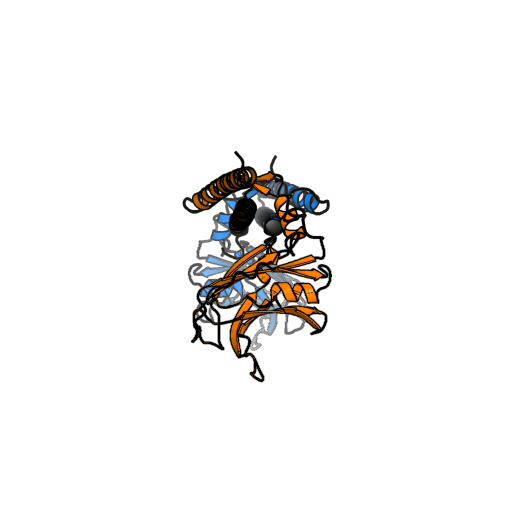3.679 30.204 -42.286 1.00 36.32 738 GLY B CA 1
ATOM 3330 C C . GLY B 1 192 ? -74.274 31.527 -42.713 1.00 34.64 738 GLY B C 1
ATOM 3331 O O . GLY B 1 192 ? -74.570 32.403 -41.897 1.00 34.47 738 GLY B O 1
ATOM 3332 N N . VAL B 1 193 ? -74.404 31.676 -44.025 1.00 31.88 739 VAL B N 1
ATOM 3333 C CA . VAL B 1 193 ? -75.069 32.812 -44.649 1.00 32.49 739 VAL B CA 1
ATOM 3334 C C . VAL B 1 193 ? -76.470 32.374 -45.081 1.00 34.30 739 VAL B C 1
ATOM 3335 O O . VAL B 1 193 ? -76.659 31.280 -45.645 1.00 29.95 739 VAL B O 1
ATOM 3339 N N . LYS B 1 194 ? -77.459 33.211 -44.804 1.00 32.05 740 LYS B N 1
ATOM 3340 C CA . LYS B 1 194 ? -78.857 32.879 -45.044 1.00 35.96 740 LYS B CA 1
ATOM 3341 C C . LYS B 1 194 ? -79.325 33.688 -46.244 1.00 35.00 740 LYS B C 1
ATOM 3342 O O . LYS B 1 194 ? -79.123 34.903 -46.290 1.00 35.29 740 LYS B O 1
ATOM 3348 N N . PHE B 1 195 ? -79.877 33.006 -47.240 1.00 30.89 741 PHE B N 1
ATOM 3349 C CA . PHE B 1 195 ? -80.469 33.645 -48.398 1.00 29.04 741 PHE B CA 1
ATOM 3350 C C . PHE B 1 195 ? -81.973 33.386 -48.383 1.00 38.16 741 PHE B C 1
ATOM 3351 O O . PHE B 1 195 ? -82.421 32.277 -48.060 1.00 39.15 741 PHE B O 1
ATOM 3359 N N . GLU B 1 196 ? -82.755 34.413 -48.706 1.00 37.46 742 GLU B N 1
ATOM 3360 C CA . GLU B 1 196 ? -84.209 34.301 -48.757 1.00 36.96 742 GLU B CA 1
ATOM 3361 C C . GLU B 1 196 ? -84.679 34.847 -50.088 1.00 32.52 742 GLU B C 1
ATOM 3362 O O . GLU B 1 196 ? -84.394 36.000 -50.419 1.00 39.83 742 GLU B O 1
ATOM 3368 N N . ILE B 1 197 ? -85.348 34.013 -50.869 1.00 30.98 743 ILE B N 1
ATOM 3369 C CA . ILE B 1 197 ? -85.835 34.410 -52.182 1.00 38.91 743 ILE B CA 1
ATOM 3370 C C . ILE B 1 197 ? -87.296 34.836 -52.050 1.00 38.26 743 ILE B C 1
ATOM 3371 O O . ILE B 1 197 ? -88.111 34.130 -51.441 1.00 38.78 743 ILE B O 1
ATOM 3376 N N . TYR B 1 198 ? -87.618 36.013 -52.568 1.00 38.09 744 TYR B N 1
ATOM 3377 C CA . TYR B 1 198 ? -88.951 36.584 -52.409 1.00 42.12 744 TYR B CA 1
ATOM 3378 C C . TYR B 1 198 ? -89.534 36.905 -53.767 1.00 42.47 744 TYR B C 1
ATOM 3379 O O . TYR B 1 198 ? -88.821 37.363 -54.661 1.00 42.73 744 TYR B O 1
ATOM 3388 N N . SER B 1 199 ? -90.823 36.653 -53.938 1.00 42.41 745 SER B N 1
ATOM 3389 C CA . SER B 1 199 ? -91.529 37.254 -55.063 1.00 50.84 745 SER B CA 1
ATOM 3390 C C . SER B 1 199 ? -92.211 38.525 -54.569 1.00 48.81 745 SER B C 1
ATOM 3391 O O . SER B 1 199 ? -92.757 38.556 -53.455 1.00 46.08 745 SER B O 1
ATOM 3394 N N . ARG B 1 200 ? -92.125 39.587 -55.368 1.00 46.23 746 ARG B N 1
ATOM 3395 C CA . ARG B 1 200 ? -92.749 40.843 -54.962 1.00 54.82 746 ARG B CA 1
ATOM 3396 C C . ARG B 1 200 ? -94.236 40.809 -55.312 1.00 52.78 746 ARG B C 1
ATOM 3397 O O . ARG B 1 200 ? -94.609 40.639 -56.483 1.00 50.13 746 ARG B O 1
ATOM 3405 N N . GLY B 1 201 ? -95.079 40.928 -54.287 1.00 47.11 747 GLY B N 1
ATOM 3406 C CA . GLY B 1 201 ? -96.494 41.166 -54.513 1.00 51.36 747 GLY B CA 1
ATOM 3407 C C . GLY B 1 201 ? -96.660 42.631 -54.830 1.00 47.91 747 GLY B C 1
ATOM 3408 O O . GLY B 1 201 ? -96.093 43.490 -54.147 1.00 57.32 747 GLY B O 1
ATOM 3409 N N . GLY B 1 202 ? -97.393 42.928 -55.890 1.00 41.88 748 GLY B N 1
ATOM 3410 C CA . GLY B 1 202 ? -97.512 44.323 -56.256 1.00 40.07 748 GLY B CA 1
ATOM 3411 C C . GLY B 1 202 ? -98.417 45.150 -55.355 1.00 39.20 748 GLY B C 1
ATOM 3412 O O . GLY B 1 202 ? -98.310 45.114 -54.117 1.00 33.27 748 GLY B O 1
ATOM 3413 N N . PHE B 1 203 ? -99.322 45.899 -55.989 1.00 37.75 749 PHE B N 1
ATOM 3414 C CA . PHE B 1 203 ? -100.193 46.846 -55.296 1.00 35.26 749 PHE B CA 1
ATOM 3415 C C . PHE B 1 203 ? -100.914 46.205 -54.108 1.00 32.98 749 PHE B C 1
ATOM 3416 O O . PHE B 1 203 ? -101.715 45.286 -54.280 1.00 35.73 749 PHE B O 1
ATOM 3424 N N . LEU B 1 204 ? -100.616 46.689 -52.906 1.00 28.40 750 LEU B N 1
ATOM 3425 C CA . LEU B 1 204 ? -101.263 46.248 -51.662 1.00 34.57 750 LEU B CA 1
ATOM 3426 C C . LEU B 1 204 ? -101.149 44.744 -51.430 1.00 33.33 750 LEU B C 1
ATOM 3427 O O . LEU B 1 204 ? -102.019 44.156 -50.785 1.00 38.83 750 LEU B O 1
ATOM 3432 N N . ARG B 1 205 ? -100.092 44.116 -51.944 1.00 33.29 751 ARG B N 1
ATOM 3433 C CA . ARG B 1 205 ? -99.862 42.677 -51.845 1.00 40.98 751 ARG B CA 1
ATOM 3434 C C . ARG B 1 205 ? -98.594 42.418 -51.038 1.00 40.62 751 ARG B C 1
ATOM 3435 O O . ARG B 1 205 ? -97.535 42.973 -51.348 1.00 42.00 751 ARG B O 1
ATOM 3443 N N . SER B 1 206 ? -98.686 41.549 -50.039 1.00 42.03 752 SER B N 1
ATOM 3444 C CA . SER B 1 206 ? -97.492 41.069 -49.347 1.00 38.19 752 SER B CA 1
ATOM 3445 C C . SER B 1 206 ? -96.540 40.343 -50.299 1.00 45.51 752 SER B C 1
ATOM 3446 O O . SER B 1 206 ? -96.951 39.669 -51.254 1.00 46.11 752 SER B O 1
ATOM 3449 N N . ASP B 1 207 ? -95.247 40.477 -50.019 1.00 46.40 753 ASP B N 1
ATOM 3450 C CA . ASP B 1 207 ? -94.233 39.675 -50.681 1.00 46.44 753 ASP B CA 1
ATOM 3451 C C . ASP B 1 207 ? -94.242 38.255 -50.116 1.00 45.57 753 ASP B C 1
ATOM 3452 O O . ASP B 1 207 ? -94.512 38.035 -48.930 1.00 38.58 753 ASP B O 1
ATOM 3457 N N . THR B 1 208 ? -93.966 37.279 -50.974 1.00 41.65 754 THR B N 1
ATOM 3458 C CA . THR B 1 208 ? -94.097 35.887 -50.569 1.00 46.28 754 THR B CA 1
ATOM 3459 C C . THR B 1 208 ? -92.757 35.168 -50.680 1.00 43.01 754 THR B C 1
ATOM 3460 O O . THR B 1 208 ? -92.117 35.190 -51.736 1.00 43.10 754 THR B O 1
ATOM 3464 N N . LEU B 1 209 ? -92.337 34.551 -49.572 1.00 42.69 755 LEU B N 1
ATOM 3465 C CA . LEU B 1 209 ? -91.108 33.759 -49.450 1.00 42.85 755 LEU B CA 1
ATOM 3466 C C . LEU B 1 209 ? -91.180 32.515 -50.340 1.00 42.13 755 LEU B C 1
ATOM 3467 O O . LEU B 1 209 ? -91.820 31.526 -49.990 1.00 39.96 755 LEU B O 1
ATOM 3472 N N . ILE B 1 210 ? -90.499 32.558 -51.490 1.00 40.30 756 ILE B N 1
ATOM 3473 C CA . ILE B 1 210 ? -90.363 31.394 -52.372 1.00 41.18 756 ILE B CA 1
ATOM 3474 C C . ILE B 1 210 ? -89.521 30.277 -51.732 1.00 40.73 756 ILE B C 1
ATOM 3475 O O . ILE B 1 210 ? -89.821 29.087 -51.897 1.00 45.55 756 ILE B O 1
ATOM 3480 N N . GLY B 1 211 ? -88.436 30.627 -51.052 1.00 36.54 757 GLY B N 1
ATOM 3481 C CA . GLY B 1 211 ? -87.555 29.621 -50.462 1.00 40.19 757 GLY B CA 1
ATOM 3482 C C . GLY B 1 211 ? -86.342 30.251 -49.796 1.00 37.00 757 GLY B C 1
ATOM 3483 O O . GLY B 1 211 ? -86.044 31.440 -49.968 1.00 36.59 757 GLY B O 1
ATOM 3484 N N . THR B 1 212 ? -85.661 29.435 -49.010 1.00 36.71 758 THR B N 1
ATOM 3485 C CA . THR B 1 212 ? -84.480 29.865 -48.282 1.00 38.04 758 THR B CA 1
ATOM 3486 C C . THR B 1 212 ? -83.294 28.947 -48.593 1.00 38.24 758 THR B C 1
ATOM 3487 O O . THR B 1 212 ? -83.452 27.774 -48.947 1.00 36.93 758 THR B O 1
ATOM 3491 N N . VAL B 1 213 ? -82.089 29.486 -48.438 1.00 32.38 759 VAL B N 1
ATOM 3492 C CA . VAL B 1 213 ? -80.867 28.734 -48.683 1.00 33.39 759 VAL B CA 1
ATOM 3493 C C . VAL B 1 213 ? -79.857 29.105 -47.601 1.00 36.00 759 VAL B C 1
ATOM 3494 O O . VAL B 1 213 ? -79.658 30.289 -47.299 1.00 36.74 759 VAL B O 1
ATOM 3498 N N . ASN B 1 214 ? -79.259 28.100 -46.985 1.00 33.37 760 ASN B N 1
ATOM 3499 C CA . ASN B 1 214 ? -78.278 28.310 -45.928 1.00 40.28 760 ASN B CA 1
ATOM 3500 C C . ASN B 1 214 ? -76.959 27.706 -46.375 1.00 35.45 760 ASN B C 1
ATOM 3501 O O . ASN B 1 214 ? -76.885 26.507 -46.668 1.00 36.91 760 ASN B O 1
ATOM 3506 N N . VAL B 1 215 ? -75.932 28.532 -46.451 1.00 29.85 761 VAL B N 1
ATOM 3507 C CA . VAL B 1 215 ? -74.615 28.064 -46.850 1.00 32.74 761 VAL B CA 1
ATOM 3508 C C . VAL B 1 215 ? -73.682 28.160 -45.656 1.00 30.75 761 VAL B C 1
ATOM 3509 O O . VAL B 1 215 ? -73.475 29.249 -45.107 1.00 30.58 761 VAL B O 1
ATOM 3513 N N . LYS B 1 216 ? -73.166 27.011 -45.226 1.00 32.76 762 LYS B N 1
ATOM 3514 C CA . LYS B 1 216 ? -72.172 26.966 -44.163 1.00 36.44 762 LYS B CA 1
ATOM 3515 C C . LYS B 1 216 ? -70.897 27.673 -44.615 1.00 37.26 762 LYS B C 1
ATOM 3516 O O . LYS B 1 216 ? -70.444 27.490 -45.753 1.00 30.61 762 LYS B O 1
ATOM 3522 N N . LEU B 1 217 ? -70.333 28.497 -43.732 1.00 34.21 763 LEU B N 1
ATOM 3523 C CA . LEU B 1 217 ? -69.106 29.221 -44.034 1.00 36.57 763 LEU B CA 1
ATOM 3524 C C . LEU B 1 217 ? -67.845 28.372 -43.852 1.00 34.88 763 LEU B C 1
ATOM 3525 O O . LEU B 1 217 ? -66.763 28.810 -44.265 1.00 32.13 763 LEU B O 1
ATOM 3530 N N . GLN B 1 218 ? -67.967 27.186 -43.254 1.00 36.46 764 GLN B N 1
ATOM 3531 C CA . GLN B 1 218 ? -66.810 26.388 -42.847 1.00 37.14 764 GLN B CA 1
ATOM 3532 C C . GLN B 1 218 ? -65.788 26.131 -43.958 1.00 33.59 764 GLN B C 1
ATOM 3533 O O . GLN B 1 218 ? -64.586 26.165 -43.661 1.00 29.45 764 GLN B O 1
ATOM 3539 N N . PRO B 1 219 ? -66.158 25.863 -45.216 1.00 35.62 765 PRO B N 1
ATOM 3540 C CA . PRO B 1 219 ? -65.112 25.654 -46.237 1.00 30.67 765 PRO B CA 1
ATOM 3541 C C . PRO B 1 219 ? -64.121 26.814 -46.367 1.00 33.02 765 PRO B C 1
ATOM 3542 O O . PRO B 1 219 ? -63.020 26.608 -46.905 1.00 32.69 765 PRO B O 1
ATOM 3546 N N . LEU B 1 220 ? -64.447 28.006 -45.857 1.00 26.17 766 LEU B N 1
ATOM 3547 C CA . LEU B 1 220 ? -63.544 29.134 -45.988 1.00 31.22 766 LEU B CA 1
ATOM 3548 C C . LEU B 1 220 ? -62.388 29.084 -44.983 1.00 32.09 766 LEU B C 1
ATOM 3549 O O . LEU B 1 220 ? -61.484 29.934 -45.036 1.00 30.84 766 LEU B O 1
ATOM 3554 N N . GLU B 1 221 ? -62.382 28.103 -44.088 1.00 28.12 767 GLU B N 1
ATOM 3555 C CA . GLU B 1 221 ? -61.226 27.906 -43.223 1.00 34.19 767 GLU B CA 1
ATOM 3556 C C . GLU B 1 221 ? -59.983 27.512 -44.014 1.00 31.19 767 GLU B C 1
ATOM 3557 O O . GLU B 1 221 ? -58.865 27.875 -43.635 1.00 35.55 767 GLU B O 1
ATOM 3563 N N . THR B 1 222 ? -60.152 26.745 -45.089 1.00 31.08 768 THR B N 1
ATOM 3564 C CA . THR B 1 222 ? -59.036 26.245 -45.874 1.00 31.49 768 THR B CA 1
ATOM 3565 C C . THR B 1 222 ? -59.147 26.621 -47.335 1.00 29.84 768 THR B C 1
ATOM 3566 O O . THR B 1 222 ? -58.214 26.336 -48.091 1.00 30.43 768 THR B O 1
ATOM 3570 N N . LYS B 1 223 ? -60.243 27.278 -47.750 1.00 32.17 769 LYS B N 1
ATOM 3571 C CA . LYS B 1 223 ? -60.451 27.681 -49.140 1.00 30.56 769 LYS B CA 1
ATOM 3572 C C . LYS B 1 223 ? -60.774 29.174 -49.253 1.00 32.33 769 LYS B C 1
ATOM 3573 O O . LYS B 1 223 ? -61.214 29.827 -48.297 1.00 31.96 769 LYS B O 1
ATOM 3579 N N . CYS B 1 224 ? -60.515 29.724 -50.441 1.00 29.13 770 CYS B N 1
ATOM 3580 C CA . CYS B 1 224 ? -60.632 31.158 -50.645 1.00 30.84 770 CYS B CA 1
ATOM 3581 C C . CYS B 1 224 ? -62.025 31.543 -51.122 1.00 30.00 770 CYS B C 1
ATOM 3582 O O . CYS B 1 224 ? -62.383 32.725 -51.061 1.00 30.37 770 CYS B O 1
ATOM 3585 N N . GLU B 1 225 ? -62.816 30.591 -51.608 1.00 28.87 771 GLU B N 1
ATOM 3586 C CA . GLU B 1 225 ? -64.155 30.924 -52.071 1.00 30.57 771 GLU B CA 1
ATOM 3587 C C . GLU B 1 225 ? -65.083 29.727 -51.947 1.00 32.16 771 GLU B C 1
ATOM 3588 O O . GLU B 1 225 ? -64.645 28.578 -51.842 1.00 32.41 771 GLU B O 1
ATOM 3594 N N . ILE B 1 226 ? -66.383 30.021 -51.972 1.00 30.09 772 ILE B N 1
ATOM 3595 C CA . ILE B 1 226 ? -67.444 29.025 -52.082 1.00 28.19 772 ILE B CA 1
ATOM 3596 C C . ILE B 1 226 ? -68.290 29.392 -53.289 1.00 29.41 772 ILE B C 1
ATOM 3597 O O . ILE B 1 226 ? -68.707 30.546 -53.434 1.00 32.53 772 ILE B O 1
ATOM 3602 N N . HIS B 1 227 ? -68.552 28.430 -54.150 1.00 30.43 773 HIS B N 1
ATOM 3603 C CA . HIS B 1 227 ? -69.327 28.726 -55.342 1.00 32.07 773 HIS B CA 1
ATOM 3604 C C . HIS B 1 227 ? -70.147 27.496 -55.662 1.00 36.02 773 HIS B C 1
ATOM 3605 O O . HIS B 1 227 ? -69.587 26.449 -55.997 1.00 39.05 773 HIS B O 1
ATOM 3612 N N . ASP B 1 228 ? -71.460 27.611 -55.573 1.00 38.44 774 ASP B N 1
ATOM 3613 C CA . ASP B 1 228 ? -72.289 26.454 -55.856 1.00 35.52 774 ASP B CA 1
ATOM 3614 C C . ASP B 1 228 ? -73.721 26.915 -56.097 1.00 37.08 774 ASP B C 1
ATOM 3615 O O . ASP B 1 228 ? -74.047 28.097 -55.980 1.00 41.86 774 ASP B O 1
ATOM 3620 N N . THR B 1 229 ? -74.575 25.964 -56.444 1.00 38.21 775 THR B N 1
ATOM 3621 C CA . THR B 1 229 ? -75.997 26.191 -56.610 1.00 37.74 775 THR B CA 1
ATOM 3622 C C . THR B 1 229 ? -76.723 25.386 -55.542 1.00 41.04 775 THR B C 1
ATOM 3623 O O . THR B 1 229 ? -76.367 24.226 -55.281 1.00 43.62 775 THR B O 1
ATOM 3627 N N . TYR B 1 230 ? -77.742 25.988 -54.925 1.00 34.33 776 TYR B N 1
ATOM 3628 C CA . TYR B 1 230 ? -78.396 25.366 -53.786 1.00 33.02 776 TYR B CA 1
ATOM 3629 C C . TYR B 1 230 ? -79.906 25.263 -54.003 1.00 36.75 776 TYR B C 1
ATOM 3630 O O . TYR B 1 230 ? -80.534 26.116 -54.645 1.00 36.61 776 TYR B O 1
ATOM 3639 N N . ASP B 1 231 ? -80.469 24.182 -53.468 1.00 37.37 777 ASP B N 1
ATOM 3640 C CA . ASP B 1 231 ? -81.896 23.924 -53.559 1.00 36.85 777 ASP B CA 1
ATOM 3641 C C . ASP B 1 231 ? -82.638 24.868 -52.636 1.00 35.24 777 ASP B C 1
ATOM 3642 O O . ASP B 1 231 ? -82.334 24.945 -51.439 1.00 35.32 777 ASP B O 1
ATOM 3647 N N . LEU B 1 232 ? -83.631 25.565 -53.177 1.00 33.92 778 LEU B N 1
ATOM 3648 C CA . LEU B 1 232 ? -84.505 26.356 -52.314 1.00 37.03 778 LEU B CA 1
ATOM 3649 C C . LEU B 1 232 ? -85.293 25.436 -51.388 1.00 37.97 778 LEU B C 1
ATOM 3650 O O . LEU B 1 232 ? -85.905 24.457 -51.831 1.00 36.35 778 LEU B O 1
ATOM 3655 N N . MET B 1 233 ? -85.236 25.729 -50.097 1.00 34.60 779 MET B N 1
ATOM 3656 C CA . MET B 1 233 ? -85.912 24.952 -49.073 1.00 35.56 779 MET B CA 1
ATOM 3657 C C . MET B 1 233 ? -87.057 25.756 -48.486 1.00 44.26 779 MET B C 1
ATOM 3658 O O . MET B 1 233 ? -86.925 26.969 -48.270 1.00 40.95 779 MET B O 1
ATOM 3663 N N . ASP B 1 234 ? -88.184 25.081 -48.235 1.00 45.93 780 ASP B N 1
ATOM 3664 C CA . ASP B 1 234 ? -89.170 25.647 -47.332 1.00 44.11 780 ASP B CA 1
ATOM 3665 C C . ASP B 1 234 ? -88.660 25.442 -45.926 1.00 47.66 780 ASP B C 1
ATOM 3666 O O . ASP B 1 234 ? -87.812 26.206 -45.456 1.00 63.22 780 ASP B O 1
ATOM 3671 N N . GLY B 1 235 ? -89.132 24.405 -45.238 1.00 44.70 781 GLY B N 1
ATOM 3672 C CA . GLY B 1 235 ? -88.602 24.044 -43.948 1.00 50.73 781 GLY B CA 1
ATOM 3673 C C . GLY B 1 235 ? -87.631 22.885 -44.103 1.00 57.38 781 GLY B C 1
ATOM 3674 O O . GLY B 1 235 ? -86.447 23.083 -44.437 1.00 46.55 781 GLY B O 1
ATOM 3675 N N . ARG B 1 236 ? -88.109 21.662 -43.858 1.00 56.59 782 ARG B N 1
ATOM 3676 C CA . ARG B 1 236 ? -87.409 20.457 -44.272 1.00 55.62 782 ARG B CA 1
ATOM 3677 C C . ARG B 1 236 ? -87.767 20.053 -45.694 1.00 47.38 782 ARG B C 1
ATOM 3678 O O . ARG B 1 236 ? -87.406 18.956 -46.117 1.00 51.29 782 ARG B O 1
ATOM 3686 N N . LYS B 1 237 ? -88.452 20.902 -46.444 1.00 43.45 783 LYS B N 1
ATOM 3687 C CA . LYS B 1 237 ? -88.984 20.501 -47.735 1.00 44.20 783 LYS B CA 1
ATOM 3688 C C . LYS B 1 237 ? -88.230 21.179 -48.864 1.00 43.80 783 LYS B C 1
ATOM 3689 O O . LYS B 1 237 ? -88.069 22.403 -48.877 1.00 39.74 783 LYS B O 1
ATOM 3695 N N . GLN B 1 238 ? -87.792 20.378 -49.818 1.00 42.91 784 GLN B N 1
ATOM 3696 C CA . GLN B 1 238 ? -87.286 20.923 -51.054 1.00 43.51 784 GLN B CA 1
ATOM 3697 C C . GLN B 1 238 ? -88.448 21.441 -51.897 1.00 50.68 784 GLN B C 1
ATOM 3698 O O . GLN B 1 238 ? -89.436 20.732 -52.147 1.00 51.25 784 GLN B O 1
ATOM 3704 N N . VAL B 1 239 ? -88.297 22.686 -52.339 1.00 46.39 785 VAL B N 1
ATOM 3705 C CA . VAL B 1 239 ? -89.350 23.471 -52.959 1.00 41.13 785 VAL B CA 1
ATOM 3706 C C . VAL B 1 239 ? -89.296 23.396 -54.478 1.00 45.40 785 VAL B C 1
ATOM 3707 O O . VAL B 1 239 ? -90.321 23.574 -55.150 1.00 47.86 785 VAL B O 1
ATOM 3711 N N . GLY B 1 240 ? -88.123 23.129 -55.038 1.00 41.30 786 GLY B N 1
ATOM 3712 C CA . GLY B 1 240 ? -87.933 23.235 -56.466 1.00 33.93 786 GLY B CA 1
ATOM 3713 C C . GLY B 1 240 ? -87.422 24.607 -56.808 1.00 36.99 786 GLY B C 1
ATOM 3714 O O . GLY B 1 240 ? -87.909 25.602 -56.269 1.00 43.08 786 GLY B O 1
ATOM 3715 N N . GLY B 1 241 ? -86.446 24.675 -57.690 1.00 43.57 787 GLY B N 1
ATOM 3716 C CA . GLY B 1 241 ? -85.716 25.893 -57.978 1.00 40.91 787 GLY B CA 1
ATOM 3717 C C . GLY B 1 241 ? -84.414 25.970 -57.198 1.00 38.37 787 GLY B C 1
ATOM 3718 O O . GLY B 1 241 ? -84.269 25.396 -56.104 1.00 33.34 787 GLY B O 1
ATOM 3719 N N . LYS B 1 242 ? -83.459 26.727 -57.752 1.00 35.84 788 LYS B N 1
ATOM 3720 C CA . LYS B 1 242 ? -82.107 26.787 -57.215 1.00 40.48 788 LYS B CA 1
ATOM 3721 C C . LYS B 1 242 ? -81.605 28.224 -57.202 1.00 40.74 788 LYS B C 1
ATOM 3722 O O . LYS B 1 242 ? -82.056 29.069 -57.978 1.00 37.95 788 LYS B O 1
ATOM 3728 N N . LEU B 1 243 ? -80.637 28.480 -56.313 1.00 39.06 789 LEU B N 1
ATOM 3729 C CA . LEU B 1 243 ? -79.945 29.764 -56.224 1.00 38.43 789 LEU B CA 1
ATOM 3730 C C . LEU B 1 243 ? -78.439 29.538 -56.333 1.00 36.02 789 LEU B C 1
ATOM 3731 O O . LEU B 1 243 ? -77.878 28.687 -55.630 1.00 36.44 789 LEU B O 1
ATOM 3736 N N . GLU B 1 244 ? -77.788 30.300 -57.205 1.00 37.13 790 GLU B N 1
ATOM 3737 C CA . GLU B 1 244 ? -76.348 30.204 -57.390 1.00 38.41 790 GLU B CA 1
ATOM 3738 C C . GLU B 1 244 ? -75.647 31.365 -56.689 1.00 37.06 790 GLU B C 1
ATOM 3739 O O . GLU B 1 244 ? -75.975 32.530 -56.924 1.00 39.47 790 GLU B O 1
ATOM 3745 N N . VAL B 1 245 ? -74.637 31.040 -55.892 1.00 34.18 791 VAL B N 1
ATOM 3746 C CA . VAL B 1 245 ? -74.121 31.929 -54.865 1.00 31.77 791 VAL B CA 1
ATOM 3747 C C . VAL B 1 245 ? -72.608 31.746 -54.757 1.00 36.41 791 VAL B C 1
ATOM 3748 O O . VAL B 1 245 ? -72.080 30.657 -55.001 1.00 33.54 791 VAL B O 1
ATOM 3752 N N . LYS B 1 246 ? -71.905 32.829 -54.402 1.00 33.46 792 LYS B N 1
ATOM 3753 C CA . LYS B 1 246 ? -70.467 32.828 -54.143 1.00 32.29 792 LYS B CA 1
ATOM 3754 C C . LYS B 1 246 ? -70.203 33.479 -52.797 1.00 30.79 792 LYS B C 1
ATOM 3755 O O . LYS B 1 246 ? -70.838 34.478 -52.457 1.00 31.51 792 LYS B O 1
ATOM 3761 N N . ILE B 1 247 ? -69.266 32.934 -52.029 1.00 27.12 793 ILE B N 1
ATOM 3762 C CA . ILE B 1 247 ? -68.787 33.603 -50.828 1.00 27.22 793 ILE B CA 1
ATOM 3763 C C . ILE B 1 247 ? -67.268 33.604 -50.911 1.00 34.82 793 ILE B C 1
ATOM 3764 O O . ILE B 1 247 ? -66.649 32.562 -51.170 1.00 34.55 793 ILE B O 1
ATOM 3769 N N . ARG B 1 248 ? -66.677 34.777 -50.761 1.00 33.12 794 ARG B N 1
ATOM 3770 C CA . ARG B 1 248 ? -65.280 34.990 -51.102 1.00 34.05 794 ARG B CA 1
ATOM 3771 C C . ARG B 1 248 ? -64.596 35.720 -49.966 1.00 32.70 794 ARG B C 1
ATOM 3772 O O . ARG B 1 248 ? -65.203 36.575 -49.306 1.00 35.72 794 ARG B O 1
ATOM 3780 N N . VAL B 1 249 ? -63.349 35.322 -49.710 1.00 33.12 795 VAL B N 1
ATOM 3781 C CA . VAL B 1 249 ? -62.440 35.980 -48.779 1.00 32.95 795 VAL B CA 1
ATOM 3782 C C . VAL B 1 249 ? -61.095 36.128 -49.479 1.00 33.46 795 VAL B C 1
ATOM 3783 O O . VAL B 1 249 ? -60.823 35.477 -50.496 1.00 30.97 795 VAL B O 1
ATOM 3787 N N . ARG B 1 250 ? -60.269 37.037 -48.938 1.00 33.19 796 ARG B N 1
ATOM 3788 C CA . ARG B 1 250 ? -58.931 37.257 -49.485 1.00 35.53 796 ARG B CA 1
ATOM 3789 C C . ARG B 1 250 ? -58.045 36.032 -49.293 1.00 35.81 796 ARG B C 1
ATOM 3790 O O . ARG B 1 250 ? -57.258 35.691 -50.169 1.00 33.68 796 ARG B O 1
ATOM 3798 N N . ASN B 1 251 ? -58.155 35.355 -48.160 1.00 31.10 797 ASN B N 1
ATOM 3799 C CA . ASN B 1 251 ? -57.429 34.111 -47.956 1.00 35.93 797 ASN B CA 1
ATOM 3800 C C . ASN B 1 251 ? -58.150 33.311 -46.870 1.00 36.40 797 ASN B C 1
ATOM 3801 O O . ASN B 1 251 ? -58.971 33.873 -46.130 1.00 35.33 797 ASN B O 1
ATOM 3806 N N . PRO B 1 252 ? -57.909 31.996 -46.786 1.00 32.08 798 PRO B N 1
ATOM 3807 C CA . PRO B 1 252 ? -58.666 31.171 -45.832 1.00 32.07 798 PRO B CA 1
ATOM 3808 C C . PRO B 1 252 ? -58.466 31.649 -44.404 1.00 31.29 798 PRO B C 1
ATOM 3809 O O . PRO B 1 252 ? -57.453 32.272 -44.074 1.00 34.93 798 PRO B O 1
ATOM 3813 N N . ILE B 1 253 ? -59.456 31.367 -43.553 1.00 29.35 799 ILE B N 1
ATOM 3814 C CA . ILE B 1 253 ? -59.329 31.725 -42.141 1.00 29.61 799 ILE B CA 1
ATOM 3815 C C . ILE B 1 253 ? -58.084 31.076 -41.536 1.00 35.87 799 ILE B C 1
ATOM 3816 O O . ILE B 1 253 ? -57.380 31.696 -40.727 1.00 30.28 799 ILE B O 1
ATOM 3821 N N . LEU B 1 254 ? -57.766 29.842 -41.945 1.00 33.23 800 LEU B N 1
ATOM 3822 C CA . LEU B 1 254 ? -56.604 29.130 -41.404 1.00 35.23 800 LEU B CA 1
ATOM 3823 C C . LEU B 1 254 ? -55.370 29.251 -42.304 1.00 34.14 800 LEU B C 1
ATOM 3824 O O . LEU B 1 254 ? -54.654 28.272 -42.557 1.00 34.08 800 LEU B O 1
ATOM 3829 N N . THR B 1 255 ? -55.092 30.469 -42.771 1.00 29.29 801 THR B N 1
ATOM 3830 C CA . THR B 1 255 ? -53.953 30.697 -43.647 1.00 32.74 801 THR B CA 1
ATOM 3831 C C . THR B 1 255 ? -52.625 30.415 -42.937 1.00 39.09 801 THR B C 1
ATOM 3832 O O . THR B 1 255 ? -51.697 29.858 -43.537 1.00 36.36 801 THR B O 1
ATOM 3836 N N . LYS B 1 256 ? -52.520 30.769 -41.658 1.00 36.65 802 LYS B N 1
ATOM 3837 C CA . LYS B 1 256 ? -51.265 30.575 -40.941 1.00 38.05 802 LYS B CA 1
ATOM 3838 C C . LYS B 1 256 ? -50.926 29.093 -40.814 1.00 37.18 802 LYS B C 1
ATOM 3839 O O . LYS B 1 256 ? -49.788 28.673 -41.064 1.00 38.21 802 LYS B O 1
ATOM 3845 N N . GLN B 1 257 ? -51.899 28.283 -40.427 1.00 33.02 803 GLN B N 1
ATOM 3846 C CA . GLN B 1 257 ? -51.666 26.850 -40.343 1.00 35.71 803 GLN B CA 1
ATOM 3847 C C . GLN B 1 257 ? -51.305 26.259 -41.701 1.00 38.74 803 GLN B C 1
ATOM 3848 O O . GLN B 1 257 ? -50.448 25.369 -41.799 1.00 36.25 803 GLN B O 1
ATOM 3854 N N . MET B 1 258 ? -51.962 26.728 -42.760 1.00 31.23 804 MET B N 1
ATOM 3855 C CA . MET B 1 258 ? -51.628 26.232 -44.086 1.00 36.22 804 MET B CA 1
ATOM 3856 C C . MET B 1 258 ? -50.212 26.641 -44.485 1.00 32.88 804 MET B C 1
ATOM 3857 O O . MET B 1 258 ? -49.478 25.840 -45.079 1.00 31.82 804 MET B O 1
ATOM 3862 N N . GLU B 1 259 ? -49.818 27.882 -44.168 1.00 33.93 805 GLU B N 1
ATOM 3863 C CA . GLU B 1 259 ? -48.478 28.362 -44.488 1.00 35.24 805 GLU B CA 1
ATOM 3864 C C . GLU B 1 259 ? -47.411 27.507 -43.810 1.00 36.64 805 GLU B C 1
ATOM 3865 O O . GLU B 1 259 ? -46.403 27.145 -44.431 1.00 34.48 805 GLU B O 1
ATOM 3871 N N . HIS B 1 260 ? -47.657 27.114 -42.560 1.00 40.69 806 HIS B N 1
ATOM 3872 C CA . HIS B 1 260 ? -46.711 26.272 -41.836 1.00 38.19 806 HIS B CA 1
ATOM 3873 C C . HIS B 1 260 ? -46.515 24.925 -42.512 1.00 39.80 806 HIS B C 1
ATOM 3874 O O . HIS B 1 260 ? -45.380 24.413 -42.554 1.00 39.99 806 HIS B O 1
ATOM 3881 N N . ILE B 1 261 ? -47.600 24.331 -43.047 1.00 33.79 807 ILE B N 1
ATOM 3882 C CA . ILE B 1 261 ? -47.469 23.071 -43.782 1.00 31.24 807 ILE B CA 1
ATOM 3883 C C . ILE B 1 261 ? -46.575 23.266 -45.000 1.00 31.75 807 ILE B C 1
ATOM 3884 O O . ILE B 1 261 ? -45.698 22.449 -45.298 1.00 31.53 807 ILE B O 1
ATOM 3889 N N . THR B 1 262 ? -46.790 24.358 -45.715 1.00 32.26 808 THR B N 1
ATOM 3890 C CA . THR B 1 262 ? -45.974 24.723 -46.865 1.00 31.55 808 THR B CA 1
ATOM 3891 C C . THR B 1 262 ? -44.492 24.910 -46.517 1.00 36.87 808 THR B C 1
ATOM 3892 O O . THR B 1 262 ? -43.613 24.738 -47.381 1.00 30.40 808 THR B O 1
ATOM 3896 N N . GLU B 1 263 ? -44.200 25.263 -45.266 1.00 35.63 809 GLU B N 1
ATOM 3897 C CA . GLU B 1 263 ? -42.840 25.491 -44.818 1.00 35.54 809 GLU B CA 1
ATOM 3898 C C . GLU B 1 263 ? -42.133 24.196 -44.486 1.00 34.81 809 GLU B C 1
ATOM 3899 O O . GLU B 1 263 ? -40.898 24.179 -44.418 1.00 38.53 809 GLU B O 1
ATOM 3905 N N . LYS B 1 264 ? -42.896 23.126 -44.267 1.00 30.33 810 LYS B N 1
ATOM 3906 C CA . LYS B 1 264 ? -42.374 21.825 -43.873 1.00 32.73 810 LYS B CA 1
ATOM 3907 C C . LYS B 1 264 ? -42.969 20.753 -44.784 1.00 32.63 810 LYS B C 1
ATOM 3908 O O . LYS B 1 264 ? -43.673 19.846 -44.343 1.00 32.84 810 LYS B O 1
ATOM 3914 N N . TRP B 1 265 ? -42.674 20.866 -46.075 1.00 27.10 811 TRP B N 1
ATOM 3915 C CA . TRP B 1 265 ? -43.229 19.973 -47.067 1.00 22.55 811 TRP B CA 1
ATOM 3916 C C . TRP B 1 265 ? -42.492 18.643 -47.040 1.00 29.45 811 TRP B C 1
ATOM 3917 O O . TRP B 1 265 ? -41.300 18.573 -47.370 1.00 28.48 811 TRP B O 1
ATOM 3928 N N . LEU B 1 266 ? -43.207 17.580 -46.676 1.00 27.69 812 LEU B N 1
ATOM 3929 C CA . LEU B 1 266 ? -42.597 16.264 -46.564 1.00 27.03 812 LEU B CA 1
ATOM 3930 C C . LEU B 1 266 ? -42.418 15.679 -47.957 1.00 27.52 812 LEU B C 1
ATOM 3931 O O . LEU B 1 266 ? -43.379 15.620 -48.719 1.00 23.65 812 LEU B O 1
ATOM 3936 N N . VAL B 1 267 ? -41.190 15.234 -48.277 1.00 26.10 813 VAL B N 1
ATOM 3937 C CA . VAL B 1 267 ? -40.830 14.675 -49.578 1.00 25.10 813 VAL B CA 1
ATOM 3938 C C . VAL B 1 267 ? -40.075 13.375 -49.334 1.00 29.85 813 VAL B C 1
ATOM 3939 O O . VAL B 1 267 ? -39.151 13.345 -48.512 1.00 30.74 813 VAL B O 1
ATOM 3943 N N . LEU B 1 268 ? -40.439 12.310 -50.066 1.00 30.75 814 LEU B N 1
ATOM 3944 C CA . LEU B 1 268 ? -39.690 11.058 -49.961 1.00 33.24 814 LEU B CA 1
ATOM 3945 C C . LEU B 1 268 ? -38.336 11.202 -50.649 1.00 34.83 814 LEU B C 1
ATOM 3946 O O . LEU B 1 268 ? -38.216 11.879 -51.674 1.00 36.79 814 LEU B O 1
ATOM 3951 N N . ASP B 1 269 ? -37.308 10.592 -50.061 1.00 34.60 815 ASP B N 1
ATOM 3952 C CA . ASP B 1 269 ? -35.977 10.668 -50.643 1.00 38.69 815 ASP B CA 1
ATOM 3953 C C . ASP B 1 269 ? -35.979 10.036 -52.025 1.00 38.93 815 ASP B C 1
ATOM 3954 O O . ASP B 1 269 ? -36.607 8.996 -52.247 1.00 35.66 815 ASP B O 1
ATOM 3959 N N . ALA B 1 270 ? -35.281 10.683 -52.951 1.00 39.93 816 ALA B N 1
ATOM 3960 C CA . ALA B 1 270 ? -35.276 10.274 -54.357 1.00 48.42 816 ALA B CA 1
ATOM 3961 C C . ALA B 1 270 ? -34.168 9.262 -54.656 1.00 50.25 816 ALA B C 1
ATOM 3962 O O . ALA B 1 270 ? -34.018 8.252 -53.961 1.00 51.88 816 ALA B O 1
#

Secondary structure (DSSP, 8-state):
--TT-HHHHHHHHHHHHHHHHHHHHHHHHHHHHHTT-HHHHHHHHHHHHHHHHHHHHHHHHHHTT-PPPPEEEE-----GGGSSTTS-TTEEEEEEEEEE----S-SS---EEEEEE---SSS---EEE---B-S-SS----EEEEEE--TT-HHHHHHHHH-EEEEEEEE---TT---EEEEEEEEESGGGGT-SEEEEEEEEESSSSEEEEEEEEEEEESS-TTHHHHHHHHHTEEEE--/--TT-HHHHHHHHHHHHHHHHHHHHHHHHHHHHHTT-HHHHHHHHHHHHHHHHHHHHHHHHHHTT--PPPEEEE-----GGGSSTTS-TTEEEEEEEEEE----SSTTT--EEEEEEEE-STT-EEEEE---B-S-SS----EEEEEE--TT-HHHHHHHHH-EEEEEEEEPP-TT---EEEEEEEEESGGGGT-SEEEEEEEEESSSSEEEEEEEEEEEESS-TTHHHHHHHHHTEEEE--

Organism: Drosophila melanogaster (NCBI:txid7227)

B-factor: mean 47.84, std 14.24, range [20.59, 118.35]

Sequence (484 aa):
CDPTDDICEIGVRMEEQLAKQLMMCKNTRDHHKAMGDVAGMNRFENLALTVQKDLDLVRYSKRKNEPLPKFHYEKRSFNIVHCNTDLTDSELEIVVVRGISYNVANPKDVDTYVRVEFPLLNDESFKTKTNVIRDTSSPDYDERFKVDIQRTNRQFQRIFKRHGVKFEIYSRGGFLRSDTLIGTVNVKLQPLETKCEIHDTYDLMDGRKQVGGKLEVKIRVRNPILTKQMEHITEKWLVLDACDPTDDICEIGVRMEEQLAKQLMMCKNTRDHHKAMGDVAGMNRFENLALTVQKDLDLVRYSKRKNEPLPKFHYEKRSFNIVHCNTDLTDSELEIVVVRGISYNVANPKDVDTYVRVEFPLLNDESFKTKTNVIRDTSSPDYDERFKVDIQRTNRQFQRIFKRHGVKFEIYSRGGFLRSDTLIGTVNVKLQPLETKCEIHDTYDLMDGRKQVGGKLEVKIRVRNPILTKQMEHITEKWLVLDA

Nearest PDB structures (foldseek):
  6ei6-assembly2_B  TM=1.000E+00  e=1.638E-48  Drosophila melanogaster
  6kxu-assembly8_H  TM=5.950E-01  e=1.784E-04  Arabidopsis thaliana
  7mez-assembly1_A  TM=5.348E-01  e=4.209E-04  Homo sapiens
  1e7v-assembly1_A  TM=4.792E-01  e=6.464E-04  Sus scrofa
  4urk-assembly1_A  TM=5.083E-01  e=2.815E-03  Homo sapiens

GO terms:
  GO:0098592 cytoplasmic side of apical plasma membrane (C, IDA)
  GO:0005737 cytoplasm (C, IDA)
  GO:1901981 phosphatidylinositol phosphate binding (F, IDA)
  GO:0045746 negative regulation of Notch signaling pathway (P, IGI)
  GO:0045035 sensory organ precursor cell division (P, IMP)
  GO:0045746 negative regulation of Notch signaling pathway (P, IMP)
  GO:0016197 endosomal transport (P, IMP)
  GO:0048132 female germ-line stem cell asymmetric division (P, IMP)
  GO:0048749 compound eye development (P, IMP)
  GO:0006886 intracellular protein transport (P, IMP)
  GO:0007423 sensory organ development (P, IMP)
  GO:0007472 wing disc morphogenesis (P, IMP)
  GO:0000281 mitotic cytokinesis (P, IMP)
  GO:0008586 imaginal disc-derived wing vein morphogenesis (P, IMP)
  GO:0010008 endosome membrane (C, IDA)
  GO:0005768 endosome (C, EXP)
  GO:0016327 apicolateral plasma membrane (C, EXP)
  GO:1905367 positive regulation of intralumenal vesicle formation (P, IMP)
  GO:0032509 endosome transport via multivesicular body sorting pathway (P, IMP)

Radius of gyration: 36.47 Å; Cα contacts (8 Å, |Δi|>4): 964; chains: 2; bounding box: 83×74×89 Å

Foldseek 3Di:
DPPVPVQVVVLVVLLVLLVVLLVLLVQQLVLCVVVVNVVSNVVSVVVSVQSVVLSVVSVVCVVPPHRGFAWFWDFDDDPQLARPVVADQFKKKKWFFKKDQQPDPDAFFQKKKKKKFAAPPPGGGDIDMFDIDGTHSIGGTTDMDMDGHDLPDVVSVVCLQPAWMKMWMWGPADDVGHIHGSFMDTGRNPVLQQHFKDWDKAFGHDDPHGRTIITTMMMGHRGGSNVPVVNVSNRTPMHGDD/DPPVDVVVVVLVVLLVLLVVQLVLLVQQLVLCVVVVNVVSNVVSVVVNVQSVVLSVVSVVCVVVVVDGFAKFWDFDDDPFLARPPVDDQFKKKKWFFKKFQQPDDQAQFWKKKKWKWAAAPPRDIDIDIFDIDGRHSMDGRGDMDMDGHDLVDVVSVVCLQPAWMKMWMWTDDPDVDDIDTSFMDTDRNPVLQQHFKDWDKAFGHDDPDGRDMIITMMMGHRGGSNSVVVNVSSRTPMHGDD

InterPro domains:
  IPR000008 C2 domain [PF00168] (666-778)
  IPR000008 C2 domain [PS50004] (637-776)
  IPR000008 C2 domain [SM00239] (665-775)
  IPR006608 Coiled-coil and C2 domain-containing protein 1, DM14 domain [PF21528] (145-200)
  IPR006608 Coiled-coil and C2 domain-containing protein 1, DM14 domain [PF21528] (265-318)
  IPR006608 Coiled-coil and C2 domain-containing protein 1, DM14 domain [PF21528] (365-420)
  IPR006608 Coiled-coil and C2 domain-containing protein 1, DM14 domain [PF21528] (502-557)
  IPR006608 Coiled-coil and C2 domain-containing protein 1, DM14 domain [SM00685] (142-200)
  IPR006608 Coiled-coil and C2 domain-containing protein 1, DM14 domain [SM00685] (260-318)
  IPR006608 Coiled-coil and C2 domain-containing protein 1, DM14 domain [SM00685] (362-420)
  IPR006608 Coiled-coil and C2 domain-containing protein 1, DM14 domain [SM00685] (499-557)
  IPR035892 C2 domain superfamily [G3DSA:2.60.40.150] (644-787)
  IPR035892 C2 domain superfamily [SSF49562] (653-791)
  IPR037772 Freud, C2 domain [cd08690] (661-814)
  IPR039725 Coiled-coil and C2 domain-containing protein 1 [PTHR13076] (1-816)